Protein AF-0000000085049766 (afdb_homodimer)

Structure (mmCIF, N/CA/C/O backbone):
data_AF-0000000085049766-model_v1
#
loop_
_entity.id
_entity.type
_entity.pdbx_description
1 polymer 'ATPase BadF/BadG/BcrA/BcrD type'
#
loop_
_atom_site.group_PDB
_atom_site.id
_atom_site.type_symbol
_atom_site.label_atom_id
_atom_site.label_alt_id
_atom_site.label_comp_id
_atom_site.label_asym_id
_atom_site.label_entity_id
_atom_site.label_seq_id
_atom_site.pdbx_PDB_ins_code
_atom_site.Cartn_x
_atom_site.Cartn_y
_atom_site.Cartn_z
_atom_site.occupancy
_atom_site.B_iso_or_equiv
_atom_site.auth_seq_id
_atom_site.auth_comp_id
_atom_site.auth_asym_id
_atom_site.auth_atom_id
_atom_site.pdbx_PDB_model_num
ATOM 1 N N . MET A 1 1 ? 10.617 55.562 14.07 1 35.69 1 MET A N 1
ATOM 2 C CA . MET A 1 1 ? 9.719 54.438 14.188 1 35.69 1 MET A CA 1
ATOM 3 C C . MET A 1 1 ? 8.781 54.344 12.984 1 35.69 1 MET A C 1
ATOM 5 O O . MET A 1 1 ? 7.941 55.219 12.789 1 35.69 1 MET A O 1
ATOM 9 N N . SER A 1 2 ? 9.172 54.062 11.781 1 42.31 2 SER A N 1
ATOM 10 C CA . SER A 1 2 ? 8.414 54.156 10.539 1 42.31 2 SER A CA 1
ATOM 11 C C . SER A 1 2 ? 6.988 53.656 10.719 1 42.31 2 SER A C 1
ATOM 13 O O . SER A 1 2 ? 6.777 52.531 11.227 1 42.31 2 SER A O 1
ATOM 15 N N . ASP A 1 3 ? 6.023 54.438 10.891 1 46.94 3 ASP A N 1
ATOM 16 C CA . ASP A 1 3 ? 4.621 54.188 11.195 1 46.94 3 ASP A CA 1
ATOM 17 C C . ASP A 1 3 ? 4.035 53.156 10.266 1 46.94 3 ASP A C 1
ATOM 19 O O . ASP A 1 3 ? 3.684 53.438 9.117 1 46.94 3 ASP A O 1
ATOM 23 N N . ILE A 1 4 ? 4.516 51.969 10.188 1 55.78 4 ILE A N 1
ATOM 24 C CA . ILE A 1 4 ? 3.939 50.969 9.312 1 55.78 4 ILE A CA 1
ATOM 25 C C . ILE A 1 4 ? 2.42 50.969 9.461 1 55.78 4 ILE A C 1
ATOM 27 O O . ILE A 1 4 ? 1.898 50.75 10.562 1 55.78 4 ILE A O 1
ATOM 31 N N . ILE A 1 5 ? 1.712 51.75 8.633 1 65.88 5 ILE A N 1
ATOM 32 C CA . ILE A 1 5 ? 0.254 51.781 8.586 1 65.88 5 ILE A CA 1
ATOM 33 C C . ILE A 1 5 ? -0.293 50.375 8.5 1 65.88 5 ILE A C 1
ATOM 35 O O . ILE A 1 5 ? 0.106 49.594 7.621 1 65.88 5 ILE A O 1
ATOM 39 N N . PRO A 1 6 ? -1.02 50 9.5 1 79.19 6 PRO A N 1
ATOM 40 C CA . PRO A 1 6 ? -1.601 48.656 9.477 1 79.19 6 PRO A CA 1
ATOM 41 C C . PRO A 1 6 ? -2.443 48.406 8.234 1 79.19 6 PRO A C 1
ATOM 43 O O . PRO A 1 6 ? -3.053 49.312 7.691 1 79.19 6 PRO A O 1
ATOM 46 N N . PRO A 1 7 ? -2.338 47.156 7.723 1 84.81 7 PRO A N 1
ATOM 47 C CA . PRO A 1 7 ? -3.148 46.844 6.547 1 84.81 7 PRO A CA 1
ATOM 48 C C . PRO A 1 7 ? -4.645 47 6.797 1 84.81 7 PRO A C 1
ATOM 50 O O . PRO A 1 7 ? -5.094 46.938 7.941 1 84.81 7 PRO A O 1
ATOM 53 N N . LEU A 1 8 ? -5.305 47.25 5.746 1 91.38 8 LEU A N 1
ATO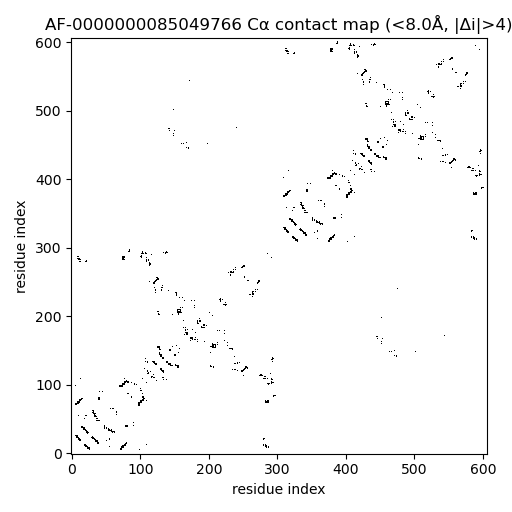M 54 C CA . LEU A 1 8 ? -6.75 47.406 5.844 1 91.38 8 LEU A CA 1
ATOM 55 C C . LEU A 1 8 ? -7.461 46.062 5.898 1 91.38 8 LEU A C 1
ATOM 57 O O . LEU A 1 8 ? -8.547 45.969 6.469 1 91.38 8 LEU A O 1
ATOM 61 N N . TYR A 1 9 ? -6.805 45.125 5.262 1 97.69 9 TYR A N 1
ATOM 62 C CA . TYR A 1 9 ? -7.48 43.844 5.113 1 97.69 9 TYR A CA 1
ATOM 63 C C . TYR A 1 9 ? -6.512 42.688 5.355 1 97.69 9 TYR A C 1
ATOM 65 O O . TYR A 1 9 ? -5.297 42.844 5.238 1 97.69 9 TYR A O 1
ATOM 73 N N . TYR A 1 10 ? -7.074 41.562 5.727 1 98.44 10 TYR A N 1
ATOM 74 C CA . TYR A 1 10 ? -6.352 40.281 5.871 1 98.44 10 TYR A CA 1
ATOM 75 C C . TYR A 1 10 ? -7.02 39.188 5.07 1 98.44 10 TYR A C 1
ATOM 77 O O . TYR A 1 10 ? -8.25 39.062 5.047 1 98.44 10 TYR A O 1
ATOM 85 N N . ILE A 1 11 ? -6.219 38.406 4.391 1 98.75 11 ILE A N 1
ATOM 86 C CA . ILE A 1 11 ? -6.727 37.188 3.73 1 98.75 11 ILE A CA 1
ATOM 87 C C . ILE A 1 11 ? -6.004 35.969 4.273 1 98.75 11 ILE A C 1
ATOM 89 O O . ILE A 1 11 ? -4.785 36 4.477 1 98.75 11 ILE A O 1
ATOM 93 N N . GLY A 1 12 ? -6.746 34.938 4.633 1 98.75 12 GLY A N 1
ATOM 94 C CA . GLY A 1 12 ? -6.211 33.594 4.895 1 98.75 12 GLY A CA 1
ATOM 95 C C . GLY A 1 12 ? -6.555 32.594 3.816 1 98.75 12 GLY A C 1
ATOM 96 O O . GLY A 1 12 ? -7.672 32.594 3.299 1 98.75 12 GLY A O 1
ATOM 97 N N . VAL A 1 13 ? -5.562 31.797 3.416 1 98.75 13 VAL A N 1
ATOM 98 C CA . VAL A 1 13 ? -5.797 30.766 2.414 1 98.75 13 VAL A CA 1
ATOM 99 C C . VAL A 1 13 ? -5.398 29.391 2.977 1 98.75 13 VAL A C 1
ATOM 101 O O . VAL A 1 13 ? -4.285 29.219 3.477 1 98.75 13 VAL A O 1
ATOM 104 N N . ASP A 1 14 ? -6.246 28.5 3.002 1 97.69 14 ASP A N 1
ATOM 105 C CA . ASP A 1 14 ? -5.996 27.078 3.238 1 97.69 14 ASP A CA 1
ATOM 106 C C . ASP A 1 14 ? -5.906 26.312 1.922 1 97.69 14 ASP A C 1
ATOM 108 O O . ASP A 1 14 ? -6.918 26.094 1.248 1 97.69 14 ASP A O 1
ATOM 112 N N . GLY A 1 15 ? -4.707 25.891 1.564 1 95.94 15 GLY A N 1
ATOM 113 C CA . GLY A 1 15 ? -4.473 25.234 0.285 1 95.94 15 GLY A CA 1
ATOM 114 C C . GLY A 1 15 ? -4.004 23.797 0.423 1 95.94 15 GLY A C 1
ATOM 115 O O . GLY A 1 15 ? -2.826 23.547 0.683 1 95.94 15 GLY A O 1
ATOM 116 N N . GLY A 1 16 ? -4.836 22.922 0.137 1 89.81 16 GLY A N 1
ATOM 117 C CA . GLY A 1 16 ? -4.527 21.5 0.181 1 89.81 16 GLY A CA 1
ATOM 118 C C . GLY A 1 16 ? -4.227 20.906 -1.185 1 89.81 16 GLY A C 1
ATOM 119 O O . GLY A 1 16 ? -3.91 21.641 -2.125 1 89.81 16 GLY A O 1
ATOM 120 N N . GLY A 1 17 ? -4.203 19.625 -1.312 1 81.88 17 GLY A N 1
ATOM 121 C CA . GLY A 1 17 ? -3.859 18.906 -2.531 1 81.88 17 GLY A CA 1
ATOM 122 C C . GLY A 1 17 ? -4.91 19.047 -3.619 1 81.88 17 GLY A C 1
ATOM 123 O O . GLY A 1 17 ? -4.594 18.953 -4.809 1 81.88 17 GLY A O 1
ATOM 124 N N . THR A 1 18 ? -6.168 19.312 -3.234 1 79.44 18 THR A N 1
ATOM 125 C CA . THR A 1 18 ? -7.242 19.25 -4.219 1 79.44 18 THR A CA 1
ATOM 126 C C . THR A 1 18 ? -7.879 20.625 -4.406 1 79.44 18 THR A C 1
ATOM 128 O O . THR A 1 18 ? -8.312 20.969 -5.508 1 79.44 18 THR A O 1
ATOM 131 N N . ARG A 1 19 ? -7.953 21.375 -3.35 1 88.19 19 ARG A N 1
ATOM 132 C CA . ARG A 1 19 ? -8.617 22.672 -3.395 1 88.19 19 ARG A CA 1
ATOM 133 C C . ARG A 1 19 ? -7.977 23.656 -2.418 1 88.19 19 ARG A C 1
ATOM 135 O O . ARG A 1 19 ? -7.176 23.266 -1.571 1 88.19 19 ARG A O 1
ATOM 142 N N . CYS A 1 20 ? -8.414 24.891 -2.572 1 95.94 20 CYS A N 1
ATOM 143 C CA . CYS A 1 20 ? -8.055 25.891 -1.567 1 95.94 20 CYS A CA 1
ATOM 144 C C . CYS A 1 20 ? -9.234 26.812 -1.285 1 95.94 20 CYS A C 1
ATOM 146 O O . CYS A 1 20 ? -10.195 26.859 -2.051 1 95.94 20 CYS A O 1
ATOM 148 N N . ARG A 1 21 ? -9.188 27.406 -0.179 1 97.75 21 ARG A N 1
ATOM 149 C CA . ARG A 1 21 ? -10.203 28.328 0.316 1 97.75 21 ARG A CA 1
ATOM 150 C C . ARG A 1 21 ? -9.578 29.609 0.844 1 97.75 21 ARG A C 1
ATOM 152 O O . ARG A 1 21 ? -8.539 29.578 1.503 1 97.75 21 ARG A O 1
ATOM 159 N N . ALA A 1 22 ? -10.242 30.719 0.527 1 98.75 22 ALA A N 1
ATOM 160 C CA . ALA A 1 22 ? -9.773 32.031 0.984 1 98.75 22 ALA A CA 1
ATOM 161 C C . ALA A 1 22 ? -10.859 32.75 1.781 1 98.75 22 ALA A C 1
ATOM 163 O O . ALA A 1 22 ? -12.047 32.625 1.471 1 98.75 22 ALA A O 1
ATOM 164 N N . ARG A 1 23 ? -10.453 33.406 2.768 1 98.81 23 ARG A N 1
ATOM 165 C CA . ARG A 1 23 ? -11.328 34.25 3.57 1 98.81 23 ARG A CA 1
ATOM 166 C C . ARG A 1 23 ? -10.734 35.656 3.744 1 98.81 23 ARG A C 1
ATOM 168 O O . ARG A 1 23 ? -9.562 35.781 4.082 1 98.81 23 ARG A O 1
ATOM 175 N N . LEU A 1 24 ? -11.539 36.688 3.449 1 98.75 24 LEU A N 1
ATOM 176 C CA . LEU A 1 24 ? -11.148 38.094 3.557 1 98.75 24 LEU A CA 1
ATOM 177 C C . LEU A 1 24 ? -11.789 38.719 4.777 1 98.75 24 LEU A C 1
ATOM 179 O O . LEU A 1 24 ? -13.008 38.625 4.977 1 98.75 24 LEU A O 1
ATOM 183 N N . ARG A 1 25 ? -10.953 39.344 5.625 1 98.25 25 ARG A N 1
ATOM 184 C CA . ARG A 1 25 ? -11.422 40.094 6.785 1 98.25 25 ARG A CA 1
ATOM 185 C C . ARG A 1 25 ? -10.914 41.531 6.754 1 98.25 25 ARG A C 1
ATOM 187 O O . ARG A 1 25 ? -9.828 41.781 6.234 1 98.25 25 ARG A O 1
ATOM 194 N N . ASN A 1 26 ? -11.633 42.406 7.355 1 97.19 26 ASN A N 1
ATOM 195 C CA . ASN A 1 26 ? -11.094 43.75 7.578 1 97.19 26 ASN A CA 1
ATOM 196 C C . ASN A 1 26 ? -10.359 43.844 8.914 1 97.19 26 ASN A C 1
ATOM 198 O O . ASN A 1 26 ? -10.227 42.844 9.625 1 97.19 26 ASN A O 1
ATOM 202 N N . ARG A 1 27 ? -9.883 44.938 9.289 1 92.69 27 ARG A N 1
ATOM 203 C CA . ARG A 1 27 ? -9.086 45.156 10.492 1 92.69 27 ARG A CA 1
ATOM 204 C C . ARG A 1 27 ? -9.891 44.875 11.742 1 92.69 27 ARG A C 1
ATOM 206 O O . ARG A 1 27 ? -9.336 44.406 12.742 1 92.69 27 ARG A O 1
ATOM 213 N N . ALA A 1 28 ? -11.18 45.031 11.703 1 93.06 28 ALA A N 1
ATOM 214 C CA . ALA A 1 28 ? -12.062 44.844 12.852 1 93.06 28 ALA A CA 1
ATOM 215 C C . ALA A 1 28 ? -12.398 43.344 13.031 1 93.06 28 ALA A C 1
ATOM 217 O O . ALA A 1 28 ? -12.992 42.969 14.039 1 93.06 28 ALA A O 1
ATOM 218 N N . GLY A 1 29 ? -12.062 42.562 12.023 1 94.69 29 GLY A N 1
ATOM 219 C CA . GLY A 1 29 ? -12.266 41.156 12.148 1 94.69 29 GLY A CA 1
ATOM 220 C C . GLY A 1 29 ? -13.508 40.656 11.43 1 94.69 29 GLY A C 1
ATOM 221 O O . GLY A 1 29 ? -13.812 39.469 11.438 1 94.69 29 GLY A O 1
ATOM 222 N N . GLN A 1 30 ? -14.211 41.562 10.734 1 97 30 GLN A N 1
ATOM 223 C CA . GLN A 1 30 ? -15.422 41.188 10.008 1 97 30 GLN A CA 1
ATOM 224 C C . GLN A 1 30 ? -15.078 40.438 8.719 1 97 30 GLN A C 1
ATOM 226 O O . GLN A 1 30 ? -14.188 40.844 7.98 1 97 30 GLN A O 1
ATOM 231 N N . VAL A 1 31 ? -15.797 39.312 8.477 1 98.19 31 VAL A N 1
ATOM 232 C CA . VAL A 1 31 ? -15.617 38.594 7.223 1 98.19 31 VAL A CA 1
ATOM 233 C C . VAL A 1 31 ? -16.297 39.344 6.086 1 98.19 31 VAL A C 1
ATOM 235 O O . VAL A 1 31 ? -17.5 39.656 6.164 1 98.19 31 VAL A O 1
ATOM 238 N N . LEU A 1 32 ? -15.602 39.594 5.047 1 98.38 32 LEU A N 1
ATOM 239 C CA . LEU A 1 32 ? -16.141 40.375 3.939 1 98.38 32 LEU A CA 1
ATOM 240 C C . LEU A 1 32 ? -16.406 39.5 2.727 1 98.38 32 LEU A C 1
ATOM 242 O O . LEU A 1 32 ? -17.172 39.875 1.836 1 98.38 32 LEU A O 1
ATOM 246 N N . GLY A 1 33 ? -15.75 38.375 2.688 1 98.31 33 GLY A N 1
ATOM 247 C CA . GLY A 1 33 ? -15.898 37.469 1.556 1 98.31 33 GLY A CA 1
ATOM 248 C C . GLY A 1 33 ? -15.117 36.156 1.712 1 98.31 33 GLY A C 1
ATOM 249 O O . GLY A 1 33 ? -14.211 36.094 2.539 1 98.31 33 GLY A O 1
ATOM 250 N N . GLU A 1 34 ? -15.547 35.188 0.96 1 98.5 34 GLU A N 1
ATOM 251 C CA . GLU A 1 34 ? -14.867 33.906 0.873 1 98.5 34 GLU A CA 1
ATOM 252 C C . GLU A 1 34 ? -14.836 33.375 -0.566 1 98.5 34 GLU A C 1
ATOM 254 O O . GLU A 1 34 ? -15.664 33.781 -1.392 1 98.5 34 GLU A O 1
ATOM 259 N N . GLY A 1 35 ? -13.859 32.625 -0.873 1 98.31 35 GLY A N 1
ATOM 260 C CA . GLY A 1 35 ? -13.734 32.062 -2.205 1 98.31 35 GLY A CA 1
ATOM 261 C C . GLY A 1 35 ? -13.07 30.703 -2.215 1 98.31 35 GLY A C 1
ATOM 262 O O . GLY A 1 35 ? -12.539 30.25 -1.192 1 98.31 35 GLY A O 1
ATOM 263 N N . PHE A 1 36 ? -13.203 30.078 -3.377 1 97.81 36 PHE A N 1
ATOM 264 C CA . PHE A 1 36 ? -12.68 28.734 -3.547 1 97.81 36 PHE A CA 1
ATOM 265 C C . PHE A 1 36 ? -11.883 28.625 -4.84 1 97.81 36 PHE A C 1
ATOM 267 O O . PHE A 1 36 ? -12.172 29.312 -5.816 1 97.81 36 PHE A O 1
ATOM 274 N N . GLY A 1 37 ? -10.852 27.828 -4.785 1 96.88 37 GLY A N 1
ATOM 275 C CA . GLY A 1 37 ? -10 27.578 -5.941 1 96.88 37 GLY A CA 1
ATOM 276 C C . GLY A 1 37 ? -9.484 26.156 -6.02 1 96.88 37 GLY A C 1
ATOM 277 O O . GLY A 1 37 ? -9.906 25.297 -5.254 1 96.88 37 GLY A O 1
ATOM 278 N N . GLY A 1 38 ? -8.602 25.938 -7.012 1 93 38 GLY A N 1
ATOM 279 C CA . GLY A 1 38 ? -8.023 24.625 -7.211 1 93 38 GLY A CA 1
ATOM 280 C C . GLY A 1 38 ? -6.992 24.25 -6.156 1 93 38 GLY A C 1
ATOM 281 O O . GLY A 1 38 ? -6.984 24.828 -5.062 1 93 38 GLY A O 1
ATOM 282 N N . ALA A 1 39 ? -6.117 23.359 -6.496 1 91.94 39 ALA A N 1
ATOM 283 C CA . ALA A 1 39 ? -5.152 22.797 -5.559 1 91.94 39 ALA A CA 1
ATOM 284 C C . ALA A 1 39 ? -4.129 23.828 -5.117 1 91.94 39 ALA A C 1
ATOM 286 O O . ALA A 1 39 ? -3.678 24.641 -5.922 1 91.94 39 ALA A O 1
ATOM 287 N N . GLY A 1 40 ? -3.799 23.812 -3.84 1 94.62 40 GLY A N 1
ATOM 288 C CA . GLY A 1 40 ? -2.807 24.703 -3.275 1 94.62 40 GLY A CA 1
ATOM 289 C C . GLY A 1 40 ? -1.515 24 -2.895 1 94.62 40 GLY A C 1
ATOM 290 O O . GLY A 1 40 ? -0.803 24.453 -1.993 1 94.62 40 GLY A O 1
ATOM 291 N N . ASN A 1 41 ? -1.184 22.844 -3.504 1 92.81 41 ASN A N 1
ATOM 292 C CA . ASN A 1 41 ? 0.06 22.125 -3.268 1 92.81 41 ASN A CA 1
ATOM 293 C C . ASN A 1 41 ? 1.189 22.641 -4.152 1 92.81 41 ASN A C 1
ATOM 295 O O . ASN A 1 41 ? 1.163 22.453 -5.371 1 92.81 41 ASN A O 1
ATOM 299 N N . ILE A 1 42 ? 2.221 23.109 -3.551 1 94.31 42 ILE A N 1
ATOM 300 C CA . ILE A 1 42 ? 3.23 23.844 -4.301 1 94.31 42 ILE A CA 1
ATOM 301 C C . ILE A 1 42 ? 4.016 22.891 -5.191 1 94.31 42 ILE A C 1
ATOM 303 O O . ILE A 1 42 ? 4.73 23.312 -6.098 1 94.31 42 ILE A O 1
ATOM 307 N N . ARG A 1 43 ? 3.98 21.609 -4.988 1 88.25 43 ARG A N 1
ATOM 308 C CA . ARG A 1 43 ? 4.676 20.625 -5.809 1 88.25 43 ARG A CA 1
ATOM 309 C C . ARG A 1 43 ? 4.098 20.578 -7.223 1 88.25 43 ARG A C 1
ATOM 311 O O . ARG A 1 43 ? 4.719 20.031 -8.133 1 88.25 43 ARG A O 1
ATOM 318 N N . LEU A 1 44 ? 2.949 21.203 -7.402 1 91.31 44 LEU A N 1
ATOM 319 C CA . LEU A 1 44 ? 2.295 21.25 -8.711 1 91.31 44 LEU A CA 1
ATOM 320 C C . LEU A 1 44 ? 2.859 22.375 -9.562 1 91.31 44 LEU A C 1
ATOM 322 O O . LEU A 1 44 ? 2.52 22.5 -10.742 1 91.31 44 LEU A O 1
ATOM 326 N N . GLY A 1 45 ? 3.686 23.156 -8.992 1 94.81 45 GLY A N 1
ATOM 327 C CA . GLY A 1 45 ? 4.223 24.344 -9.656 1 94.81 45 GLY A CA 1
ATOM 328 C C . GLY A 1 45 ? 3.623 25.641 -9.156 1 94.81 45 GLY A C 1
ATOM 329 O O . GLY A 1 45 ? 2.4 25.781 -9.102 1 94.81 45 GLY A O 1
ATOM 330 N N . LEU A 1 46 ? 4.477 26.547 -8.883 1 96.31 46 LEU A N 1
ATOM 331 C CA . LEU A 1 46 ? 4.055 27.766 -8.211 1 96.31 46 LEU A CA 1
ATOM 332 C C . LEU A 1 46 ? 3.148 28.594 -9.117 1 96.31 46 LEU A C 1
ATOM 334 O O . LEU A 1 46 ? 2.236 29.281 -8.641 1 96.31 46 LEU A O 1
ATOM 338 N N . GLY A 1 47 ? 3.412 28.484 -10.352 1 97.19 47 GLY A N 1
ATOM 339 C CA . GLY A 1 47 ? 2.531 29.203 -11.266 1 97.19 47 GLY A CA 1
ATOM 340 C C . GLY A 1 47 ? 1.084 28.75 -11.164 1 97.19 47 GLY A C 1
ATOM 341 O O . GLY A 1 47 ? 0.187 29.578 -11 1 97.19 47 GLY A O 1
ATOM 342 N N . LEU A 1 48 ? 0.924 27.516 -11.234 1 97 48 LEU A N 1
ATOM 343 C CA . LEU A 1 48 ? -0.418 26.953 -11.141 1 97 48 LEU A CA 1
ATOM 344 C C . LEU A 1 48 ? -1.024 27.219 -9.766 1 97 48 LEU A C 1
ATOM 346 O O . LEU A 1 48 ? -2.199 27.578 -9.656 1 97 48 LEU A O 1
ATOM 350 N N . VAL A 1 49 ? -0.277 27.094 -8.742 1 97.31 49 VAL A N 1
ATOM 351 C CA . VAL A 1 49 ? -0.756 27.219 -7.375 1 97.31 49 VAL A CA 1
ATOM 352 C C . VAL A 1 49 ? -1.202 28.656 -7.121 1 97.31 49 VAL A C 1
ATOM 354 O O . VAL A 1 49 ? -2.283 28.891 -6.574 1 97.31 49 VAL A O 1
ATOM 357 N N . TRP A 1 50 ? -0.452 29.609 -7.562 1 98.06 50 TRP A N 1
ATOM 358 C CA . TRP A 1 50 ? -0.846 31 -7.371 1 98.06 50 TRP A CA 1
ATOM 359 C C . TRP A 1 50 ? -2.072 31.344 -8.211 1 98.06 50 TRP A C 1
ATOM 361 O O . TRP A 1 50 ? -2.918 32.125 -7.793 1 98.06 50 TRP A O 1
ATOM 371 N N . ARG A 1 51 ? -2.152 30.75 -9.375 1 98.25 51 ARG A N 1
ATOM 372 C CA . ARG A 1 51 ? -3.365 30.969 -10.156 1 98.25 51 ARG A CA 1
ATOM 373 C C . ARG A 1 51 ? -4.594 30.469 -9.406 1 98.25 51 ARG A C 1
ATOM 375 O O . ARG A 1 51 ? -5.629 31.125 -9.383 1 98.25 51 ARG A O 1
ATOM 382 N N . ASN A 1 52 ? -4.461 29.344 -8.812 1 98.25 52 ASN A N 1
ATOM 383 C CA . ASN A 1 52 ? -5.559 28.766 -8.039 1 98.25 52 ASN A CA 1
ATOM 384 C C . ASN A 1 52 ? -5.875 29.609 -6.805 1 98.25 52 ASN A C 1
ATOM 386 O O . ASN A 1 52 ? -7.043 29.844 -6.492 1 98.25 52 ASN A O 1
ATOM 390 N N . ILE A 1 53 ? -4.852 30.016 -6.125 1 98.38 53 ILE A N 1
ATOM 391 C CA . ILE A 1 53 ? -5.012 30.859 -4.941 1 98.38 53 ILE A CA 1
ATOM 392 C C . ILE A 1 53 ? -5.707 32.156 -5.328 1 98.38 53 ILE A C 1
ATOM 394 O O . ILE A 1 53 ? -6.66 32.594 -4.672 1 98.38 53 ILE A O 1
ATOM 398 N N . MET A 1 54 ? -5.293 32.719 -6.43 1 98.5 54 MET A N 1
ATOM 399 C CA . MET A 1 54 ? -5.836 34.031 -6.836 1 98.5 54 MET A CA 1
ATOM 400 C C . MET A 1 54 ? -7.285 33.875 -7.293 1 98.5 54 MET A C 1
ATOM 402 O O . MET A 1 54 ? -8.086 34.812 -7.109 1 98.5 54 MET A O 1
ATOM 406 N N . ALA A 1 55 ? -7.59 32.719 -7.828 1 98.62 55 ALA A N 1
ATOM 407 C CA . ALA A 1 55 ? -9 32.5 -8.141 1 98.62 55 ALA A CA 1
ATOM 408 C C . ALA A 1 55 ? -9.859 32.594 -6.891 1 98.62 55 ALA A C 1
ATOM 410 O O . ALA A 1 55 ? -10.922 33.219 -6.898 1 98.62 55 ALA A O 1
ATOM 411 N N . ALA A 1 56 ? -9.43 31.969 -5.82 1 98.62 56 ALA A N 1
ATOM 412 C CA . ALA A 1 56 ? -10.133 32.031 -4.543 1 98.62 56 ALA A CA 1
ATOM 413 C C . ALA A 1 56 ? -10.141 33.438 -3.973 1 98.62 56 ALA A C 1
ATOM 415 O O . ALA A 1 56 ? -11.164 33.906 -3.48 1 98.62 56 ALA A O 1
ATOM 416 N N . VAL A 1 57 ? -9.023 34.094 -4.074 1 98.62 57 VAL A N 1
ATOM 417 C CA . VAL A 1 57 ? -8.867 35.469 -3.562 1 98.62 57 VAL A CA 1
ATOM 418 C C . VAL A 1 57 ? -9.781 36.406 -4.332 1 98.62 57 VAL A C 1
ATOM 420 O O . VAL A 1 57 ? -10.469 37.25 -3.736 1 98.62 57 VAL A O 1
ATOM 423 N N . ASP A 1 58 ? -9.812 36.219 -5.648 1 98.62 58 ASP A N 1
ATOM 424 C CA . ASP A 1 58 ? -10.625 37.094 -6.492 1 98.62 58 ASP A CA 1
ATOM 425 C C . ASP A 1 58 ? -12.102 36.969 -6.141 1 98.62 58 ASP A C 1
ATOM 427 O O . ASP A 1 58 ? -12.828 37.969 -6.137 1 98.62 58 ASP A O 1
ATOM 431 N N . GLU A 1 59 ? -12.484 35.781 -5.898 1 98.62 59 GLU A N 1
ATOM 432 C CA . GLU A 1 59 ? -13.875 35.594 -5.492 1 98.62 59 GLU A CA 1
ATOM 433 C C . GLU A 1 59 ? -14.172 36.312 -4.18 1 98.62 59 GLU A C 1
ATOM 435 O O . GLU A 1 59 ? -15.211 36.938 -4.039 1 98.62 59 GLU A O 1
ATOM 440 N N . ALA A 1 60 ? -13.344 36.25 -3.199 1 98.56 60 ALA A N 1
ATOM 441 C CA . ALA A 1 60 ? -13.508 36.906 -1.913 1 98.56 60 ALA A CA 1
ATOM 442 C C . ALA A 1 60 ? -13.492 38.438 -2.08 1 98.56 60 ALA A C 1
ATOM 444 O O . ALA A 1 60 ? -14.305 39.125 -1.471 1 98.56 60 ALA A O 1
ATOM 445 N N . LEU A 1 61 ? -12.594 38.938 -2.912 1 98.38 61 LEU A N 1
ATOM 446 C CA . LEU A 1 61 ? -12.484 40.375 -3.166 1 98.38 61 LEU A CA 1
ATOM 447 C C . LEU A 1 61 ? -13.766 40.906 -3.797 1 98.38 61 LEU A C 1
ATOM 449 O O . LEU A 1 61 ? -14.266 41.938 -3.402 1 98.38 61 LEU A O 1
ATOM 453 N N . SER A 1 62 ? -14.234 40.156 -4.73 1 98.38 62 SER A N 1
ATOM 454 C CA . SER A 1 62 ? -15.43 40.562 -5.453 1 98.38 62 SER A CA 1
ATOM 455 C C . SER A 1 62 ? -16.609 40.75 -4.508 1 98.38 62 SER A C 1
ATOM 457 O O . SER A 1 62 ? -17.375 41.719 -4.641 1 98.38 62 SER A O 1
ATOM 459 N N . GLN A 1 63 ? -16.719 39.906 -3.598 1 98.25 63 GLN A N 1
ATOM 460 C CA . GLN A 1 63 ? -17.812 39.969 -2.629 1 98.25 63 GLN A CA 1
ATOM 461 C C . GLN A 1 63 ? -17.688 41.219 -1.755 1 98.25 63 GLN A C 1
ATOM 463 O O . GLN A 1 63 ? -18.688 41.75 -1.256 1 98.25 63 GLN A O 1
ATOM 468 N N . ALA A 1 64 ? -16.547 41.688 -1.575 1 97.5 64 ALA A N 1
ATOM 469 C CA . ALA A 1 64 ? -16.266 42.875 -0.742 1 97.5 64 ALA A CA 1
ATOM 470 C C . ALA A 1 64 ? -16.172 44.125 -1.589 1 97.5 64 ALA A C 1
ATOM 472 O O . ALA A 1 64 ? -15.828 45.188 -1.081 1 97.5 64 ALA A O 1
ATOM 473 N N . GLN A 1 65 ? -16.328 43.969 -2.902 1 97.56 65 GLN A N 1
ATOM 474 C CA . GLN A 1 65 ? -16.219 45.062 -3.861 1 97.56 65 GLN A CA 1
ATOM 475 C C . GLN A 1 65 ? -14.812 45.625 -3.881 1 97.56 65 GLN A C 1
ATOM 477 O O . GLN A 1 65 ? -14.641 46.844 -3.928 1 97.56 65 GLN A O 1
ATOM 482 N N . LEU A 1 66 ? -13.852 44.781 -3.736 1 97.56 66 LEU A N 1
ATOM 483 C CA . LEU A 1 66 ? -12.445 45.125 -3.871 1 97.56 66 LEU A CA 1
ATOM 484 C C . LEU A 1 66 ? -11.867 44.562 -5.164 1 97.56 66 LEU A C 1
ATOM 486 O O . LEU A 1 66 ? -12.5 43.75 -5.824 1 97.56 66 LEU A O 1
ATOM 490 N N . THR A 1 67 ? -10.68 45.125 -5.574 1 96.44 67 THR A N 1
ATOM 491 C CA . THR A 1 67 ? -9.984 44.719 -6.781 1 96.44 67 THR A CA 1
ATOM 492 C C . THR A 1 67 ? -8.5 44.469 -6.504 1 96.44 67 THR A C 1
ATOM 494 O O . THR A 1 67 ? -8.055 44.594 -5.363 1 96.44 67 THR A O 1
ATOM 497 N N . HIS A 1 68 ? -7.801 44.125 -7.57 1 97.19 68 HIS A N 1
ATOM 498 C CA . HIS A 1 68 ? -6.367 43.906 -7.434 1 97.19 68 HIS A CA 1
ATOM 499 C C . HIS A 1 68 ? -5.645 45.188 -7.047 1 97.19 68 HIS A C 1
ATOM 501 O O . HIS A 1 68 ? -4.523 45.156 -6.531 1 97.19 68 HIS A O 1
ATOM 507 N N . ALA A 1 69 ? -6.215 46.312 -7.297 1 96.12 69 ALA A N 1
ATOM 508 C CA . ALA A 1 69 ? -5.637 47.594 -6.906 1 96.12 69 ALA A CA 1
ATOM 509 C C . ALA A 1 69 ? -5.512 47.688 -5.391 1 96.12 69 ALA A C 1
ATOM 511 O O . ALA A 1 69 ? -4.73 48.5 -4.883 1 96.12 69 ALA A O 1
ATOM 512 N N . ASP A 1 70 ? -6.262 46.875 -4.645 1 96.5 70 ASP A N 1
ATOM 513 C CA . ASP A 1 70 ? -6.289 46.938 -3.188 1 96.5 70 ASP A CA 1
ATOM 514 C C . ASP A 1 70 ? -5.273 45.969 -2.586 1 96.5 70 ASP A C 1
ATOM 516 O O . ASP A 1 70 ? -5.055 45.938 -1.373 1 96.5 70 ASP A O 1
ATOM 520 N N . LEU A 1 71 ? -4.602 45.125 -3.361 1 97.31 71 LEU A N 1
ATOM 521 C CA . LEU A 1 71 ? -3.707 44.094 -2.891 1 97.31 71 LEU A CA 1
ATOM 522 C C . LEU A 1 71 ? -2.627 44.656 -1.978 1 97.31 71 LEU A C 1
ATOM 524 O O . LEU A 1 71 ? -2.291 44.031 -0.956 1 97.31 71 LEU A O 1
ATOM 528 N N . PRO A 1 72 ? -2.072 45.844 -2.268 1 96.12 72 PRO A N 1
ATOM 529 C CA . PRO A 1 72 ? -1.03 46.406 -1.397 1 96.12 72 PRO A CA 1
ATOM 530 C C . PRO A 1 72 ? -1.53 46.688 0.018 1 96.12 72 PRO A C 1
ATOM 532 O O . PRO A 1 72 ? -0.727 46.844 0.943 1 96.12 72 PRO A O 1
ATOM 535 N N . ASP A 1 73 ? -2.812 46.75 0.234 1 96.69 73 ASP A N 1
ATOM 536 C CA . ASP A 1 73 ? -3.406 47 1.541 1 96.69 73 ASP A CA 1
ATOM 537 C C . ASP A 1 73 ? -3.844 45.719 2.217 1 96.69 73 ASP A C 1
ATOM 539 O O . ASP A 1 73 ? -4.535 45.75 3.238 1 96.69 73 ASP A O 1
ATOM 543 N N . ILE A 1 74 ? -3.492 44.625 1.596 1 97.88 74 ILE A N 1
ATOM 544 C CA . ILE A 1 74 ? -3.904 43.312 2.092 1 97.88 74 ILE A CA 1
ATOM 545 C C . ILE A 1 74 ? -2.676 42.531 2.531 1 97.88 74 ILE A C 1
ATOM 547 O O . ILE A 1 74 ? -1.715 42.375 1.771 1 97.88 74 ILE A O 1
ATOM 551 N N . HIS A 1 75 ? -2.635 42.031 3.797 1 98.25 75 HIS A N 1
ATOM 552 C CA . HIS A 1 75 ? -1.721 40.969 4.219 1 98.25 75 HIS A CA 1
ATOM 553 C C . HIS A 1 75 ? -2.348 39.594 4.035 1 98.25 75 HIS A C 1
ATOM 555 O O . HIS A 1 75 ? -3.471 39.375 4.484 1 98.25 75 HIS A O 1
ATOM 561 N N . ILE A 1 76 ? -1.642 38.719 3.32 1 98.56 76 ILE A N 1
ATOM 562 C CA . ILE A 1 76 ? -2.193 37.406 3.041 1 98.56 76 ILE A CA 1
ATOM 563 C C . ILE A 1 76 ? -1.356 36.344 3.742 1 98.56 76 ILE A C 1
ATOM 565 O O . ILE A 1 76 ? -0.127 36.438 3.773 1 98.56 76 ILE A O 1
ATOM 569 N N . GLY A 1 77 ? -1.995 35.438 4.48 1 98.56 77 GLY A N 1
ATOM 570 C CA . GLY A 1 77 ? -1.4 34.25 5.035 1 98.56 77 GLY A CA 1
ATOM 571 C C . GLY A 1 77 ? -1.795 32.969 4.289 1 98.56 77 GLY A C 1
ATOM 572 O O . GLY A 1 77 ? -2.975 32.75 4.008 1 98.56 77 GLY A O 1
ATOM 573 N N . LEU A 1 78 ? -0.781 32.156 3.977 1 98.56 78 LEU A N 1
ATOM 574 C CA . LEU A 1 78 ? -0.999 30.953 3.193 1 98.56 78 LEU A CA 1
ATOM 575 C C . LEU A 1 78 ? -0.609 29.719 3.99 1 98.56 78 LEU A C 1
ATOM 577 O O . LEU A 1 78 ? 0.543 29.578 4.406 1 98.56 78 LEU A O 1
ATOM 581 N N . GLY A 1 79 ? -1.561 28.844 4.309 1 98 79 GLY A N 1
ATOM 582 C CA . GLY A 1 79 ? -1.293 27.469 4.703 1 98 79 GLY A CA 1
ATOM 583 C C . GLY A 1 79 ? -1.392 26.5 3.553 1 98 79 GLY A C 1
ATOM 584 O O . GLY A 1 79 ? -2.492 26.094 3.16 1 98 79 GLY A O 1
ATOM 585 N N . LEU A 1 80 ? -0.234 26.047 3.051 1 96.81 80 LEU A N 1
ATOM 586 C CA . LEU A 1 80 ? -0.251 25.312 1.789 1 96.81 80 LEU A CA 1
ATOM 587 C C . LEU A 1 80 ? 0.367 23.938 1.957 1 96.81 80 LEU A C 1
ATOM 589 O O . LEU A 1 80 ? 1.366 23.781 2.662 1 96.81 80 LEU A O 1
ATOM 593 N N . ALA A 1 81 ? -0.263 22.969 1.309 1 92.75 81 ALA A N 1
ATOM 594 C CA . ALA A 1 81 ? 0.368 21.656 1.186 1 92.75 81 ALA A CA 1
ATOM 595 C C . ALA A 1 81 ? 1.686 21.766 0.422 1 92.75 81 ALA A C 1
ATOM 597 O O . ALA A 1 81 ? 1.803 22.531 -0.532 1 92.75 81 ALA A O 1
ATOM 598 N N . GLY A 1 82 ? 2.678 21 0.848 1 90.12 82 GLY A N 1
ATOM 599 C CA . GLY A 1 82 ? 3.943 20.938 0.134 1 90.12 82 GLY A CA 1
ATOM 600 C C . GLY A 1 82 ? 4.992 21.875 0.688 1 90.12 82 GLY A C 1
ATOM 601 O O . GLY A 1 82 ? 6.168 21.781 0.334 1 90.12 82 GLY A O 1
ATOM 602 N N . VAL A 1 83 ? 4.617 22.828 1.532 1 92.88 83 VAL A N 1
ATOM 603 C CA . VAL A 1 83 ? 5.586 23.703 2.201 1 92.88 83 VAL A CA 1
ATOM 604 C C . VAL A 1 83 ? 6.238 22.938 3.357 1 92.88 83 VAL A C 1
ATOM 606 O O . VAL A 1 83 ? 5.562 22.562 4.312 1 92.88 83 VAL A O 1
ATOM 609 N N . THR A 1 84 ? 7.578 22.766 3.262 1 87.12 84 THR A N 1
ATOM 610 C CA . THR A 1 84 ? 8.227 21.922 4.262 1 87.12 84 THR A CA 1
ATOM 611 C C . THR A 1 84 ? 9.438 22.625 4.867 1 87.12 84 THR A C 1
ATOM 613 O O . THR A 1 84 ? 10.031 22.125 5.824 1 87.12 84 THR A O 1
ATOM 616 N N . SER A 1 85 ? 9.828 23.781 4.25 1 89.5 85 SER A N 1
ATOM 617 C CA . SER A 1 85 ? 11.039 24.469 4.688 1 89.5 85 SER A CA 1
ATOM 618 C C . SER A 1 85 ? 10.914 25.984 4.5 1 89.5 85 SER A C 1
ATOM 620 O O . SER A 1 85 ? 10 26.453 3.826 1 89.5 85 SER A O 1
ATOM 622 N N . ALA A 1 86 ? 11.875 26.625 5.117 1 91.62 86 ALA A N 1
ATOM 623 C CA . ALA A 1 86 ? 11.93 28.078 4.945 1 91.62 86 ALA A CA 1
ATOM 624 C C . ALA A 1 86 ? 12.172 28.453 3.484 1 91.62 86 ALA A C 1
ATOM 626 O O . ALA A 1 86 ? 11.648 29.453 2.994 1 91.62 86 ALA A O 1
ATOM 627 N N . THR A 1 87 ? 12.883 27.562 2.838 1 92.31 87 THR A N 1
ATOM 628 C CA . THR A 1 87 ? 13.188 27.828 1.435 1 92.31 87 THR A CA 1
ATOM 629 C C . THR A 1 87 ? 11.938 27.688 0.574 1 92.31 87 THR A C 1
ATOM 631 O O . THR A 1 87 ? 11.648 28.562 -0.254 1 92.31 87 THR A O 1
ATOM 634 N N . SER A 1 88 ? 11.195 26.656 0.802 1 93.44 88 SER A N 1
ATOM 635 C CA . SER A 1 88 ? 9.977 26.484 0.015 1 93.44 88 SER A CA 1
ATOM 636 C C . SER A 1 88 ? 8.969 27.594 0.3 1 93.44 88 SER A C 1
ATOM 638 O O . SER A 1 88 ? 8.25 28.031 -0.6 1 93.44 88 SER A O 1
ATOM 640 N N . ALA A 1 89 ? 8.953 28.062 1.502 1 95.38 89 ALA A N 1
ATOM 641 C CA . ALA A 1 89 ? 8.086 29.188 1.851 1 95.38 89 ALA A CA 1
ATOM 642 C C . ALA A 1 89 ? 8.523 30.453 1.135 1 95.38 89 ALA A C 1
ATOM 644 O O . ALA A 1 89 ? 7.691 31.156 0.548 1 95.38 89 ALA A O 1
ATOM 645 N N . GLN A 1 90 ? 9.789 30.688 1.138 1 95.38 90 GLN A N 1
ATOM 646 C CA . GLN A 1 90 ? 10.305 31.906 0.554 1 95.38 90 GLN A CA 1
ATOM 647 C C . GLN A 1 90 ? 10.086 31.938 -0.957 1 95.38 90 GLN A C 1
ATOM 649 O O . GLN A 1 90 ? 9.734 32.969 -1.522 1 95.38 90 GLN A O 1
ATOM 654 N N . VAL A 1 91 ? 10.289 30.812 -1.576 1 96.12 91 VAL A N 1
ATOM 655 C CA . VAL A 1 91 ? 10.109 30.75 -3.023 1 96.12 91 VAL A CA 1
ATOM 656 C C . VAL A 1 91 ? 8.648 30.984 -3.373 1 96.12 91 VAL A C 1
ATOM 658 O O . VAL A 1 91 ? 8.336 31.594 -4.406 1 96.12 91 VAL A O 1
ATOM 661 N N . THR A 1 92 ? 7.801 30.562 -2.523 1 97.31 92 THR A N 1
ATOM 662 C CA . THR A 1 92 ? 6.371 30.781 -2.717 1 97.31 92 THR A CA 1
ATOM 663 C C . THR A 1 92 ? 6.027 32.25 -2.576 1 97.31 92 THR A C 1
ATOM 665 O O . THR A 1 92 ? 5.262 32.812 -3.375 1 97.31 92 THR A O 1
ATOM 668 N N . VAL A 1 93 ? 6.617 32.906 -1.593 1 96.88 93 VAL A N 1
ATOM 669 C CA . VAL A 1 93 ? 6.418 34.344 -1.375 1 96.88 93 VAL A CA 1
ATOM 670 C C . VAL A 1 93 ? 6.906 35.125 -2.592 1 96.88 93 VAL A C 1
ATOM 672 O O . VAL A 1 93 ? 6.203 36 -3.102 1 96.88 93 VAL A O 1
ATOM 675 N N . ASP A 1 94 ? 8.062 34.719 -3.08 1 97 94 ASP A N 1
ATOM 676 C CA . ASP A 1 94 ? 8.711 35.438 -4.164 1 97 94 ASP A CA 1
ATOM 677 C C . ASP A 1 94 ? 7.906 35.344 -5.457 1 97 94 ASP A C 1
ATOM 679 O O . ASP A 1 94 ? 7.953 36.25 -6.301 1 97 94 ASP A O 1
ATOM 683 N N . ALA A 1 95 ? 7.191 34.312 -5.57 1 97.31 95 ALA A N 1
ATOM 684 C CA . ALA A 1 95 ? 6.434 34.062 -6.793 1 97.31 95 ALA A CA 1
ATOM 685 C C . ALA A 1 95 ? 5.066 34.75 -6.738 1 97.31 95 ALA A C 1
ATOM 687 O O . ALA A 1 95 ? 4.332 34.75 -7.73 1 97.31 95 ALA A O 1
ATOM 688 N N . GLY A 1 96 ? 4.742 35.312 -5.613 1 96.5 96 GLY A N 1
ATOM 689 C CA . GLY A 1 96 ? 3.389 35.781 -5.406 1 96.5 96 GLY A CA 1
ATOM 690 C C . GLY A 1 96 ? 3.184 37.219 -5.926 1 96.5 96 GLY A C 1
ATOM 691 O O . GLY A 1 96 ? 4.152 37.906 -6.227 1 96.5 96 GLY A O 1
ATOM 692 N N . PRO A 1 97 ? 1.886 37.562 -6.098 1 96.25 97 PRO A N 1
ATOM 693 C CA . PRO A 1 97 ? 1.558 38.938 -6.484 1 96.25 97 PRO A CA 1
ATOM 694 C C . PRO A 1 97 ? 1.955 39.969 -5.426 1 96.25 97 PRO A C 1
ATOM 696 O O . PRO A 1 97 ? 2.422 39.594 -4.348 1 96.25 97 PRO A O 1
ATOM 699 N N . ASP A 1 98 ? 1.667 41.25 -5.711 1 94.88 98 ASP A N 1
ATOM 700 C CA . ASP A 1 98 ? 2.145 42.344 -4.875 1 94.88 98 ASP A CA 1
ATOM 701 C C . ASP A 1 98 ? 1.161 42.656 -3.744 1 94.88 98 ASP A C 1
ATOM 703 O O . ASP A 1 98 ? 0.63 43.75 -3.654 1 94.88 98 ASP A O 1
ATOM 707 N N . PHE A 1 99 ? 1.055 41.719 -2.861 1 97.75 99 PHE A N 1
ATOM 708 C CA . PHE A 1 99 ? 0.326 41.969 -1.623 1 97.75 99 PHE A CA 1
ATOM 709 C C . PHE A 1 99 ? 1.136 42.875 -0.686 1 97.75 99 PHE A C 1
ATOM 711 O O . PHE A 1 99 ? 2.352 43 -0.845 1 97.75 99 PHE A O 1
ATOM 718 N N . GLY A 1 100 ? 0.411 43.5 0.251 1 96.81 100 GLY A N 1
ATOM 719 C CA . GLY A 1 100 ? 1.149 44.219 1.269 1 96.81 100 GLY A CA 1
ATOM 720 C C . GLY A 1 100 ? 2.18 43.375 1.985 1 96.81 100 GLY A C 1
ATOM 721 O O . GLY A 1 100 ? 3.289 43.844 2.266 1 96.81 100 GLY A O 1
ATOM 722 N N . ALA A 1 101 ? 1.775 42.156 2.301 1 97.06 101 ALA A N 1
ATOM 723 C CA . ALA A 1 101 ? 2.662 41.156 2.877 1 97.06 101 ALA A CA 1
ATOM 724 C C . ALA A 1 101 ? 2.154 39.75 2.586 1 97.06 101 ALA A C 1
ATOM 726 O O . ALA A 1 101 ? 0.947 39.531 2.447 1 97.06 101 ALA A O 1
ATOM 727 N N . ILE A 1 102 ? 3.072 38.844 2.42 1 98.12 102 ILE A N 1
A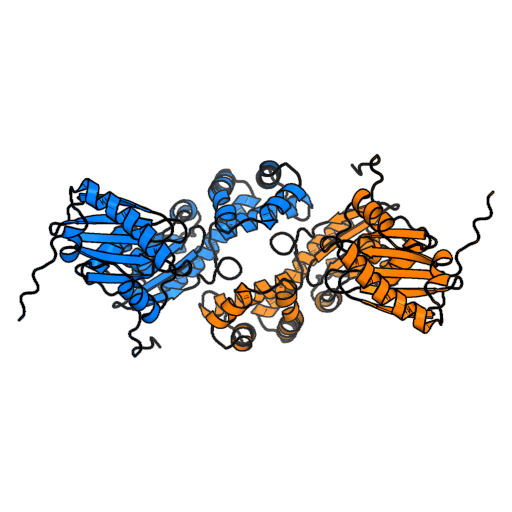TOM 728 C CA . ILE A 1 102 ? 2.74 37.438 2.223 1 98.12 102 ILE A CA 1
ATOM 729 C C . ILE A 1 102 ? 3.451 36.562 3.273 1 98.12 102 ILE A C 1
ATOM 731 O O . ILE A 1 102 ? 4.672 36.656 3.428 1 98.12 102 ILE A O 1
ATOM 735 N N . SER A 1 103 ? 2.707 35.844 4.039 1 97.62 103 SER A N 1
ATOM 736 C CA . SER A 1 103 ? 3.246 34.844 4.953 1 97.62 103 SER A CA 1
ATOM 737 C C . SER A 1 103 ? 2.852 33.438 4.527 1 97.62 103 SER A C 1
ATOM 739 O O . SER A 1 103 ? 1.703 33.188 4.152 1 97.62 103 SER A O 1
ATOM 741 N N . VAL A 1 104 ? 3.852 32.5 4.578 1 97.88 104 VAL A N 1
ATOM 742 C CA . VAL A 1 104 ? 3.607 31.172 4.062 1 97.88 104 VAL A CA 1
ATOM 743 C C . VAL A 1 104 ? 4.027 30.125 5.105 1 97.88 104 VAL A C 1
ATOM 745 O O . VAL A 1 104 ? 5.094 30.25 5.715 1 97.88 104 VAL A O 1
ATOM 748 N N . ALA A 1 105 ? 3.213 29.188 5.344 1 96.88 105 ALA A N 1
ATOM 749 C CA . ALA A 1 105 ? 3.48 28.016 6.188 1 96.88 105 ALA A CA 1
ATOM 750 C C . ALA A 1 105 ? 2.869 26.75 5.594 1 96.88 105 ALA A C 1
ATOM 752 O O . ALA A 1 105 ? 2.27 26.797 4.516 1 96.88 105 ALA A O 1
ATOM 753 N N . SER A 1 106 ? 3.1 25.672 6.258 1 95.5 106 SER A N 1
ATOM 754 C CA . SER A 1 106 ? 2.445 24.453 5.836 1 95.5 106 SER A CA 1
ATOM 755 C C . SER A 1 106 ? 0.955 24.469 6.164 1 95.5 106 SER A C 1
ATOM 757 O O . SER A 1 106 ? 0.521 25.219 7.047 1 95.5 106 SER A O 1
ATOM 759 N N . ASP A 1 107 ? 0.257 23.688 5.418 1 95.19 107 ASP A N 1
ATOM 760 C CA . ASP A 1 107 ? -1.169 23.578 5.707 1 95.19 107 ASP A CA 1
ATOM 761 C C . ASP A 1 107 ? -1.402 23.031 7.113 1 95.19 107 ASP A C 1
ATOM 763 O O . ASP A 1 107 ? -2.332 23.469 7.805 1 95.19 107 ASP A O 1
ATOM 767 N N . ALA A 1 108 ? -0.547 22.188 7.621 1 95.19 108 ALA A N 1
ATOM 768 C CA . ALA A 1 108 ? -0.658 21.656 8.977 1 95.19 108 ALA A CA 1
ATOM 769 C C . ALA A 1 108 ? -0.453 22.75 10.016 1 95.19 108 ALA A C 1
ATOM 771 O O . ALA A 1 108 ? -1.178 22.812 11.008 1 95.19 108 ALA A O 1
ATOM 772 N N . HIS A 1 109 ? 0.505 23.594 9.773 1 96.5 109 HIS A N 1
ATOM 773 C CA . HIS A 1 109 ? 0.773 24.688 10.703 1 96.5 109 HIS A CA 1
ATOM 774 C C . HIS A 1 109 ? -0.408 25.656 10.781 1 96.5 109 HIS A C 1
ATOM 776 O O . HIS A 1 109 ? -0.832 26.031 11.867 1 96.5 109 HIS A O 1
ATOM 782 N N . ALA A 1 110 ? -0.921 26 9.594 1 96.94 110 ALA A N 1
ATOM 783 C CA . ALA A 1 110 ? -2.074 26.906 9.57 1 96.94 110 ALA A CA 1
ATOM 784 C C . ALA A 1 110 ? -3.266 26.281 10.297 1 96.94 110 ALA A C 1
ATOM 786 O O . ALA A 1 110 ? -3.973 26.969 11.039 1 96.94 110 ALA A O 1
ATOM 787 N N . ALA A 1 111 ? -3.469 25.031 10.062 1 96.44 111 ALA A N 1
ATOM 788 C CA . ALA A 1 111 ? -4.555 24.328 10.734 1 96.44 111 ALA A CA 1
ATOM 789 C C . ALA A 1 111 ? -4.359 24.344 12.25 1 96.44 111 ALA A C 1
ATOM 791 O O . ALA A 1 111 ? -5.312 24.562 13 1 96.44 111 ALA A O 1
ATOM 792 N N . CYS A 1 112 ? -3.172 24.141 12.703 1 97.56 112 CYS A N 1
ATOM 793 C CA . CYS A 1 112 ? -2.869 24.141 14.125 1 97.56 112 CYS A CA 1
ATOM 794 C C . CYS A 1 112 ? -3.068 25.516 14.734 1 97.56 112 CYS A C 1
ATOM 796 O O . CYS A 1 112 ? -3.672 25.656 15.805 1 97.56 112 CYS A O 1
ATOM 798 N N . LEU A 1 113 ? -2.568 26.562 14.055 1 97.12 113 LEU A N 1
ATOM 799 C CA . LEU A 1 113 ? -2.797 27.938 14.5 1 97.12 113 LEU A CA 1
ATOM 800 C C . LEU A 1 113 ? -4.289 28.219 14.664 1 97.12 113 LEU A C 1
ATOM 802 O O . LEU A 1 113 ? -4.711 28.781 15.672 1 97.12 113 LEU A O 1
ATOM 806 N N . GLY A 1 114 ? -5.055 27.828 13.664 1 97.5 114 GLY A N 1
ATOM 807 C CA . GLY A 1 114 ? -6.492 28.031 13.727 1 97.5 114 GLY A CA 1
ATOM 808 C C . GLY A 1 114 ? -7.148 27.281 14.875 1 97.5 114 GLY A C 1
ATOM 809 O O . GLY A 1 114 ? -7.984 27.844 15.586 1 97.5 114 GLY A O 1
ATOM 810 N N . ALA A 1 115 ? -6.73 26.078 15.109 1 97.44 115 ALA A N 1
ATOM 811 C CA . ALA A 1 115 ? -7.355 25.219 16.109 1 97.44 115 ALA A CA 1
ATOM 812 C C . ALA A 1 115 ? -7.254 25.828 17.5 1 97.44 115 ALA A C 1
ATOM 814 O O . ALA A 1 115 ? -8.156 25.656 18.312 1 97.44 115 ALA A O 1
ATOM 815 N N . PHE A 1 116 ? -6.191 26.578 17.734 1 97.06 116 PHE A N 1
ATOM 816 C CA . PHE A 1 116 ? -6 27.062 19.094 1 97.06 116 PHE A CA 1
ATOM 817 C C . PHE A 1 116 ? -5.703 28.562 19.078 1 97.06 116 PHE A C 1
ATOM 819 O O . PHE A 1 116 ? -5.008 29.062 19.969 1 97.06 116 PHE A O 1
ATOM 826 N N . SER A 1 117 ? -6.137 29.25 18.078 1 96.44 117 SER A N 1
ATOM 827 C CA . SER A 1 117 ? -6.086 30.703 17.969 1 96.44 117 SER A CA 1
ATOM 828 C C . SER A 1 117 ? -4.676 31.219 18.219 1 96.44 117 SER A C 1
ATOM 830 O O . SER A 1 117 ? -4.492 32.188 18.969 1 96.44 117 SER A O 1
ATOM 832 N N . GLY A 1 118 ? -3.75 30.484 17.688 1 95.5 118 GLY A N 1
ATOM 833 C CA . GLY A 1 118 ? -2.365 30.922 17.734 1 95.5 118 GLY A CA 1
ATOM 834 C C . GLY A 1 118 ? -1.619 30.422 18.953 1 95.5 118 GLY A C 1
ATOM 835 O O . GLY A 1 118 ? -0.407 30.609 19.062 1 95.5 118 GLY A O 1
ATOM 836 N N . LYS A 1 119 ? -2.328 29.766 19.844 1 95.5 119 LYS A N 1
ATOM 837 C CA . LYS A 1 119 ? -1.701 29.25 21.047 1 95.5 119 LYS A CA 1
ATOM 838 C C . LYS A 1 119 ? -1.112 27.859 20.812 1 95.5 119 LYS A C 1
ATOM 840 O O . LYS A 1 119 ? -1.426 27.219 19.812 1 95.5 119 LYS A O 1
ATOM 845 N N . ASP A 1 120 ? -0.318 27.438 21.719 1 96.06 120 ASP A N 1
ATOM 846 C CA . ASP A 1 120 ? 0.312 26.125 21.641 1 96.06 120 ASP A CA 1
ATOM 847 C C . ASP A 1 120 ? -0.735 25.016 21.656 1 96.06 120 ASP A C 1
ATOM 849 O O . ASP A 1 120 ? -1.756 25.125 22.344 1 96.06 120 ASP A O 1
ATOM 853 N N . GLY A 1 121 ? -0.468 24.016 20.938 1 97.56 121 GLY A N 1
ATOM 854 C CA . GLY A 1 121 ? -1.322 22.844 20.828 1 97.56 121 GLY A CA 1
ATOM 855 C C . GLY A 1 121 ? -0.94 21.938 19.672 1 97.56 121 GLY A C 1
ATOM 856 O O . GLY A 1 121 ? 0.127 22.094 19.078 1 97.56 121 GLY A O 1
ATOM 857 N N . ALA A 1 122 ? -1.703 20.906 19.484 1 98.5 122 ALA A N 1
ATOM 858 C CA . ALA A 1 122 ? -1.429 19.953 18.406 1 98.5 122 ALA A CA 1
ATOM 859 C C . ALA A 1 122 ? -2.707 19.594 17.656 1 98.5 122 ALA A C 1
ATOM 861 O O . ALA A 1 122 ? -3.812 19.781 18.172 1 98.5 122 ALA A O 1
ATOM 862 N N . ILE A 1 123 ? -2.471 19.156 16.453 1 98.25 123 ILE A N 1
ATOM 863 C CA . ILE A 1 123 ? -3.584 18.625 15.68 1 98.25 123 ILE A CA 1
ATOM 864 C C . ILE A 1 123 ? -3.221 17.234 15.164 1 98.25 123 ILE A C 1
ATOM 866 O O . ILE A 1 123 ? -2.049 16.938 14.922 1 98.25 123 ILE A O 1
ATOM 870 N N . GLN A 1 124 ? -4.168 16.391 15.102 1 98.12 124 GLN A N 1
ATOM 871 C CA . GLN A 1 124 ? -4.109 15.133 14.359 1 98.12 124 GLN A CA 1
ATOM 872 C C . GLN A 1 124 ? -5.027 15.172 13.141 1 98.12 124 GLN A C 1
ATOM 874 O O . GLN A 1 124 ? -6.25 15.25 13.281 1 98.12 124 GLN A O 1
ATOM 879 N N . ILE A 1 125 ? -4.371 15.227 12.016 1 95.19 125 ILE A N 1
ATOM 880 C CA . ILE A 1 125 ? -5.105 15.266 10.758 1 95.19 125 ILE A CA 1
ATOM 881 C C . ILE A 1 125 ? -5.555 13.859 10.375 1 95.19 125 ILE A C 1
ATOM 883 O O . ILE A 1 125 ? -4.73 12.945 10.25 1 95.19 125 ILE A O 1
ATOM 887 N N . CYS A 1 126 ? -6.82 13.648 10.219 1 95.56 126 CYS A N 1
ATOM 888 C CA . CYS A 1 126 ? -7.434 12.406 9.766 1 95.56 126 CYS A CA 1
ATOM 889 C C . CYS A 1 126 ? -8.328 12.648 8.555 1 95.56 126 CYS A C 1
ATOM 891 O O . CYS A 1 126 ? -9.547 12.773 8.695 1 95.56 126 CYS A O 1
ATOM 893 N N . GLY A 1 127 ? -7.828 12.672 7.422 1 93.06 127 GLY A N 1
ATOM 894 C CA . GLY A 1 127 ? -8.516 12.82 6.148 1 93.06 127 GLY A CA 1
ATOM 895 C C . GLY A 1 127 ? -8.156 11.734 5.152 1 93.06 127 GLY A C 1
ATOM 896 O O . GLY A 1 127 ? -8.016 10.57 5.52 1 93.06 127 GLY A O 1
ATOM 897 N N . THR A 1 128 ? -8.039 12.266 3.854 1 91.69 128 THR A N 1
ATOM 898 C CA . THR A 1 128 ? -7.512 11.312 2.889 1 91.69 128 THR A CA 1
ATOM 899 C C . THR A 1 128 ? -6.188 10.727 3.369 1 91.69 128 THR A C 1
ATOM 901 O O . THR A 1 128 ? -6 9.508 3.357 1 91.69 128 THR A O 1
ATOM 904 N N . GLY A 1 129 ? -5.324 11.602 3.768 1 93.19 129 GLY A N 1
ATOM 905 C CA . GLY A 1 129 ? -4.117 11.203 4.477 1 93.19 129 GLY A CA 1
ATOM 906 C C . GLY A 1 129 ? -4.184 11.477 5.965 1 93.19 129 GLY A C 1
ATOM 907 O O . GLY A 1 129 ? -5.254 11.773 6.504 1 93.19 129 GLY A O 1
ATOM 908 N N . SER A 1 130 ? -3.039 11.273 6.645 1 95.62 130 SER A N 1
ATOM 909 C CA . SER A 1 130 ? -2.963 11.5 8.078 1 95.62 130 SER A CA 1
ATOM 910 C C . SER A 1 130 ? -1.59 12.031 8.484 1 95.62 130 SER A C 1
ATOM 912 O O . SER A 1 130 ? -0.594 11.766 7.809 1 95.62 130 SER A O 1
ATOM 914 N N . ALA A 1 131 ? -1.608 12.852 9.531 1 95.5 131 ALA A N 1
ATOM 915 C CA . ALA A 1 131 ? -0.373 13.375 10.102 1 95.5 131 ALA A CA 1
ATOM 916 C C . ALA A 1 131 ? -0.636 14.062 11.445 1 95.5 131 ALA A C 1
ATOM 918 O O . ALA A 1 131 ? -1.717 14.609 11.664 1 95.5 131 ALA A O 1
ATOM 919 N N . GLY A 1 132 ? 0.316 13.953 12.32 1 97.44 132 GLY A N 1
ATOM 920 C CA . GLY A 1 132 ? 0.312 14.766 13.523 1 97.44 132 GLY A CA 1
ATOM 921 C C . GLY A 1 132 ? 1.172 16.016 13.406 1 97.44 132 GLY A C 1
ATOM 922 O O . GLY A 1 132 ? 2.146 16.031 12.656 1 97.44 132 GLY A O 1
ATOM 923 N N . TYR A 1 133 ? 0.782 17.031 14.094 1 97.31 133 TYR A N 1
ATOM 924 C CA . TYR A 1 133 ? 1.532 18.281 14.109 1 97.31 133 TYR A CA 1
ATOM 925 C C . TYR A 1 133 ? 1.404 18.969 15.469 1 97.31 133 TYR A C 1
ATOM 927 O O . TYR A 1 133 ? 0.3 19.125 15.992 1 97.31 133 TYR A O 1
ATOM 935 N N . ILE A 1 134 ? 2.51 19.391 16.016 1 97.56 134 ILE A N 1
ATOM 936 C CA . ILE A 1 134 ? 2.488 20.062 17.312 1 97.56 134 ILE A CA 1
ATOM 937 C C . ILE A 1 134 ? 3.209 21.406 17.203 1 97.56 134 ILE A C 1
ATOM 939 O O . ILE A 1 134 ? 4.246 21.516 16.547 1 97.56 134 ILE A O 1
ATOM 943 N N . LEU A 1 135 ? 2.594 22.391 17.75 1 95.88 135 LEU A N 1
ATOM 944 C CA . LEU A 1 135 ? 3.146 23.75 17.859 1 95.88 135 LEU A CA 1
ATOM 945 C C . LEU A 1 135 ? 3.502 24.062 19.312 1 95.88 135 LEU A C 1
ATOM 947 O O . LEU A 1 135 ? 2.654 23.953 20.203 1 95.88 135 LEU A O 1
ATOM 951 N N . SER A 1 136 ? 4.719 24.344 19.562 1 92.62 136 SER A N 1
ATOM 952 C CA . SER A 1 136 ? 5.223 24.734 20.875 1 92.62 136 SER A CA 1
ATOM 953 C C . SER A 1 136 ? 6.195 25.906 20.766 1 92.62 136 SER A C 1
ATOM 955 O O . SER A 1 136 ? 7.234 25.797 20.109 1 92.62 136 SER A O 1
ATOM 957 N N . ASP A 1 137 ? 5.863 26.984 21.375 1 89 137 ASP A N 1
ATOM 958 C CA . ASP A 1 137 ? 6.703 28.172 21.406 1 89 137 ASP A CA 1
ATOM 959 C C . ASP A 1 137 ? 7.055 28.641 19.984 1 89 137 ASP A C 1
ATOM 961 O O . ASP A 1 137 ? 8.219 28.891 19.688 1 89 137 ASP A O 1
ATOM 965 N N . GLY A 1 138 ? 6.086 28.562 19.156 1 87 138 GLY A N 1
ATOM 966 C CA . GLY A 1 138 ? 6.23 29.094 17.812 1 87 138 GLY A CA 1
ATOM 967 C C . GLY A 1 138 ? 6.945 28.156 16.875 1 87 138 GLY A C 1
ATOM 968 O O . GLY A 1 138 ? 7.156 28.469 15.695 1 87 138 GLY A O 1
ATOM 969 N N . VAL A 1 139 ? 7.324 27 17.359 1 89.94 139 VAL A N 1
ATOM 970 C CA . VAL A 1 139 ? 8.016 26.016 16.531 1 89.94 139 VAL A CA 1
ATOM 971 C C . VAL A 1 139 ? 7.105 24.828 16.281 1 89.94 139 VAL A C 1
ATOM 973 O O . VAL A 1 139 ? 6.516 24.281 17.219 1 89.94 139 VAL A O 1
ATOM 976 N N . GLY A 1 140 ? 7.031 24.5 15.031 1 93.94 140 GLY A N 1
ATOM 977 C CA . GLY A 1 140 ? 6.199 23.375 14.633 1 93.94 140 GLY A CA 1
ATOM 978 C C . GLY A 1 140 ? 6.988 22.109 14.391 1 93.94 140 GLY A C 1
ATOM 979 O O . GLY A 1 140 ? 8.125 22.156 13.914 1 93.94 140 GLY A O 1
ATOM 980 N N . HIS A 1 141 ? 6.395 20.984 14.727 1 93.19 141 HIS A N 1
ATOM 981 C CA . HIS A 1 141 ? 6.984 19.672 14.484 1 93.19 141 HIS A CA 1
ATOM 982 C C . HIS A 1 141 ? 5.941 18.688 13.977 1 93.19 141 HIS A C 1
ATOM 984 O O . HIS A 1 141 ? 4.891 18.5 14.602 1 93.19 141 HIS A O 1
ATOM 990 N N . GLY A 1 142 ? 6.27 18.141 12.852 1 94.81 142 GLY A N 1
ATOM 991 C CA . GLY A 1 142 ? 5.387 17.125 12.289 1 94.81 142 GLY A CA 1
ATOM 992 C C . GLY A 1 142 ? 5.73 15.719 12.734 1 94.81 142 GLY A C 1
ATOM 993 O O . GLY A 1 142 ? 6.895 15.406 12.992 1 94.81 142 GLY A O 1
ATOM 994 N N . ILE A 1 143 ? 4.727 14.875 12.852 1 96.12 143 ILE A N 1
ATOM 995 C CA . ILE A 1 143 ? 4.879 13.453 13.109 1 96.12 143 ILE A CA 1
ATOM 996 C C . ILE A 1 143 ? 4.047 12.648 12.117 1 96.12 143 ILE A C 1
ATOM 998 O O . ILE A 1 143 ? 2.883 12.977 11.867 1 96.12 143 ILE A O 1
ATOM 1002 N N . GLY A 1 144 ? 4.691 11.609 11.609 1 96.06 144 GLY A N 1
ATOM 1003 C CA . GLY A 1 144 ? 3.988 10.828 10.602 1 96.06 144 GLY A CA 1
ATOM 1004 C C . GLY A 1 144 ? 3.795 11.578 9.297 1 96.06 144 GLY A C 1
ATOM 1005 O O . GLY A 1 144 ? 4.613 12.43 8.93 1 96.06 144 GLY A O 1
ATOM 1006 N N . GLY A 1 145 ? 2.762 11.156 8.547 1 94.19 145 GLY A N 1
ATOM 1007 C CA . GLY A 1 145 ? 2.459 11.805 7.281 1 94.19 145 GLY A CA 1
ATOM 1008 C C . GLY A 1 145 ? 3.475 11.5 6.199 1 94.19 145 GLY A C 1
ATOM 1009 O O . GLY A 1 145 ? 3.854 12.383 5.426 1 94.19 145 GLY A O 1
ATOM 1010 N N . TRP A 1 146 ? 3.959 10.352 6.238 1 95 146 TRP A N 1
ATOM 1011 C CA . TRP A 1 146 ? 5.027 10.008 5.309 1 95 146 TRP A CA 1
ATOM 1012 C C . TRP A 1 146 ? 4.453 9.562 3.965 1 95 146 TRP A C 1
ATOM 1014 O O . TRP A 1 146 ? 5.199 9.164 3.066 1 95 146 TRP A O 1
ATOM 1024 N N . GLY A 1 147 ? 3.104 9.602 3.852 1 93.62 147 GLY A N 1
ATOM 1025 C CA . GLY A 1 147 ? 2.479 9.297 2.574 1 93.62 147 GLY A CA 1
ATOM 1026 C C . GLY A 1 147 ? 1.632 8.039 2.615 1 93.62 147 GLY A C 1
ATOM 1027 O O . GLY A 1 147 ? 1.752 7.23 3.541 1 93.62 147 GLY A O 1
ATOM 1028 N N . PHE A 1 148 ? 0.931 7.844 1.596 1 95.62 148 PHE A N 1
ATOM 1029 C CA . PHE A 1 148 ? -0.1 6.816 1.499 1 95.62 148 PHE A CA 1
ATOM 1030 C C . PHE A 1 148 ? 0.514 5.422 1.58 1 95.62 148 PHE A C 1
ATOM 1032 O O . PHE A 1 148 ? -0.014 4.547 2.268 1 95.62 148 PHE A O 1
ATOM 1039 N N . GLU A 1 149 ? 1.631 5.199 0.966 1 96.38 149 GLU A N 1
ATOM 1040 C CA . GLU A 1 149 ? 2.209 3.873 0.789 1 96.38 149 GLU A CA 1
ATOM 1041 C C . GLU A 1 149 ? 2.797 3.346 2.096 1 96.38 149 GLU A C 1
ATOM 1043 O O . GLU A 1 149 ? 2.711 2.15 2.385 1 96.38 149 GLU A O 1
ATOM 1048 N N . VAL A 1 150 ? 3.342 4.355 2.973 1 96.88 150 VAL A N 1
ATOM 1049 C CA . VAL A 1 150 ? 4.117 3.783 4.066 1 96.88 150 VAL A CA 1
ATOM 1050 C C . VAL A 1 150 ? 3.836 4.551 5.355 1 96.88 150 VAL A C 1
ATOM 1052 O O . VAL A 1 150 ? 4.336 4.188 6.426 1 96.88 150 VAL A O 1
ATOM 1055 N N . GLY A 1 151 ? 2.996 5.57 5.293 1 95.19 151 GLY A N 1
ATOM 1056 C CA . GLY A 1 151 ? 3.031 6.371 6.508 1 95.19 151 GLY A CA 1
ATOM 1057 C C . GLY A 1 151 ? 1.743 7.129 6.762 1 95.19 151 GLY A C 1
ATOM 1058 O O . GLY A 1 151 ? 1.731 8.109 7.504 1 95.19 151 GLY A O 1
ATOM 1059 N N . ASP A 1 152 ? 0.605 6.836 6.207 1 93.88 152 ASP A N 1
ATOM 1060 C CA . ASP A 1 152 ? -0.683 7.461 6.488 1 93.88 152 ASP A CA 1
ATOM 1061 C C . ASP A 1 152 ? -1.525 6.594 7.418 1 93.88 152 ASP A C 1
ATOM 1063 O O . ASP A 1 152 ? -2.656 6.23 7.082 1 93.88 152 ASP A O 1
ATOM 1067 N N . ASP A 1 153 ? -1.014 6.359 8.602 1 94.5 153 ASP A N 1
ATOM 1068 C CA . ASP A 1 153 ? -1.75 5.578 9.594 1 94.5 153 ASP A CA 1
ATOM 1069 C C . ASP A 1 153 ? -3.01 6.316 10.039 1 94.5 153 ASP A C 1
ATOM 1071 O O . ASP A 1 153 ? -2.969 7.516 10.312 1 94.5 153 ASP A O 1
ATOM 1075 N N . GLY A 1 154 ? -4.098 5.609 10.094 1 96.81 154 GLY A N 1
ATOM 1076 C CA . GLY A 1 154 ? -5.328 6.223 10.562 1 96.81 154 GLY A CA 1
ATOM 1077 C C . GLY A 1 154 ? -5.98 7.117 9.523 1 96.81 154 GLY A C 1
ATOM 1078 O O . GLY A 1 154 ? -6.734 8.031 9.867 1 96.81 154 GLY A O 1
ATOM 1079 N N . SER A 1 155 ? -5.699 6.973 8.289 1 97.5 155 SER A N 1
ATOM 1080 C CA . SER A 1 155 ? -6.238 7.793 7.207 1 97.5 155 SER A CA 1
ATOM 1081 C C . SER A 1 155 ? -7.449 7.133 6.562 1 97.5 155 SER A C 1
ATOM 1083 O O . SER A 1 155 ? -7.645 5.922 6.691 1 97.5 155 SER A O 1
ATOM 1085 N N . ALA A 1 156 ? -8.203 7.941 5.902 1 97.69 156 ALA A N 1
ATOM 1086 C CA . ALA A 1 156 ? -9.336 7.422 5.148 1 97.69 156 ALA A CA 1
ATOM 1087 C C . ALA A 1 156 ? -8.875 6.578 3.963 1 97.69 156 ALA A C 1
ATOM 1089 O O . ALA A 1 156 ? -9.5 5.57 3.623 1 97.69 156 ALA A O 1
ATOM 1090 N N . ALA A 1 157 ? -7.809 7.02 3.299 1 97.19 157 ALA A N 1
ATOM 1091 C CA . ALA A 1 157 ? -7.285 6.242 2.18 1 97.19 157 ALA A CA 1
ATOM 1092 C C . ALA A 1 157 ? -6.836 4.859 2.637 1 97.19 157 ALA A C 1
ATOM 1094 O O . ALA A 1 157 ? -7.141 3.855 1.989 1 97.19 157 ALA A O 1
ATOM 1095 N N . GLY A 1 158 ? -6.121 4.844 3.756 1 98.25 158 GLY A N 1
ATOM 1096 C CA . GLY A 1 158 ? -5.711 3.564 4.312 1 98.25 158 GLY A CA 1
ATOM 1097 C C . GLY A 1 158 ? -6.883 2.664 4.656 1 98.25 158 GLY A C 1
ATOM 1098 O O . GLY A 1 158 ? -6.832 1.454 4.422 1 98.25 158 GLY A O 1
ATOM 1099 N N . LEU A 1 159 ? -7.898 3.264 5.23 1 98.62 159 LEU A N 1
ATOM 1100 C CA . LEU A 1 159 ? -9.109 2.523 5.562 1 98.62 159 LEU A CA 1
ATOM 1101 C C . LEU A 1 159 ? -9.742 1.922 4.309 1 98.62 159 LEU A C 1
ATOM 1103 O O . LEU A 1 159 ? -10.133 0.753 4.305 1 98.62 159 LEU A O 1
ATOM 1107 N N . GLY A 1 160 ? -9.828 2.723 3.279 1 98.56 160 GLY A N 1
ATOM 1108 C CA . GLY A 1 160 ? -10.375 2.234 2.021 1 98.56 160 GLY A CA 1
ATOM 1109 C C . GLY A 1 160 ? -9.586 1.073 1.443 1 98.56 160 GLY A C 1
ATOM 1110 O O . GLY A 1 160 ? -10.172 0.072 1.021 1 98.56 160 GLY A O 1
ATOM 1111 N N . ARG A 1 161 ? -8.273 1.199 1.408 1 98.44 161 ARG A N 1
ATOM 1112 C CA . ARG A 1 161 ? -7.434 0.122 0.901 1 98.44 161 ARG A CA 1
ATOM 1113 C C . ARG A 1 161 ? -7.621 -1.151 1.719 1 98.44 161 ARG A C 1
ATOM 1115 O O . ARG A 1 161 ? -7.734 -2.244 1.159 1 98.44 161 ARG A O 1
ATOM 1122 N N . ALA A 1 162 ? -7.629 -0.989 3.033 1 98.44 162 ALA A N 1
ATOM 1123 C CA . ALA A 1 162 ? -7.82 -2.131 3.924 1 98.44 162 ALA A CA 1
ATOM 1124 C C . ALA A 1 162 ? -9.172 -2.799 3.674 1 98.44 162 ALA A C 1
ATOM 1126 O O . ALA A 1 162 ? -9.289 -4.023 3.775 1 98.44 162 ALA A O 1
ATOM 1127 N N . ALA A 1 163 ? -10.125 -2.016 3.402 1 98.75 163 ALA A N 1
ATOM 1128 C CA . ALA A 1 163 ? -11.461 -2.549 3.135 1 98.75 163 ALA A CA 1
ATOM 1129 C C . ALA A 1 163 ? -11.461 -3.414 1.879 1 98.75 163 ALA A C 1
ATOM 1131 O O . ALA A 1 163 ? -12.055 -4.496 1.864 1 98.75 163 ALA A O 1
ATOM 1132 N N . LEU A 1 164 ? -10.836 -2.971 0.828 1 98.62 164 LEU A N 1
ATOM 1133 C CA . LEU A 1 164 ? -10.773 -3.752 -0.401 1 98.62 164 LEU A CA 1
ATOM 1134 C C . LEU A 1 164 ? -10 -5.051 -0.177 1 98.62 164 LEU A C 1
ATOM 1136 O O . LEU A 1 164 ? -10.391 -6.102 -0.689 1 98.62 164 LEU A O 1
ATOM 1140 N N . ARG A 1 165 ? -8.938 -4.941 0.535 1 98.44 165 ARG A N 1
ATOM 1141 C CA . ARG A 1 165 ? -8.18 -6.141 0.875 1 98.44 165 ARG A CA 1
ATOM 1142 C C . ARG A 1 165 ? -9.055 -7.148 1.615 1 98.44 165 ARG A C 1
ATOM 1144 O O . ARG A 1 165 ? -9.047 -8.336 1.288 1 98.44 165 ARG A O 1
ATOM 1151 N N . ALA A 1 166 ? -9.75 -6.629 2.607 1 98.56 166 ALA A N 1
ATOM 1152 C CA . ALA A 1 166 ? -10.633 -7.5 3.381 1 98.56 166 ALA A CA 1
ATOM 1153 C C . ALA A 1 166 ? -11.703 -8.133 2.49 1 98.56 166 ALA A C 1
ATOM 1155 O O . ALA A 1 166 ? -12.031 -9.312 2.654 1 98.56 166 ALA A O 1
ATOM 1156 N N . ALA A 1 167 ? -12.227 -7.379 1.603 1 98.62 167 ALA A N 1
ATOM 1157 C CA . ALA A 1 167 ? -13.258 -7.875 0.693 1 98.62 167 ALA A CA 1
ATOM 1158 C C . ALA A 1 167 ? -12.711 -9 -0.188 1 98.62 167 ALA A C 1
ATOM 1160 O O . ALA A 1 167 ? -13.367 -10.031 -0.359 1 98.62 167 ALA A O 1
ATOM 1161 N N . LEU A 1 168 ? -11.523 -8.82 -0.705 1 98.25 168 LEU A N 1
ATOM 1162 C CA . LEU A 1 168 ? -10.914 -9.82 -1.573 1 98.25 168 LEU A CA 1
ATOM 1163 C C . LEU A 1 168 ? -10.57 -11.078 -0.789 1 98.25 168 LEU A C 1
ATOM 1165 O O . LEU A 1 168 ? -10.742 -12.195 -1.289 1 98.25 168 LEU A O 1
ATOM 1169 N N . ARG A 1 169 ? -10.086 -10.891 0.432 1 98.19 169 ARG A N 1
ATOM 1170 C CA . ARG A 1 169 ? -9.82 -12.039 1.29 1 98.19 169 ARG A CA 1
ATOM 1171 C C . ARG A 1 169 ? -11.109 -12.82 1.575 1 98.19 169 ARG A C 1
ATOM 1173 O O . ARG A 1 169 ? -11.102 -14.047 1.61 1 98.19 169 ARG A O 1
ATOM 1180 N N . GLY A 1 170 ? -12.156 -12.055 1.825 1 97.81 170 GLY A N 1
ATOM 1181 C CA . GLY A 1 170 ? -13.453 -12.695 1.993 1 97.81 170 GLY A CA 1
ATOM 1182 C C . GLY A 1 170 ? -13.898 -13.469 0.767 1 97.81 170 GLY A C 1
ATOM 1183 O O . GLY A 1 170 ? -14.414 -14.586 0.881 1 97.81 170 GLY A O 1
ATOM 1184 N N . PHE A 1 171 ? -13.719 -12.891 -0.365 1 97.38 171 PHE A N 1
ATOM 1185 C CA . PHE A 1 171 ? -14.062 -13.547 -1.623 1 97.38 171 PHE A CA 1
ATOM 1186 C C . PHE A 1 171 ? -13.305 -14.859 -1.778 1 97.38 171 PHE A C 1
ATOM 1188 O O . PHE A 1 171 ? -13.875 -15.867 -2.191 1 97.38 171 PHE A O 1
ATOM 1195 N N . ASP A 1 172 ? -12.031 -14.844 -1.415 1 96.81 172 ASP A N 1
ATOM 1196 C CA . ASP A 1 172 ? -11.164 -16.016 -1.529 1 96.81 172 ASP A CA 1
ATOM 1197 C C . ASP A 1 172 ? -11.414 -17 -0.392 1 96.81 172 ASP A C 1
ATOM 1199 O O . ASP A 1 172 ? -10.805 -18.062 -0.344 1 96.81 172 ASP A O 1
ATOM 1203 N N . LYS A 1 173 ? -12.242 -16.578 0.598 1 96.88 173 LYS A N 1
ATOM 1204 C CA . LYS A 1 173 ? -12.625 -17.391 1.747 1 96.88 173 LYS A CA 1
ATOM 1205 C C . LYS A 1 173 ? -11.422 -17.688 2.637 1 96.88 173 LYS A C 1
ATOM 1207 O O . LYS A 1 173 ? -11.305 -18.781 3.184 1 96.88 173 LYS A O 1
ATOM 1212 N N . ILE A 1 174 ? -10.477 -16.781 2.678 1 96.25 174 ILE A N 1
ATOM 1213 C CA . ILE A 1 174 ? -9.375 -16.938 3.613 1 96.25 174 ILE A CA 1
ATOM 1214 C C . ILE A 1 174 ? -9.625 -16.078 4.852 1 96.25 174 ILE A C 1
ATOM 1216 O O . ILE A 1 174 ? -8.859 -16.125 5.816 1 96.25 174 ILE A O 1
ATOM 1220 N N . ALA A 1 175 ? -10.617 -15.219 4.809 1 97.06 175 ALA A N 1
ATOM 1221 C CA . ALA A 1 175 ? -11.133 -14.406 5.902 1 97.06 175 ALA A CA 1
ATOM 1222 C C . ALA A 1 175 ? -12.656 -14.312 5.852 1 97.06 175 ALA A C 1
ATOM 1224 O O . ALA A 1 175 ? -13.273 -14.734 4.871 1 97.06 175 ALA A O 1
ATOM 1225 N N . PRO A 1 176 ? -13.297 -13.852 6.875 1 96.81 176 PRO A N 1
ATOM 1226 C CA . PRO A 1 176 ? -14.766 -13.82 6.898 1 96.81 176 PRO A CA 1
ATOM 1227 C C . PRO A 1 176 ? -15.352 -12.984 5.762 1 96.81 176 PRO A C 1
ATOM 1229 O O . PRO A 1 176 ? -14.82 -11.922 5.43 1 96.81 176 PRO A O 1
ATOM 1232 N N . ALA A 1 177 ? -16.391 -13.547 5.125 1 97.44 177 ALA A N 1
ATOM 1233 C CA . ALA A 1 177 ? -17.234 -12.805 4.195 1 97.44 177 ALA A CA 1
ATOM 1234 C C . ALA A 1 177 ? -18.5 -12.289 4.887 1 97.44 177 ALA A C 1
ATOM 1236 O O . ALA A 1 177 ? -19.219 -13.055 5.527 1 97.44 177 ALA A O 1
ATOM 1237 N N . THR A 1 178 ? -18.734 -11.062 4.848 1 98.38 178 THR A N 1
ATOM 1238 C CA . THR A 1 178 ? -19.906 -10.43 5.441 1 98.38 178 THR A CA 1
ATOM 1239 C C . THR A 1 178 ? -20.672 -9.633 4.395 1 98.38 178 THR A C 1
ATOM 1241 O O . THR A 1 178 ? -20.281 -9.57 3.23 1 98.38 178 THR A O 1
ATOM 1244 N N . ASP A 1 179 ? -21.812 -9.07 4.809 1 98 179 ASP A N 1
ATOM 1245 C CA . ASP A 1 179 ? -22.562 -8.203 3.912 1 98 179 ASP A CA 1
ATOM 1246 C C . ASP A 1 179 ? -21.703 -7.027 3.439 1 98 179 ASP A C 1
ATOM 1248 O O . ASP A 1 179 ? -21.781 -6.621 2.279 1 98 179 ASP A O 1
ATOM 1252 N N . PHE A 1 180 ? -20.922 -6.586 4.316 1 98.56 180 PHE A N 1
ATOM 1253 C CA . PHE A 1 180 ? -20.031 -5.477 4.012 1 98.56 180 PHE A CA 1
ATOM 1254 C C . PHE A 1 180 ? -19.031 -5.867 2.932 1 98.56 180 PHE A C 1
ATOM 1256 O O . PHE A 1 180 ? -18.922 -5.188 1.907 1 98.56 180 PHE A O 1
ATOM 1263 N N . THR A 1 181 ? -18.281 -6.992 3.164 1 98.56 181 THR A N 1
ATOM 1264 C CA . THR A 1 181 ? -17.25 -7.379 2.207 1 98.56 181 THR A CA 1
ATOM 1265 C C . THR A 1 181 ? -17.859 -7.699 0.848 1 98.56 181 THR A C 1
ATOM 1267 O O . THR A 1 181 ? -17.281 -7.402 -0.192 1 98.56 181 THR A O 1
ATOM 1270 N N . ARG A 1 182 ? -19.078 -8.297 0.806 1 98.25 182 ARG A N 1
ATOM 1271 C CA . ARG A 1 182 ? -19.766 -8.586 -0.445 1 98.25 182 ARG A CA 1
ATOM 1272 C C . ARG A 1 182 ? -20.188 -7.301 -1.153 1 98.25 182 ARG A C 1
ATOM 1274 O O . ARG A 1 182 ? -20.047 -7.184 -2.373 1 98.25 182 ARG A O 1
ATOM 1281 N N . GLU A 1 183 ? -20.625 -6.32 -0.365 1 97.75 183 GLU A N 1
ATOM 1282 C CA . GLU A 1 183 ? -21.031 -5.039 -0.935 1 97.75 183 GLU A CA 1
ATOM 1283 C C . GLU A 1 183 ? -19.844 -4.297 -1.53 1 97.75 183 GLU A C 1
ATOM 1285 O O . GLU A 1 183 ? -19.969 -3.621 -2.555 1 97.75 183 GLU A O 1
ATOM 1290 N N . MET A 1 184 ? -18.703 -4.383 -0.886 1 97.94 184 MET A N 1
ATOM 1291 C CA . MET A 1 184 ? -17.5 -3.725 -1.386 1 97.94 184 MET A CA 1
ATOM 1292 C C . MET A 1 184 ? -17.156 -4.215 -2.789 1 97.94 184 MET A C 1
ATOM 1294 O O . MET A 1 184 ? -16.828 -3.414 -3.664 1 97.94 184 MET A O 1
ATOM 1298 N N . ILE A 1 185 ? -17.266 -5.52 -3.037 1 97.81 185 ILE A N 1
ATOM 1299 C CA . ILE A 1 185 ? -16.984 -6.082 -4.352 1 97.81 185 ILE A CA 1
ATOM 1300 C C . ILE A 1 185 ? -18.094 -5.711 -5.324 1 97.81 185 ILE A C 1
ATOM 1302 O O . ILE A 1 185 ? -17.828 -5.289 -6.453 1 97.81 185 ILE A O 1
ATOM 1306 N N . ALA A 1 186 ? -19.344 -5.812 -4.895 1 97.56 186 ALA A N 1
ATOM 1307 C CA . ALA A 1 186 ? -20.5 -5.547 -5.727 1 97.56 186 ALA A CA 1
ATOM 1308 C C . ALA A 1 186 ? -20.5 -4.105 -6.23 1 97.56 186 ALA A C 1
ATOM 1310 O O . ALA A 1 186 ? -20.938 -3.834 -7.352 1 97.56 186 ALA A O 1
ATOM 1311 N N . SER A 1 187 ? -20.016 -3.195 -5.41 1 96.88 187 SER A N 1
ATOM 1312 C CA . SER A 1 187 ? -20.047 -1.776 -5.75 1 96.88 187 SER A CA 1
ATOM 1313 C C . SER A 1 187 ? -19.141 -1.468 -6.934 1 96.88 187 SER A C 1
ATOM 1315 O O . SER A 1 187 ? -19.281 -0.418 -7.566 1 96.88 187 SER A O 1
ATOM 1317 N N . PHE A 1 188 ? -18.25 -2.336 -7.273 1 97 188 PHE A N 1
ATOM 1318 C CA . PHE A 1 188 ? -17.344 -2.098 -8.391 1 97 188 PHE A CA 1
ATOM 1319 C C . PHE A 1 188 ? -17.766 -2.9 -9.609 1 97 188 PHE A C 1
ATOM 1321 O O . PHE A 1 188 ? -17.188 -2.738 -10.695 1 97 188 PHE A O 1
ATOM 1328 N N . GLY A 1 189 ? -18.672 -3.824 -9.516 1 95.5 189 GLY A N 1
ATOM 1329 C CA . GLY A 1 189 ? -19.125 -4.617 -10.641 1 95.5 189 GLY A CA 1
ATOM 1330 C C . GLY A 1 189 ? -19.359 -6.074 -10.297 1 95.5 189 GLY A C 1
ATOM 1331 O O . GLY A 1 189 ? -19.844 -6.852 -11.125 1 95.5 189 GLY A O 1
ATOM 1332 N N . GLY A 1 190 ? -18.953 -6.504 -9.117 1 95.56 190 GLY A N 1
ATOM 1333 C CA . GLY A 1 190 ? -19.375 -7.793 -8.594 1 95.56 190 GLY A CA 1
ATOM 1334 C C . GLY A 1 190 ? -18.297 -8.867 -8.711 1 95.56 190 GLY A C 1
ATOM 1335 O O . GLY A 1 190 ? -18.469 -9.977 -8.203 1 95.56 190 GLY A O 1
ATOM 1336 N N . GLN A 1 191 ? -17.219 -8.523 -9.375 1 95.44 191 GLN A N 1
ATOM 1337 C CA . GLN A 1 191 ? -16.141 -9.484 -9.508 1 95.44 191 GLN A CA 1
ATOM 1338 C C . GLN A 1 191 ? -14.805 -8.875 -9.07 1 95.44 191 GLN A C 1
ATOM 1340 O O . GLN A 1 191 ? -14.617 -7.66 -9.164 1 95.44 191 GLN A O 1
ATOM 1345 N N . PRO A 1 192 ? -13.859 -9.719 -8.586 1 95.06 192 PRO A N 1
ATOM 1346 C CA . PRO A 1 192 ? -12.547 -9.211 -8.188 1 95.06 192 PRO A CA 1
ATOM 1347 C C . PRO A 1 192 ? -11.852 -8.43 -9.305 1 95.06 192 PRO A C 1
ATOM 1349 O O . PRO A 1 192 ? -11.164 -7.438 -9.039 1 95.06 192 PRO A O 1
ATOM 1352 N N . ALA A 1 193 ? -12.062 -8.891 -10.539 1 91.94 193 ALA A N 1
ATOM 1353 C CA . ALA A 1 193 ? -11.453 -8.203 -11.672 1 91.94 193 ALA A CA 1
ATOM 1354 C C . ALA A 1 193 ? -11.891 -6.742 -11.727 1 91.94 193 ALA A C 1
ATOM 1356 O O . ALA A 1 193 ? -11.117 -5.871 -12.125 1 91.94 193 ALA A O 1
ATOM 1357 N N . ASP A 1 194 ? -13.141 -6.492 -11.336 1 96.5 194 ASP A N 1
ATOM 1358 C CA . ASP A 1 194 ? -13.656 -5.125 -11.305 1 96.5 194 ASP A CA 1
ATOM 1359 C C . ASP A 1 194 ? -12.953 -4.297 -10.234 1 96.5 194 ASP A C 1
ATOM 1361 O O . ASP A 1 194 ? -12.641 -3.125 -10.453 1 96.5 194 ASP A O 1
ATOM 1365 N N . VAL A 1 195 ? -12.672 -4.887 -9.07 1 97.62 195 VAL A N 1
ATOM 1366 C CA . VAL A 1 195 ? -11.953 -4.242 -7.977 1 97.62 195 VAL A CA 1
ATOM 1367 C C . VAL A 1 195 ? -10.531 -3.904 -8.422 1 97.62 195 VAL A C 1
ATOM 1369 O O . VAL A 1 195 ? -10.047 -2.797 -8.188 1 97.62 195 VAL A O 1
ATOM 1372 N N . ILE A 1 196 ? -9.914 -4.812 -9.156 1 95.69 196 ILE A N 1
ATOM 1373 C CA . ILE A 1 196 ? -8.531 -4.629 -9.586 1 95.69 196 ILE A CA 1
ATOM 1374 C C . ILE A 1 196 ? -8.469 -3.545 -10.656 1 95.69 196 ILE A C 1
ATOM 1376 O O . ILE A 1 196 ? -7.508 -2.77 -10.703 1 95.69 196 ILE A O 1
ATOM 1380 N N . ALA A 1 197 ? -9.5 -3.506 -11.484 1 95.62 197 ALA A N 1
ATOM 1381 C CA . ALA A 1 197 ? -9.57 -2.422 -12.461 1 95.62 197 ALA A CA 1
ATOM 1382 C C . ALA A 1 197 ? -9.562 -1.061 -11.773 1 95.62 197 ALA A C 1
ATOM 1384 O O . ALA A 1 197 ? -8.852 -0.147 -12.195 1 95.62 197 ALA A O 1
ATOM 1385 N N . PHE A 1 198 ? -10.312 -0.92 -10.727 1 97.31 198 PHE A N 1
ATOM 1386 C CA . PHE A 1 198 ? -10.328 0.301 -9.93 1 97.31 198 PHE A CA 1
ATOM 1387 C C . PHE A 1 198 ? -8.961 0.564 -9.312 1 97.31 198 PHE A C 1
ATOM 1389 O O . PHE A 1 198 ? -8.422 1.666 -9.43 1 97.31 198 PHE A O 1
ATOM 1396 N N . VAL A 1 199 ? -8.328 -0.457 -8.695 1 97.62 199 VAL A N 1
ATOM 1397 C CA . VAL A 1 199 ? -7.082 -0.345 -7.945 1 97.62 199 VAL A CA 1
ATOM 1398 C C . VAL A 1 199 ? -5.961 0.108 -8.875 1 97.62 199 VAL A C 1
ATOM 1400 O O . VAL A 1 199 ? -5.086 0.879 -8.477 1 97.62 199 VAL A O 1
ATOM 1403 N N . THR A 1 200 ? -6.012 -0.3 -10.031 1 94.19 200 THR A N 1
ATOM 1404 C CA . THR A 1 200 ? -4.957 -0.06 -11.016 1 94.19 200 THR A CA 1
ATOM 1405 C C . THR A 1 200 ? -4.773 1.436 -11.258 1 94.19 200 THR A C 1
ATOM 1407 O O . THR A 1 200 ? -3.664 1.894 -11.539 1 94.19 200 THR A O 1
ATOM 1410 N N . THR A 1 201 ? -5.82 2.209 -11.062 1 95.38 201 THR A N 1
ATOM 1411 C CA . THR A 1 201 ? -5.73 3.629 -11.391 1 95.38 201 THR A CA 1
ATOM 1412 C C . THR A 1 201 ? -6.117 4.484 -10.188 1 95.38 201 THR A C 1
ATOM 1414 O O . THR A 1 201 ? -6.074 5.715 -10.25 1 95.38 201 THR A O 1
ATOM 1417 N N . ALA A 1 202 ? -6.457 3.879 -9.164 1 96.69 202 ALA A N 1
ATOM 1418 C CA . ALA A 1 202 ? -7.027 4.586 -8.016 1 96.69 202 ALA A CA 1
ATOM 1419 C C . ALA A 1 202 ? -5.988 5.488 -7.359 1 96.69 202 ALA A C 1
ATOM 1421 O O . ALA A 1 202 ? -4.82 5.117 -7.242 1 96.69 202 ALA A O 1
ATOM 1422 N N . THR A 1 203 ? -6.414 6.656 -6.93 1 93.5 203 THR A N 1
ATOM 1423 C CA . THR A 1 203 ? -5.629 7.578 -6.113 1 93.5 203 THR A CA 1
ATOM 1424 C C . THR A 1 203 ? -6 7.449 -4.641 1 93.5 203 THR A C 1
ATOM 1426 O O . THR A 1 203 ? -7.016 6.832 -4.301 1 93.5 203 THR A O 1
ATOM 1429 N N . PRO A 1 204 ? -5.168 8.055 -3.75 1 93.69 204 PRO A N 1
ATOM 1430 C CA . PRO A 1 204 ? -5.551 8.023 -2.336 1 93.69 204 PRO A CA 1
ATOM 1431 C C . PRO A 1 204 ? -6.945 8.602 -2.092 1 93.69 204 PRO A C 1
ATOM 1433 O O . PRO A 1 204 ? -7.691 8.086 -1.258 1 93.69 204 PRO A O 1
ATOM 1436 N N . SER A 1 205 ? -7.297 9.617 -2.818 1 92.5 205 SER A N 1
ATOM 1437 C CA . SER A 1 205 ? -8.617 10.219 -2.678 1 92.5 205 SER A CA 1
ATOM 1438 C C . SER A 1 205 ? -9.719 9.227 -3.051 1 92.5 205 SER A C 1
ATOM 1440 O O . SER A 1 205 ? -10.781 9.203 -2.42 1 92.5 205 SER A O 1
ATOM 1442 N N . ASP A 1 206 ? -9.453 8.406 -4.066 1 96.12 206 ASP A N 1
ATOM 1443 C CA . ASP A 1 206 ? -10.43 7.395 -4.48 1 96.12 206 ASP A CA 1
ATOM 1444 C C . ASP A 1 206 ? -10.656 6.371 -3.375 1 96.12 206 ASP A C 1
ATOM 1446 O O . ASP A 1 206 ? -11.805 6.02 -3.076 1 96.12 206 ASP A O 1
ATOM 1450 N N . TYR A 1 207 ? -9.609 5.902 -2.738 1 97.69 207 TYR A N 1
ATOM 1451 C CA . TYR A 1 207 ? -9.719 4.98 -1.612 1 97.69 207 TYR A CA 1
ATOM 1452 C C . TYR A 1 207 ? -10.469 5.629 -0.452 1 97.69 207 TYR A C 1
ATOM 1454 O O . TYR A 1 207 ? -11.359 5.012 0.143 1 97.69 207 TYR A O 1
ATOM 1462 N N . GLY A 1 208 ? -10.078 6.883 -0.172 1 97.19 208 GLY A N 1
ATOM 1463 C CA . GLY A 1 208 ? -10.656 7.594 0.957 1 97.19 208 GLY A CA 1
ATOM 1464 C C . GLY A 1 208 ? -12.148 7.809 0.82 1 97.19 208 GLY A C 1
ATOM 1465 O O . GLY A 1 208 ? -12.867 7.875 1.821 1 97.19 208 GLY A O 1
ATOM 1466 N N . ALA A 1 209 ? -12.617 7.891 -0.384 1 96.5 209 ALA A N 1
ATOM 1467 C CA . ALA A 1 209 ? -14.023 8.156 -0.667 1 96.5 209 ALA A CA 1
ATOM 1468 C C . ALA A 1 209 ? -14.906 7.008 -0.187 1 96.5 209 ALA A C 1
ATOM 1470 O O . ALA A 1 209 ? -16.125 7.16 -0.066 1 96.5 209 ALA A O 1
ATOM 1471 N N . MET A 1 210 ? -14.312 5.93 0.158 1 97.94 210 MET A N 1
ATOM 1472 C CA . MET A 1 210 ? -15.078 4.766 0.595 1 97.94 210 MET A CA 1
ATOM 1473 C C . MET A 1 210 ? -15.328 4.816 2.098 1 97.94 210 MET A C 1
ATOM 1475 O O . MET A 1 210 ? -16.141 4.043 2.621 1 97.94 210 MET A O 1
ATOM 1479 N N . ALA A 1 211 ? -14.68 5.703 2.811 1 98.19 211 ALA A N 1
ATOM 1480 C CA . ALA A 1 211 ? -14.68 5.723 4.27 1 98.19 211 ALA A CA 1
ATOM 1481 C C . ALA A 1 211 ? -16.094 5.848 4.82 1 98.19 211 ALA A C 1
ATOM 1483 O O . ALA A 1 211 ? -16.484 5.113 5.73 1 98.19 211 ALA A O 1
ATOM 1484 N N . PRO A 1 212 ? -16.984 6.715 4.246 1 97.81 212 PRO A N 1
ATOM 1485 C CA . PRO A 1 212 ? -18.328 6.828 4.801 1 97.81 212 PRO A CA 1
ATOM 1486 C C . PRO A 1 212 ? -19.094 5.512 4.746 1 97.81 212 PRO A C 1
ATOM 1488 O O . PRO A 1 212 ? -19.797 5.156 5.707 1 97.81 212 PRO A O 1
ATOM 1491 N N . THR A 1 213 ? -18.953 4.793 3.623 1 98.19 213 THR A N 1
ATOM 1492 C CA . THR A 1 213 ? -19.609 3.504 3.486 1 98.19 213 THR A CA 1
ATOM 1493 C C . THR A 1 213 ? -19.094 2.512 4.52 1 98.19 213 THR A C 1
ATOM 1495 O O . THR A 1 213 ? -19.875 1.802 5.156 1 98.19 213 THR A O 1
ATOM 1498 N N . ILE A 1 214 ? -17.812 2.482 4.711 1 98.75 214 ILE A N 1
ATOM 1499 C CA . ILE A 1 214 ? -17.188 1.572 5.668 1 98.75 214 ILE A CA 1
ATOM 1500 C C . ILE A 1 214 ? -17.672 1.9 7.082 1 98.75 214 ILE A C 1
ATOM 1502 O O . ILE A 1 214 ? -18.078 1.006 7.832 1 98.75 214 ILE A O 1
ATOM 1506 N N . MET A 1 215 ? -17.688 3.197 7.422 1 98.5 215 MET A N 1
ATOM 1507 C CA . MET A 1 215 ? -18.141 3.65 8.734 1 98.5 215 MET A CA 1
ATOM 1508 C C . MET A 1 215 ? -19.594 3.256 8.984 1 98.5 215 MET A C 1
ATOM 1510 O O . MET A 1 215 ? -19.938 2.836 10.086 1 98.5 215 MET A O 1
ATOM 1514 N N . ALA A 1 216 ? -20.391 3.389 7.969 1 98.44 216 ALA A N 1
ATOM 1515 C CA . ALA A 1 216 ? -21.812 3.057 8.102 1 98.44 216 ALA A CA 1
ATOM 1516 C C . ALA A 1 216 ? -22 1.582 8.445 1 98.44 216 ALA A C 1
ATOM 1518 O O . ALA A 1 216 ? -22.797 1.239 9.312 1 98.44 216 ALA A O 1
ATOM 1519 N N . TYR A 1 217 ? -21.25 0.682 7.82 1 98.69 217 TYR A N 1
ATOM 1520 C CA . TYR A 1 217 ? -21.359 -0.744 8.109 1 98.69 217 TYR A CA 1
ATOM 1521 C C . TYR A 1 217 ? -20.828 -1.055 9.508 1 98.69 217 TYR A C 1
ATOM 1523 O O . TYR A 1 217 ? -21.359 -1.924 10.203 1 98.69 217 TYR A O 1
ATOM 1531 N N . ALA A 1 218 ? -19.75 -0.372 9.891 1 98.69 218 ALA A N 1
ATOM 1532 C CA . ALA A 1 218 ? -19.219 -0.555 11.25 1 98.69 218 ALA A CA 1
ATOM 1533 C C . ALA A 1 218 ? -20.25 -0.152 12.297 1 98.69 218 ALA A C 1
ATOM 1535 O O . ALA A 1 218 ? -20.453 -0.859 13.281 1 98.69 218 ALA A O 1
ATOM 1536 N N . GLU A 1 219 ? -20.938 0.96 12.055 1 98.19 219 GLU A N 1
ATOM 1537 C CA . GLU A 1 219 ? -21.969 1.454 12.977 1 98.19 219 GLU A CA 1
ATOM 1538 C C . GLU A 1 219 ? -23.125 0.479 13.078 1 98.19 219 GLU A C 1
ATOM 1540 O O . GLU A 1 219 ? -23.766 0.375 14.125 1 98.19 219 GLU A O 1
ATOM 1545 N N . LYS A 1 220 ? -23.344 -0.268 12.008 1 98.25 220 LYS A N 1
ATOM 1546 C CA . LYS A 1 220 ? -24.422 -1.251 11.984 1 98.25 220 LYS A CA 1
ATOM 1547 C C . LYS A 1 220 ? -23.969 -2.584 12.57 1 98.25 220 LYS A C 1
ATOM 1549 O O . LYS A 1 220 ? -24.719 -3.553 12.594 1 98.25 220 LYS A O 1
ATOM 1554 N N . GLY A 1 221 ? -22.688 -2.689 12.922 1 98.19 221 GLY A N 1
ATOM 1555 C CA . GLY A 1 221 ? -22.203 -3.846 13.664 1 98.19 221 GLY A CA 1
ATOM 1556 C C . GLY A 1 221 ? -21.594 -4.91 12.781 1 98.19 221 GLY A C 1
ATOM 1557 O O . GLY A 1 221 ? -21.375 -6.047 13.219 1 98.19 221 GLY A O 1
ATOM 1558 N N . ASP A 1 222 ? -21.328 -4.609 11.523 1 98.69 222 ASP A N 1
ATOM 1559 C CA . ASP A 1 222 ? -20.625 -5.578 10.68 1 98.69 222 ASP A CA 1
ATOM 1560 C C . ASP A 1 222 ? -19.266 -5.93 11.258 1 98.69 222 ASP A C 1
ATOM 1562 O O . ASP A 1 222 ? -18.453 -5.043 11.523 1 98.69 222 ASP A O 1
ATOM 1566 N N . LEU A 1 223 ? -19.016 -7.156 11.359 1 98.5 223 LEU A N 1
ATOM 1567 C CA . LEU A 1 223 ? -17.828 -7.645 12.062 1 98.5 223 LEU A CA 1
ATOM 1568 C C . LEU A 1 223 ? -16.547 -7.164 11.391 1 98.5 223 LEU A C 1
ATOM 1570 O O . LEU A 1 223 ? -15.625 -6.703 12.055 1 98.5 223 LEU A O 1
ATOM 1574 N N . VAL A 1 224 ? -16.453 -7.281 10.086 1 98.75 224 VAL A N 1
ATOM 1575 C CA . VAL A 1 224 ? -15.234 -6.934 9.352 1 98.75 224 VAL A CA 1
ATOM 1576 C C . VAL A 1 224 ? -15.047 -5.418 9.352 1 98.75 224 VAL A C 1
ATOM 1578 O O . VAL A 1 224 ? -13.961 -4.922 9.656 1 98.75 224 VAL A O 1
ATOM 1581 N N . ALA A 1 225 ? -16.078 -4.652 9.047 1 98.88 225 ALA A N 1
ATOM 1582 C CA . ALA A 1 225 ? -16 -3.195 9.039 1 98.88 225 ALA A CA 1
ATOM 1583 C C . ALA A 1 225 ? -15.625 -2.662 10.422 1 98.88 225 ALA A C 1
ATOM 1585 O O . ALA A 1 225 ? -14.805 -1.746 10.539 1 98.88 225 ALA A O 1
ATOM 1586 N N . THR A 1 226 ? -16.203 -3.27 11.453 1 98.81 226 THR A N 1
ATOM 1587 C CA . THR A 1 226 ? -15.914 -2.861 12.82 1 98.81 226 THR A CA 1
ATOM 1588 C C . THR A 1 226 ? -14.43 -3.039 13.133 1 98.81 226 THR A C 1
ATOM 1590 O O . THR A 1 226 ? -13.805 -2.145 13.703 1 98.81 226 THR A O 1
ATOM 1593 N N . ALA A 1 227 ? -13.922 -4.16 12.75 1 98.75 227 ALA A N 1
ATOM 1594 C CA . ALA A 1 227 ? -12.508 -4.422 12.992 1 98.75 227 ALA A CA 1
ATOM 1595 C C . ALA A 1 227 ? -11.625 -3.41 12.266 1 98.75 227 ALA A C 1
ATOM 1597 O O . ALA A 1 227 ? -10.617 -2.951 12.812 1 98.75 227 ALA A O 1
ATOM 1598 N N . LEU A 1 228 ? -11.969 -3.068 11.047 1 98.75 228 LEU A N 1
ATOM 1599 C CA . LEU A 1 228 ? -11.203 -2.104 10.266 1 98.75 228 LEU A CA 1
ATOM 1600 C C . LEU A 1 228 ? -11.227 -0.728 10.93 1 98.75 228 LEU A C 1
ATOM 1602 O O . LEU A 1 228 ? -10.188 -0.084 11.07 1 98.75 228 LEU A O 1
ATOM 1606 N N . VAL A 1 229 ? -12.406 -0.298 11.336 1 98.81 229 VAL A N 1
ATOM 1607 C CA . VAL A 1 229 ? -12.57 1.023 11.938 1 98.81 229 VAL A CA 1
ATOM 1608 C C . VAL A 1 229 ? -11.852 1.075 13.281 1 98.81 229 VAL A C 1
ATOM 1610 O O . VAL A 1 229 ? -11.203 2.072 13.609 1 98.81 229 VAL A O 1
ATOM 1613 N N . ARG A 1 230 ? -11.898 0.018 14.047 1 98.69 230 ARG A N 1
ATOM 1614 C CA . ARG A 1 230 ? -11.172 -0.05 15.312 1 98.69 230 ARG A CA 1
ATOM 1615 C C . ARG A 1 230 ? -9.672 0.048 15.086 1 98.69 230 ARG A C 1
ATOM 1617 O O . ARG A 1 230 ? -8.961 0.668 15.883 1 98.69 230 ARG A O 1
ATOM 1624 N N . GLY A 1 231 ? -9.234 -0.591 14.039 1 98.31 231 GLY A N 1
ATOM 1625 C CA . GLY A 1 231 ? -7.828 -0.48 13.695 1 98.31 231 GLY A CA 1
ATOM 1626 C C . GLY A 1 231 ? -7.395 0.944 13.406 1 98.31 231 GLY A C 1
ATOM 1627 O O . GLY A 1 231 ? -6.34 1.386 13.867 1 98.31 231 GLY A O 1
ATOM 1628 N N . VAL A 1 232 ? -8.156 1.638 12.68 1 98.5 232 VAL A N 1
ATOM 1629 C CA . VAL A 1 232 ? -7.883 3.037 12.367 1 98.5 232 VAL A CA 1
ATOM 1630 C C . VAL A 1 232 ? -7.879 3.865 13.648 1 98.5 232 VAL A C 1
ATOM 1632 O O . VAL A 1 232 ? -6.992 4.699 13.852 1 98.5 232 VAL A O 1
ATOM 1635 N N . ALA A 1 233 ? -8.867 3.617 14.484 1 98.62 233 ALA A N 1
ATOM 1636 C CA . ALA A 1 233 ? -8.961 4.328 15.758 1 98.62 233 ALA A CA 1
ATOM 1637 C C . ALA A 1 233 ? -7.727 4.07 16.625 1 98.62 233 ALA A C 1
ATOM 1639 O O . ALA A 1 233 ? -7.219 4.984 17.281 1 98.62 233 ALA A O 1
ATOM 1640 N N . GLU A 1 234 ? -7.297 2.881 16.609 1 98.25 234 GLU A N 1
ATOM 1641 C CA . GLU A 1 234 ? -6.098 2.531 17.375 1 98.25 234 GLU A CA 1
ATOM 1642 C C . GLU A 1 234 ? -4.875 3.27 16.844 1 98.25 234 GLU A C 1
ATOM 1644 O O . GLU A 1 234 ? -4.055 3.766 17.609 1 98.25 234 GLU A O 1
ATOM 1649 N N . ASP A 1 235 ? -4.727 3.287 15.539 1 98.12 235 ASP A N 1
ATOM 1650 C CA . ASP A 1 235 ? -3.619 4.02 14.93 1 98.12 235 ASP A CA 1
ATOM 1651 C C . ASP A 1 235 ? -3.658 5.496 15.312 1 98.12 235 ASP A C 1
ATOM 1653 O O . ASP A 1 235 ? -2.637 6.066 15.695 1 98.12 235 ASP A O 1
ATOM 1657 N N . ILE A 1 236 ? -4.824 6.078 15.227 1 98.38 236 ILE A N 1
ATOM 1658 C CA . ILE A 1 236 ? -4.98 7.48 15.594 1 98.38 236 ILE A CA 1
ATOM 1659 C C . ILE A 1 236 ? -4.609 7.672 17.062 1 98.38 236 ILE A C 1
ATOM 1661 O O . ILE A 1 236 ? -3.936 8.641 17.422 1 98.38 236 ILE A O 1
ATOM 1665 N N . GLY A 1 237 ? -5.043 6.711 17.906 1 98.44 237 GLY A N 1
ATOM 1666 C CA . GLY A 1 237 ? -4.695 6.766 19.312 1 98.44 237 GLY A CA 1
ATOM 1667 C C . GLY A 1 237 ? -3.201 6.805 19.562 1 98.44 237 GLY A C 1
ATOM 1668 O O . GLY A 1 237 ? -2.73 7.527 20.438 1 98.44 237 GLY A O 1
ATOM 1669 N N . LEU A 1 238 ? -2.445 6.066 18.812 1 98.06 238 LEU A N 1
ATOM 1670 C CA . LEU A 1 238 ? -0.992 6.062 18.938 1 98.06 238 LEU A CA 1
ATOM 1671 C C . LEU A 1 238 ? -0.419 7.453 18.688 1 98.06 238 LEU A C 1
ATOM 1673 O O . LEU A 1 238 ? 0.461 7.906 19.438 1 98.06 238 LEU A O 1
ATOM 1677 N N . TYR A 1 239 ? -0.891 8.148 17.734 1 98.31 239 TYR A N 1
ATOM 1678 C CA . TYR A 1 239 ? -0.388 9.477 17.391 1 98.31 239 TYR A CA 1
ATOM 1679 C C . TYR A 1 239 ? -0.83 10.5 18.422 1 98.31 239 TYR A C 1
ATOM 1681 O O . TYR A 1 239 ? -0.064 11.398 18.781 1 98.31 239 TYR A O 1
ATOM 1689 N N . LEU A 1 240 ? -2.092 10.359 18.922 1 98.38 240 LEU A N 1
ATOM 1690 C CA . LEU A 1 240 ? -2.555 11.258 19.969 1 98.38 240 LEU A CA 1
ATOM 1691 C C . LEU A 1 240 ? -1.67 11.141 21.203 1 98.38 240 LEU A C 1
ATOM 1693 O O . LEU A 1 240 ? -1.261 12.156 21.781 1 98.38 240 LEU A O 1
ATOM 1697 N N . ARG A 1 241 ? -1.353 9.961 21.578 1 98.31 241 ARG A N 1
ATOM 1698 C CA . ARG A 1 241 ? -0.506 9.727 22.734 1 98.31 241 ARG A CA 1
ATOM 1699 C C . ARG A 1 241 ? 0.899 10.273 22.516 1 98.31 241 ARG A C 1
ATOM 1701 O O . ARG A 1 241 ? 1.506 10.836 23.422 1 98.31 241 ARG A O 1
ATOM 1708 N N . ARG A 1 242 ? 1.408 10.109 21.328 1 98.19 242 ARG A N 1
ATOM 1709 C CA . ARG A 1 242 ? 2.723 10.648 21 1 98.19 242 ARG A CA 1
ATOM 1710 C C . ARG A 1 242 ? 2.73 12.172 21.094 1 98.19 242 ARG A C 1
ATOM 1712 O O . ARG A 1 242 ? 3.652 12.758 21.672 1 98.19 242 ARG A O 1
ATOM 1719 N N . LEU A 1 243 ? 1.713 12.82 20.516 1 98.31 243 LEU A N 1
ATOM 1720 C CA . LEU A 1 243 ? 1.592 14.273 20.594 1 98.31 243 LEU A CA 1
ATOM 1721 C C . LEU A 1 243 ? 1.511 14.734 22.047 1 98.31 243 LEU A C 1
ATOM 1723 O O . LEU A 1 243 ? 2.143 15.727 22.422 1 98.31 243 LEU A O 1
ATOM 1727 N N . HIS A 1 244 ? 0.769 13.984 22.812 1 97.94 244 HIS A N 1
ATOM 1728 C CA . HIS A 1 244 ? 0.673 14.289 24.234 1 97.94 244 HIS A CA 1
ATOM 1729 C C . HIS A 1 244 ? 2.029 14.164 24.922 1 97.94 244 HIS A C 1
ATOM 1731 O O . HIS A 1 244 ? 2.398 15 25.734 1 97.94 244 HIS A O 1
ATOM 1737 N N . HIS A 1 245 ? 2.727 13.141 24.594 1 97.19 245 HIS A N 1
ATOM 1738 C CA . HIS A 1 245 ? 4.047 12.898 25.156 1 97.19 245 HIS A CA 1
ATOM 1739 C C . HIS A 1 245 ? 5.016 14.023 24.797 1 97.19 245 HIS A C 1
ATOM 1741 O O . HIS A 1 245 ? 5.91 14.359 25.578 1 97.19 245 HIS A O 1
ATOM 1747 N N . LEU A 1 246 ? 4.789 14.625 23.672 1 96.69 246 LEU A N 1
ATOM 1748 C CA . LEU A 1 246 ? 5.648 15.711 23.219 1 96.69 246 LEU A CA 1
ATOM 1749 C C . LEU A 1 246 ? 5.297 17.016 23.906 1 96.69 246 LEU A C 1
ATOM 1751 O O . LEU A 1 246 ? 5.973 18.031 23.719 1 96.69 246 LEU A O 1
ATOM 1755 N N . GLY A 1 247 ? 4.141 17.016 24.641 1 96.38 247 GLY A N 1
ATOM 1756 C CA . GLY A 1 247 ? 3.855 18.172 25.484 1 96.38 247 GLY A CA 1
ATOM 1757 C C . GLY A 1 247 ? 2.559 18.859 25.109 1 96.38 247 GLY A C 1
ATOM 1758 O O . GLY A 1 247 ? 2.211 19.891 25.703 1 96.38 247 GLY A O 1
ATOM 1759 N N . ALA A 1 248 ? 1.826 18.312 24.172 1 97.19 248 ALA A N 1
ATOM 1760 C CA . ALA A 1 248 ? 0.576 18.953 23.781 1 97.19 248 ALA A CA 1
ATOM 1761 C C . ALA A 1 248 ? -0.473 18.828 24.875 1 97.19 248 ALA A C 1
ATOM 1763 O O . ALA A 1 248 ? -0.837 17.719 25.266 1 97.19 248 ALA A O 1
ATOM 1764 N N . LYS A 1 249 ? -0.952 19.922 25.312 1 94.88 249 LYS A N 1
ATOM 1765 C CA . LYS A 1 249 ? -2.002 19.938 26.328 1 94.88 249 LYS A CA 1
ATOM 1766 C C . LYS A 1 249 ? -3.387 19.953 25.688 1 94.88 249 LYS A C 1
ATOM 1768 O O . LYS A 1 249 ? -4.371 19.578 26.312 1 94.88 249 LYS A O 1
ATOM 1773 N N . ARG A 1 250 ? -3.406 20.422 24.5 1 96.75 250 ARG A N 1
ATOM 1774 C CA . ARG A 1 250 ? -4.617 20.422 23.688 1 96.75 250 ARG A CA 1
ATOM 1775 C C . ARG A 1 250 ? -4.363 19.797 22.312 1 96.75 250 ARG A C 1
ATOM 1777 O O . ARG A 1 250 ? -3.402 20.156 21.625 1 96.75 250 ARG A O 1
ATOM 1784 N N . ILE A 1 251 ? -5.188 18.828 21.953 1 98.5 251 ILE A N 1
ATOM 1785 C CA . ILE A 1 251 ? -5.066 18.172 20.672 1 98.5 251 ILE A CA 1
ATOM 1786 C C . ILE A 1 251 ? -6.414 18.188 19.953 1 98.5 251 ILE A C 1
ATOM 1788 O O . ILE A 1 251 ? -7.426 17.75 20.5 1 98.5 251 ILE A O 1
ATOM 1792 N N . ALA A 1 252 ? -6.441 18.719 18.781 1 98.19 252 ALA A N 1
ATOM 1793 C CA . ALA A 1 252 ? -7.668 18.719 17.984 1 98.19 252 ALA A CA 1
ATOM 1794 C C . ALA A 1 252 ? -7.602 17.688 16.859 1 98.19 252 ALA A C 1
ATOM 1796 O O . ALA A 1 252 ? -6.559 17.516 16.234 1 98.19 252 ALA A O 1
ATOM 1797 N N . LEU A 1 253 ? -8.672 16.984 16.672 1 96.75 253 LEU A N 1
ATOM 1798 C CA . LEU A 1 253 ? -8.828 16.141 15.492 1 96.75 253 LEU A CA 1
ATOM 1799 C C . LEU A 1 253 ? -9.359 16.938 14.312 1 96.75 253 LEU A C 1
ATOM 1801 O O . LEU A 1 253 ? -10.383 17.625 14.438 1 96.75 253 LEU A O 1
ATOM 1805 N N . VAL A 1 254 ? -8.617 16.844 13.227 1 93.44 254 VAL A N 1
ATOM 1806 C CA . VAL A 1 254 ? -9.086 17.578 12.047 1 93.44 254 VAL A CA 1
ATOM 1807 C C . VAL A 1 254 ? -9.102 16.656 10.836 1 93.44 254 VAL A C 1
ATOM 1809 O O . VAL A 1 254 ? -8.5 15.57 10.867 1 93.44 254 VAL A O 1
ATOM 1812 N N . GLY A 1 255 ? -9.914 17.062 9.797 1 91.56 255 GLY A N 1
ATOM 1813 C CA . GLY A 1 255 ? -10.055 16.25 8.602 1 91.56 255 GLY A CA 1
ATOM 1814 C C . GLY A 1 255 ? -11.391 15.539 8.523 1 91.56 255 GLY A C 1
ATOM 1815 O O . GLY A 1 255 ? -12.078 15.375 9.539 1 91.56 255 GLY A O 1
ATOM 1816 N N . GLY A 1 256 ? -11.672 15.023 7.402 1 91.62 256 GLY A N 1
ATOM 1817 C CA . GLY A 1 256 ? -12.984 14.469 7.109 1 91.62 256 GLY A CA 1
ATOM 1818 C C . GLY A 1 256 ? -13.305 13.227 7.918 1 91.62 256 GLY A C 1
ATOM 1819 O O . GLY A 1 256 ? -14.469 12.93 8.172 1 91.62 256 GLY A O 1
ATOM 1820 N N . LEU A 1 257 ? -12.297 12.531 8.352 1 95.88 257 LEU A N 1
ATOM 1821 C CA . LEU A 1 257 ? -12.508 11.312 9.125 1 95.88 257 LEU A CA 1
ATOM 1822 C C . LEU A 1 257 ? -12.469 11.609 10.617 1 95.88 257 LEU A C 1
ATOM 1824 O O . LEU A 1 257 ? -12.797 10.742 11.438 1 95.88 257 LEU A O 1
ATOM 1828 N N . GLY A 1 258 ? -12.086 12.797 11.031 1 95.06 258 GLY A N 1
ATOM 1829 C CA . GLY A 1 258 ? -11.891 13.164 12.43 1 95.06 258 GLY A CA 1
ATOM 1830 C C . GLY A 1 258 ? -13.125 12.953 13.281 1 95.06 258 GLY A C 1
ATOM 1831 O O . GLY A 1 258 ? -13.102 12.188 14.242 1 95.06 258 GLY A O 1
ATOM 1832 N N . GLU A 1 259 ? -14.203 13.531 12.898 1 94.12 259 GLU A N 1
ATOM 1833 C CA . GLU A 1 259 ? -15.43 13.453 13.68 1 94.12 259 GLU A CA 1
ATOM 1834 C C . GLU A 1 259 ? -16.016 12.047 13.648 1 94.12 259 GLU A C 1
ATOM 1836 O O . GLU A 1 259 ? -16.375 11.492 14.688 1 94.12 259 GLU A O 1
ATOM 1841 N N . PRO A 1 260 ? -16.078 11.414 12.484 1 96.75 260 PRO A N 1
ATOM 1842 C CA . PRO A 1 260 ? -16.656 10.07 12.43 1 96.75 260 PRO A CA 1
ATOM 1843 C C . PRO A 1 260 ? -15.898 9.055 13.273 1 96.75 260 PRO A C 1
ATOM 1845 O O . PRO A 1 260 ? -16.484 8.094 13.781 1 96.75 260 PRO A O 1
ATOM 1848 N N . ILE A 1 261 ? -14.625 9.273 13.477 1 97.94 261 ILE A N 1
ATOM 1849 C CA . ILE A 1 261 ? -13.812 8.25 14.133 1 97.94 261 ILE A CA 1
ATOM 1850 C C . ILE A 1 261 ? -13.812 8.477 15.641 1 97.94 261 ILE A C 1
ATOM 1852 O O . ILE A 1 261 ? -13.422 7.594 16.406 1 97.94 261 ILE A O 1
ATOM 1856 N N . ARG A 1 262 ? -14.195 9.68 16.109 1 97.12 262 ARG A N 1
ATOM 1857 C CA . ARG A 1 262 ? -14.086 10.102 17.5 1 97.12 262 ARG A CA 1
ATOM 1858 C C . ARG A 1 262 ? -14.758 9.102 18.422 1 97.12 262 ARG A C 1
ATOM 1860 O O . ARG A 1 262 ? -14.18 8.688 19.438 1 97.12 262 ARG A O 1
ATOM 1867 N N . PRO A 1 263 ? -15.969 8.586 18.062 1 97.38 263 PRO A N 1
ATOM 1868 C CA . PRO A 1 263 ? -16.641 7.648 18.969 1 97.38 263 PRO A CA 1
ATOM 1869 C C . PRO A 1 263 ? -15.922 6.309 19.062 1 97.38 263 PRO A C 1
ATOM 1871 O O . PRO A 1 263 ? -16.219 5.508 19.953 1 97.38 263 PRO A O 1
ATOM 1874 N N . TRP A 1 264 ? -15.062 6.031 18.203 1 98.5 264 TRP A N 1
ATOM 1875 C CA . TRP A 1 264 ? -14.391 4.734 18.156 1 98.5 264 TRP A CA 1
ATOM 1876 C C . TRP A 1 264 ? -13.07 4.773 18.906 1 98.5 264 TRP A C 1
ATOM 1878 O O . TRP A 1 264 ? -12.43 3.738 19.109 1 98.5 264 TRP A O 1
ATOM 1888 N N . LEU A 1 265 ? -12.656 5.965 19.312 1 98.56 265 LEU A N 1
ATOM 1889 C CA . LEU A 1 265 ? -11.438 6.09 20.094 1 98.56 265 LEU A CA 1
ATOM 1890 C C . LEU A 1 265 ? -11.625 5.496 21.5 1 98.56 265 LEU A C 1
ATOM 1892 O O . LEU A 1 265 ? -12.734 5.52 22.031 1 98.56 265 LEU A O 1
ATOM 1896 N N . SER A 1 266 ? -10.539 4.902 22.047 1 98.12 266 SER A N 1
ATOM 1897 C CA . SER A 1 266 ? -10.602 4.504 23.453 1 98.12 266 SER A CA 1
ATOM 1898 C C . SER A 1 266 ? -10.898 5.695 24.344 1 98.12 266 SER A C 1
ATOM 1900 O O . SER A 1 266 ? -10.625 6.84 23.984 1 98.12 266 SER A O 1
ATOM 1902 N N . THR A 1 267 ? -11.406 5.434 25.484 1 97.69 267 THR A N 1
ATOM 1903 C CA . THR A 1 267 ? -11.719 6.492 26.438 1 97.69 267 THR A CA 1
ATOM 1904 C C . THR A 1 267 ? -10.477 7.312 26.766 1 97.69 267 THR A C 1
ATOM 1906 O O . THR A 1 267 ? -10.539 8.539 26.844 1 97.69 267 THR A O 1
ATOM 1909 N N . ARG A 1 268 ? -9.414 6.613 26.906 1 97.19 268 ARG A N 1
ATOM 1910 C CA . ARG A 1 268 ? -8.148 7.27 27.234 1 97.19 268 ARG A CA 1
ATOM 1911 C C . ARG A 1 268 ? -7.711 8.203 26.109 1 97.19 268 ARG A C 1
ATOM 1913 O O . ARG A 1 268 ? -7.277 9.328 26.375 1 97.19 268 ARG A O 1
ATOM 1920 N N . ASP A 1 269 ? -7.859 7.777 24.891 1 97.94 269 ASP A N 1
ATOM 1921 C CA . ASP A 1 269 ? -7.43 8.578 23.75 1 97.94 269 ASP A CA 1
ATOM 1922 C C . ASP A 1 269 ? -8.383 9.758 23.516 1 97.94 269 ASP A C 1
ATOM 1924 O O . ASP A 1 269 ? -7.941 10.867 23.219 1 97.94 269 ASP A O 1
ATOM 1928 N N . ALA A 1 270 ? -9.664 9.555 23.688 1 97.62 270 ALA A N 1
ATOM 1929 C CA . ALA A 1 270 ? -10.664 10.602 23.516 1 97.62 270 ALA A CA 1
ATOM 1930 C C . ALA A 1 270 ? -10.484 11.719 24.531 1 97.62 270 ALA A C 1
ATOM 1932 O O . ALA A 1 270 ? -10.758 12.883 24.25 1 97.62 270 ALA A O 1
ATOM 1933 N N . ALA A 1 271 ? -9.984 11.383 25.688 1 97.44 271 ALA A N 1
ATOM 1934 C CA . ALA A 1 271 ? -9.805 12.352 26.766 1 97.44 271 ALA A CA 1
ATOM 1935 C C . ALA A 1 271 ? -8.703 13.352 26.438 1 97.44 271 ALA A C 1
ATOM 1937 O O . ALA A 1 271 ? -8.625 14.422 27.031 1 97.44 271 ALA A O 1
ATOM 1938 N N . LEU A 1 272 ? -7.859 13.008 25.438 1 97.75 272 LEU A N 1
ATOM 1939 C CA . LEU A 1 272 ? -6.758 13.883 25.047 1 97.75 272 LEU A CA 1
ATOM 1940 C C . LEU A 1 272 ? -7.246 14.984 24.109 1 97.75 272 LEU A C 1
ATOM 1942 O O . LEU A 1 272 ? -6.527 15.953 23.859 1 97.75 272 LEU A O 1
ATOM 1946 N N . LEU A 1 273 ? -8.461 14.883 23.656 1 98.06 273 LEU A N 1
ATOM 1947 C CA . LEU A 1 273 ? -8.93 15.734 22.562 1 98.06 273 LEU A CA 1
ATOM 1948 C C . LEU A 1 273 ? -9.539 17.016 23.109 1 98.06 273 LEU A C 1
ATOM 1950 O O . LEU A 1 273 ? -10.148 17.031 24.188 1 98.06 273 LEU A O 1
ATOM 1954 N N . SER A 1 274 ? -9.312 18.062 22.391 1 97.25 274 SER A N 1
ATOM 1955 C CA . SER A 1 274 ? -9.984 19.344 22.562 1 97.25 274 SER A CA 1
ATOM 1956 C C . SER A 1 274 ? -10.664 19.797 21.281 1 97.25 274 SER A C 1
ATOM 1958 O O . SER A 1 274 ? -10.242 19.422 20.172 1 97.25 274 SER A O 1
ATOM 1960 N N . GLU A 1 275 ? -11.695 20.562 21.438 1 96.25 275 GLU A N 1
ATOM 1961 C CA . GLU A 1 275 ? -12.383 21.094 20.266 1 96.25 275 GLU A CA 1
ATOM 1962 C C . GLU A 1 275 ? -11.578 22.219 19.625 1 96.25 275 GLU A C 1
ATOM 1964 O O . GLU A 1 275 ? -11.07 23.094 20.344 1 96.25 275 GLU A O 1
ATOM 1969 N N . PRO A 1 276 ? -11.43 22.156 18.359 1 96.56 276 PRO A N 1
ATOM 1970 C CA . PRO A 1 276 ? -10.781 23.297 17.703 1 96.56 276 PRO A CA 1
ATOM 1971 C C . PRO A 1 276 ? -11.602 24.594 17.828 1 96.56 276 PRO A C 1
ATOM 1973 O O . PRO A 1 276 ? -12.828 24.547 17.781 1 96.56 276 PRO A O 1
ATOM 1976 N N . GLU A 1 277 ? -10.906 25.656 17.969 1 96.94 277 GLU A N 1
ATOM 1977 C CA . GLU A 1 277 ? -11.562 26.953 18.141 1 96.94 277 GLU A CA 1
ATOM 1978 C C . GLU A 1 277 ? -11.938 27.547 16.781 1 96.94 277 GLU A C 1
ATOM 1980 O O . GLU A 1 277 ? -13.008 28.156 16.656 1 96.94 277 GLU A O 1
ATOM 1985 N N . GLN A 1 278 ? -11.086 27.422 15.828 1 96.19 278 GLN A N 1
ATOM 1986 C CA . GLN A 1 278 ? -11.289 27.953 14.484 1 96.19 278 GLN A CA 1
ATOM 1987 C C . GLN A 1 278 ? -10.742 27 13.422 1 96.19 278 GLN A C 1
ATOM 1989 O O . GLN A 1 278 ? -10.18 25.953 13.75 1 96.19 278 GLN A O 1
ATOM 1994 N N . ASP A 1 279 ? -10.969 27.375 12.094 1 95.56 279 ASP A N 1
ATOM 1995 C CA . ASP A 1 279 ? -10.539 26.5 11.008 1 95.56 279 ASP A CA 1
ATOM 1996 C C . ASP A 1 279 ? -9.188 26.938 10.453 1 95.56 279 ASP A C 1
ATOM 1998 O O . ASP A 1 279 ? -8.57 27.875 10.969 1 95.56 279 ASP A O 1
ATOM 2002 N N . ALA A 1 280 ? -8.719 26.188 9.531 1 96.44 280 ALA A N 1
ATOM 2003 C CA . ALA A 1 280 ? -7.387 26.391 8.984 1 96.44 280 ALA A CA 1
ATOM 2004 C C . ALA A 1 280 ? -7.273 27.75 8.297 1 96.44 280 ALA A C 1
ATOM 2006 O O . ALA A 1 280 ? -6.207 28.375 8.305 1 96.44 280 ALA A O 1
ATOM 2007 N N . VAL A 1 281 ? -8.367 28.266 7.695 1 98.06 281 VAL A N 1
ATOM 2008 C CA . VAL A 1 281 ? -8.344 29.562 7.035 1 98.06 281 VAL A CA 1
ATOM 2009 C C . VAL A 1 281 ? -8.102 30.656 8.07 1 98.06 281 VAL A C 1
ATOM 2011 O O . VAL A 1 281 ? -7.352 31.609 7.82 1 98.06 281 VAL A O 1
ATOM 2014 N N . GLU A 1 282 ? -8.711 30.484 9.203 1 98 282 GLU A N 1
ATOM 2015 C CA . GLU A 1 282 ? -8.461 31.438 10.289 1 98 282 GLU A CA 1
ATOM 2016 C C . GLU A 1 282 ? -7.016 31.359 10.766 1 98 282 GLU A C 1
ATOM 2018 O O . GLU A 1 282 ? -6.434 32.375 11.156 1 98 282 GLU A O 1
ATOM 2023 N N . GLY A 1 283 ? -6.492 30.141 10.82 1 98 283 GLY A N 1
ATOM 2024 C CA . GLY A 1 283 ? -5.07 30 11.109 1 98 283 GLY A CA 1
ATOM 2025 C C . GLY A 1 283 ? -4.195 30.766 10.133 1 98 283 GLY A C 1
ATOM 2026 O O . GLY A 1 283 ? -3.223 31.406 10.539 1 98 283 GLY A O 1
ATOM 2027 N N . ALA A 1 284 ? -4.562 30.688 8.906 1 98.25 284 ALA A N 1
ATOM 2028 C CA . ALA A 1 284 ? -3.826 31.422 7.879 1 98.25 284 ALA A CA 1
ATOM 2029 C C . ALA A 1 284 ? -3.967 32.938 8.07 1 98.25 284 ALA A C 1
ATOM 2031 O O . ALA A 1 284 ? -3.037 33.688 7.781 1 98.25 284 ALA A O 1
ATOM 2032 N N . ILE A 1 285 ? -5.105 33.406 8.523 1 98.31 285 ILE A N 1
ATOM 2033 C CA . ILE A 1 285 ? -5.285 34.812 8.828 1 98.31 285 ILE A CA 1
ATOM 2034 C C . ILE A 1 285 ? -4.359 35.219 9.977 1 98.31 285 ILE A C 1
ATOM 2036 O O . ILE A 1 285 ? -3.793 36.312 9.969 1 98.31 285 ILE A O 1
ATOM 2040 N N . LEU A 1 286 ? -4.188 34.344 10.922 1 97.31 286 LEU A N 1
ATOM 2041 C CA . LEU A 1 286 ? -3.25 34.625 12.008 1 97.31 286 LEU A CA 1
ATOM 2042 C C . LEU A 1 286 ? -1.831 34.781 11.469 1 97.31 286 LEU A C 1
ATOM 2044 O O . LEU A 1 286 ? -1.069 35.625 11.945 1 97.31 286 LEU A O 1
ATOM 2048 N N . LEU A 1 287 ? -1.492 33.969 10.523 1 96.5 287 LEU A N 1
ATOM 2049 C CA . LEU A 1 287 ? -0.208 34.125 9.844 1 96.5 287 LEU A CA 1
ATOM 2050 C C . LEU A 1 287 ? -0.087 35.5 9.227 1 96.5 287 LEU A C 1
ATOM 2052 O O . LEU A 1 287 ? 0.938 36.188 9.383 1 96.5 287 LEU A O 1
ATOM 2056 N N . ALA A 1 288 ? -1.134 35.938 8.547 1 97 288 ALA A N 1
ATOM 2057 C CA . ALA A 1 288 ? -1.163 37.25 7.902 1 97 288 ALA A CA 1
ATOM 2058 C C . ALA A 1 288 ? -1.013 38.344 8.93 1 97 288 ALA A C 1
ATOM 2060 O O . ALA A 1 288 ? -0.502 39.438 8.617 1 97 288 ALA A O 1
ATOM 2061 N N . ARG A 1 289 ? -1.385 38.031 10.125 1 95.94 289 ARG A N 1
ATOM 2062 C CA . ARG A 1 289 ? -1.33 39.031 11.203 1 95.94 289 ARG A CA 1
ATOM 2063 C C . ARG A 1 289 ? -0.001 38.969 11.945 1 95.94 289 ARG A C 1
ATOM 2065 O O . ARG A 1 289 ? 0.212 39.688 12.922 1 95.94 289 ARG A O 1
ATOM 2072 N N . GLY A 1 290 ? 0.837 38 11.578 1 93.62 290 GLY A N 1
ATOM 2073 C CA . GLY A 1 290 ? 2.193 38.031 12.102 1 93.62 290 GLY A CA 1
ATOM 2074 C C . GLY A 1 290 ? 2.533 36.844 12.961 1 93.62 290 GLY A C 1
ATOM 2075 O O . GLY A 1 290 ? 3.609 36.781 13.555 1 93.62 290 GLY A O 1
ATOM 2076 N N . ALA A 1 291 ? 1.602 35.906 13.062 1 93.75 291 ALA A N 1
ATOM 2077 C CA . ALA A 1 291 ? 1.942 34.688 13.789 1 93.75 291 ALA A CA 1
ATOM 2078 C C . ALA A 1 291 ? 3.123 33.969 13.133 1 93.75 291 ALA A C 1
ATOM 2080 O O . ALA A 1 291 ? 3.355 34.125 11.93 1 93.75 291 ALA A O 1
ATOM 2081 N N . SER A 1 292 ? 3.855 33.188 13.953 1 91.94 292 SER A N 1
ATOM 2082 C CA . SER A 1 292 ? 4.984 32.438 13.438 1 91.94 292 SER A CA 1
ATOM 2083 C C . SER A 1 292 ? 4.531 31.438 12.383 1 91.94 292 SER A C 1
ATOM 2085 O O . SER A 1 292 ? 3.424 30.891 12.461 1 91.94 292 SER A O 1
ATOM 2087 N N . ASN A 1 293 ? 5.457 31.172 11.445 1 93.38 293 ASN A N 1
ATOM 2088 C CA . ASN A 1 293 ? 5.098 30.203 10.414 1 93.38 293 ASN A CA 1
ATOM 2089 C C . ASN A 1 293 ? 5.605 28.812 10.758 1 93.38 293 ASN A C 1
ATOM 2091 O O . ASN A 1 293 ? 5.461 27.875 9.969 1 93.38 293 ASN A O 1
ATOM 2095 N N . GLY A 1 294 ? 6.211 28.719 11.938 1 91.69 294 GLY A N 1
ATOM 2096 C CA . GLY A 1 294 ? 6.559 27.406 12.484 1 91.69 294 GLY A CA 1
ATOM 2097 C C . GLY A 1 294 ? 7.809 26.812 11.867 1 91.69 294 GLY A C 1
ATOM 2098 O O . GLY A 1 294 ? 8.242 25.719 12.25 1 91.69 294 GLY A O 1
ATOM 2099 N N . LEU A 1 295 ? 8.359 27.422 10.797 1 88.19 295 LEU A N 1
ATOM 2100 C CA . LEU A 1 295 ? 9.523 26.906 10.086 1 88.19 295 LEU A CA 1
ATOM 2101 C C . LEU A 1 295 ? 10.812 27.375 10.734 1 88.19 295 LEU A C 1
ATOM 2103 O O . LEU A 1 295 ? 10.898 28.516 11.203 1 88.19 295 LEU A O 1
ATOM 2107 N N . ALA A 1 296 ? 11.641 26.312 11.211 1 69.19 296 ALA A N 1
ATOM 2108 C CA . ALA A 1 296 ? 12.906 26.656 11.867 1 69.19 296 ALA A CA 1
ATOM 2109 C C . ALA A 1 296 ? 13.75 27.562 10.984 1 69.19 296 ALA A C 1
ATOM 2111 O O . ALA A 1 296 ? 13.719 27.453 9.758 1 69.19 296 ALA A O 1
ATOM 2112 N N . SER A 1 297 ? 14.055 28.688 11.516 1 55.44 297 SER A N 1
ATOM 2113 C CA . SER A 1 297 ? 15.039 29.516 10.828 1 55.44 297 SER A CA 1
ATOM 2114 C C . SER A 1 297 ? 16.312 28.734 10.523 1 55.44 297 SER A C 1
ATOM 2116 O O . SER A 1 297 ? 16.656 27.781 11.242 1 55.44 297 SER A O 1
ATOM 2118 N N . PRO A 1 298 ? 16.875 28.656 9.266 1 47.38 298 PRO A N 1
ATOM 2119 C CA . PRO A 1 298 ? 18.062 27.875 8.898 1 47.38 298 PRO A CA 1
ATOM 2120 C C . PRO A 1 298 ? 18.969 27.578 10.094 1 47.38 298 PRO A C 1
ATOM 2122 O O . PRO A 1 298 ? 19.578 26.5 10.148 1 47.38 298 PRO A O 1
ATOM 2125 N N . GLY A 1 299 ? 19.203 28.406 11.086 1 37.47 299 GLY A N 1
ATOM 2126 C CA . GLY A 1 299 ? 20.125 28.297 12.195 1 37.47 299 GLY A CA 1
ATOM 2127 C C . GLY A 1 299 ? 19.594 27.469 13.344 1 37.47 299 GLY A C 1
ATOM 2128 O O . GLY A 1 299 ? 20.312 27.172 14.297 1 37.47 299 GLY A O 1
ATOM 2129 N N . LYS A 1 300 ? 18.359 27.453 13.758 1 37.59 300 LYS A N 1
ATOM 2130 C CA . LYS A 1 300 ? 17.859 26.859 14.984 1 37.59 300 LYS A CA 1
ATOM 2131 C C . LYS A 1 300 ? 17.391 25.422 14.75 1 37.59 300 LYS A C 1
ATOM 2133 O O . LYS A 1 300 ? 16.359 25.203 14.109 1 37.59 300 LYS A O 1
ATOM 2138 N N . ILE A 1 301 ? 18.156 24.453 14.523 1 33.5 301 ILE A N 1
ATOM 2139 C CA . ILE A 1 301 ? 17.953 23.016 14.438 1 33.5 301 ILE A CA 1
ATOM 2140 C C . ILE A 1 301 ? 17.203 22.531 15.688 1 33.5 301 ILE A C 1
ATOM 2142 O O . ILE A 1 301 ? 17.688 22.703 16.812 1 33.5 301 ILE A O 1
ATOM 2146 N N . LEU A 1 302 ? 15.961 22.438 15.734 1 32.81 302 LEU A N 1
ATOM 2147 C CA . LEU A 1 302 ? 15.336 21.797 16.891 1 32.81 302 LEU A CA 1
ATOM 2148 C C . LEU A 1 302 ? 15.953 20.438 17.172 1 32.81 302 LEU A C 1
ATOM 2150 O O . LEU A 1 302 ? 15.914 19.547 16.312 1 32.81 302 LEU A O 1
ATOM 2154 N N . VAL A 1 303 ? 16.984 20.406 17.938 1 28.39 303 VAL A N 1
ATOM 2155 C CA . VAL A 1 303 ? 17.594 19.172 18.406 1 28.39 303 VAL A CA 1
ATOM 2156 C C . VAL A 1 303 ? 16.578 18.406 19.266 1 28.39 303 VAL A C 1
ATOM 2158 O O . VAL A 1 303 ? 15.875 18.984 20.094 1 28.39 303 VAL A O 1
ATOM 2161 N N . MET B 1 1 ? -5.508 -43.844 -38.75 1 35.34 1 MET B N 1
ATOM 2162 C CA . MET B 1 1 ? -4.91 -43.312 -37.531 1 35.34 1 MET B CA 1
ATOM 2163 C C . MET B 1 1 ? -3.691 -42.469 -37.812 1 35.34 1 MET B C 1
ATOM 2165 O O . MET B 1 1 ? -2.699 -42.938 -38.375 1 35.34 1 MET B O 1
ATOM 2169 N N . SER B 1 2 ? -3.75 -41.281 -38.375 1 42.25 2 SER B N 1
ATOM 2170 C CA . SER B 1 2 ? -2.646 -40.5 -38.875 1 42.25 2 SER B CA 1
ATOM 2171 C C . SER B 1 2 ? -1.443 -40.531 -37.938 1 42.25 2 SER B C 1
ATOM 2173 O O . SER B 1 2 ? -1.572 -40.312 -36.75 1 42.25 2 SER B O 1
ATOM 2175 N N . ASP B 1 3 ? -0.461 -41.312 -38.188 1 46.97 3 ASP B N 1
ATOM 2176 C CA . ASP B 1 3 ? 0.724 -41.594 -37.375 1 46.97 3 ASP B CA 1
ATOM 2177 C C . ASP B 1 3 ? 1.391 -40.312 -36.875 1 46.97 3 ASP B C 1
ATOM 2179 O O . ASP B 1 3 ? 2.1 -39.656 -37.625 1 46.97 3 ASP B O 1
ATOM 2183 N N . ILE B 1 4 ? 0.757 -39.469 -36.156 1 55.69 4 ILE B N 1
ATOM 2184 C CA . ILE B 1 4 ? 1.404 -38.281 -35.656 1 55.69 4 ILE B CA 1
ATOM 2185 C C . ILE B 1 4 ? 2.787 -38.625 -35.094 1 55.69 4 ILE B C 1
ATOM 2187 O O . ILE B 1 4 ? 2.916 -39.438 -34.188 1 55.69 4 ILE B O 1
ATOM 2191 N N . ILE B 1 5 ? 3.828 -38.531 -35.969 1 65.69 5 ILE B N 1
ATOM 2192 C CA . ILE B 1 5 ? 5.219 -38.75 -35.562 1 65.69 5 ILE B CA 1
ATOM 2193 C C . ILE B 1 5 ? 5.539 -37.906 -34.344 1 65.69 5 ILE B C 1
ATOM 2195 O O . ILE B 1 5 ? 5.312 -36.719 -34.312 1 65.69 5 ILE B O 1
ATOM 2199 N N . PRO B 1 6 ? 5.848 -38.594 -33.281 1 79.56 6 PRO B N 1
ATOM 2200 C CA . PRO B 1 6 ? 6.188 -37.875 -32.062 1 79.56 6 PRO B CA 1
ATOM 2201 C C . PRO B 1 6 ? 7.328 -36.875 -32.25 1 79.56 6 PRO B C 1
ATOM 2203 O O . PRO B 1 6 ? 8.219 -37.125 -33.062 1 79.56 6 PRO B O 1
ATOM 2206 N N . PRO B 1 7 ? 7.195 -35.719 -31.609 1 85.38 7 PRO B N 1
ATOM 2207 C CA . PRO B 1 7 ? 8.273 -34.719 -31.734 1 85.38 7 PRO B CA 1
ATOM 2208 C C . PRO B 1 7 ? 9.625 -35.281 -31.25 1 85.38 7 PRO B C 1
ATOM 2210 O O . PRO B 1 7 ? 9.672 -36.219 -30.453 1 85.38 7 PRO B O 1
ATOM 2213 N N . LEU B 1 8 ? 10.625 -34.719 -31.797 1 92 8 LEU B N 1
ATOM 2214 C CA . LEU B 1 8 ? 11.977 -35.125 -31.422 1 92 8 LEU B CA 1
ATOM 2215 C C . LEU B 1 8 ? 12.414 -34.469 -30.125 1 92 8 LEU B C 1
ATOM 2217 O O . LEU B 1 8 ? 13.227 -35 -29.375 1 92 8 LEU B O 1
ATOM 2221 N N . TYR B 1 9 ? 11.859 -33.281 -29.969 1 97.69 9 TYR B N 1
ATOM 2222 C CA . TYR B 1 9 ? 12.336 -32.469 -28.844 1 97.69 9 TYR B CA 1
ATOM 2223 C C . TYR B 1 9 ? 11.172 -31.797 -28.125 1 97.69 9 TYR B C 1
ATOM 2225 O O . TYR B 1 9 ? 10.102 -31.609 -28.703 1 97.69 9 TYR B O 1
ATOM 2233 N N . TYR B 1 10 ? 11.398 -31.469 -26.859 1 98.44 10 TYR B N 1
ATOM 2234 C CA . TYR B 1 10 ? 10.484 -30.703 -26.047 1 98.44 10 TYR B CA 1
ATOM 2235 C C . TYR B 1 10 ? 11.188 -29.5 -25.422 1 98.44 10 TYR B C 1
ATOM 2237 O O . TYR B 1 10 ? 12.328 -29.625 -24.953 1 98.44 10 TYR B O 1
ATOM 2245 N N . ILE B 1 11 ? 10.539 -28.359 -25.438 1 98.75 11 ILE B N 1
ATOM 2246 C CA . ILE B 1 11 ? 11.031 -27.188 -24.719 1 98.75 11 ILE B CA 1
ATOM 2247 C C . ILE B 1 11 ? 9.992 -26.734 -23.703 1 98.75 11 ILE B C 1
ATOM 2249 O O . ILE B 1 11 ? 8.797 -26.719 -24 1 98.75 11 ILE B O 1
ATOM 2253 N N . GLY B 1 12 ? 10.406 -26.5 -22.453 1 98.75 12 GLY B N 1
ATOM 2254 C CA . GLY B 1 12 ? 9.617 -25.797 -21.469 1 98.75 12 GLY B CA 1
ATOM 2255 C C . GLY B 1 12 ? 10.125 -24.391 -21.172 1 98.75 12 GLY B C 1
ATOM 2256 O O . GLY B 1 12 ? 11.336 -24.172 -21.094 1 98.75 12 GLY B O 1
ATOM 2257 N N . VAL B 1 13 ? 9.203 -23.422 -21.078 1 98.75 13 VAL B N 1
ATOM 2258 C CA . VAL B 1 13 ? 9.586 -22.047 -20.75 1 98.75 13 VAL B CA 1
ATOM 2259 C C . VAL B 1 13 ? 8.812 -21.578 -19.516 1 98.75 13 VAL B C 1
ATOM 2261 O O . VAL B 1 13 ? 7.59 -21.688 -19.469 1 98.75 13 VAL B O 1
ATOM 2264 N N . ASP B 1 14 ? 9.461 -21.188 -18.531 1 97.69 14 ASP B N 1
ATOM 2265 C CA . ASP B 1 14 ? 8.93 -20.469 -17.391 1 97.69 14 ASP B CA 1
ATOM 2266 C C . ASP B 1 14 ? 9.148 -18.953 -17.547 1 97.69 14 ASP B C 1
ATOM 2268 O O . ASP B 1 14 ? 10.273 -18.469 -17.438 1 97.69 14 ASP B O 1
ATOM 2272 N N . GLY B 1 15 ? 8.062 -18.234 -17.797 1 96 15 GLY B N 1
ATOM 2273 C CA . GLY B 1 15 ? 8.148 -16.812 -18.078 1 96 15 GLY B CA 1
ATOM 2274 C C . GLY B 1 15 ? 7.449 -15.953 -17.047 1 96 15 GLY B C 1
ATOM 2275 O O . GLY B 1 15 ? 6.227 -15.812 -17.078 1 96 15 GLY B O 1
ATOM 2276 N N . GLY B 1 16 ? 8.188 -15.328 -16.25 1 89.88 16 GLY B N 1
ATOM 2277 C CA . GLY B 1 16 ? 7.664 -14.438 -15.234 1 89.88 16 GLY B CA 1
ATOM 2278 C C . GLY B 1 16 ? 7.727 -12.969 -15.633 1 89.88 16 GLY B C 1
ATOM 2279 O O . GLY B 1 16 ? 7.852 -12.648 -16.812 1 89.88 16 GLY B O 1
ATOM 2280 N N . GLY B 1 17 ? 7.547 -12.062 -14.703 1 82.06 17 GLY B N 1
ATOM 2281 C CA . GLY B 1 17 ? 7.5 -10.633 -14.938 1 82.06 17 GLY B CA 1
ATOM 2282 C C . GLY B 1 17 ? 8.852 -10.047 -15.312 1 82.06 17 GLY B C 1
ATOM 2283 O O . GLY B 1 17 ? 8.922 -9.023 -16 1 82.06 17 GLY B O 1
ATOM 2284 N N . THR B 1 18 ? 9.938 -10.703 -14.906 1 79.5 18 THR B N 1
ATOM 2285 C CA . THR B 1 18 ? 11.242 -10.078 -15.062 1 79.5 18 THR B CA 1
ATOM 2286 C C . THR B 1 18 ? 12.117 -10.883 -16.031 1 79.5 18 THR B C 1
ATOM 2288 O O . THR B 1 18 ? 12.93 -10.32 -16.75 1 79.5 18 THR B O 1
ATOM 2291 N N . ARG B 1 19 ? 11.969 -12.18 -15.992 1 88.12 19 ARG B N 1
ATOM 2292 C CA . ARG B 1 19 ? 12.805 -13.047 -16.812 1 88.12 19 ARG B CA 1
ATOM 2293 C C . ARG B 1 19 ? 12.039 -14.305 -17.234 1 88.12 19 ARG B C 1
ATOM 2295 O O . ARG B 1 19 ? 10.961 -14.578 -16.719 1 88.12 19 ARG B O 1
ATOM 2302 N N . CYS B 1 20 ? 12.695 -15.016 -18.156 1 96 20 CYS B N 1
ATOM 2303 C CA . CYS B 1 20 ? 12.203 -16.344 -18.484 1 96 20 CYS B CA 1
ATOM 2304 C C . CYS B 1 20 ? 13.352 -17.328 -18.672 1 96 20 CYS B C 1
ATOM 2306 O O . CYS B 1 20 ? 14.508 -16.922 -18.812 1 96 20 CYS B O 1
ATOM 2308 N N . ARG B 1 21 ? 13.039 -18.531 -18.516 1 97.75 21 ARG B N 1
ATOM 2309 C CA . ARG B 1 21 ? 13.984 -19.641 -18.625 1 97.75 21 ARG B CA 1
ATOM 2310 C C . ARG B 1 21 ? 13.43 -20.75 -19.531 1 97.75 21 ARG B C 1
ATOM 2312 O O . ARG B 1 21 ? 12.242 -21.062 -19.469 1 97.75 21 ARG B O 1
ATOM 2319 N N . ALA B 1 22 ? 14.336 -21.297 -20.344 1 98.75 22 ALA B N 1
ATOM 2320 C CA . ALA B 1 22 ? 13.961 -22.375 -21.25 1 98.75 22 ALA B CA 1
ATOM 2321 C C . ALA B 1 22 ? 14.828 -23.609 -21.016 1 98.75 22 ALA B C 1
ATOM 2323 O O . ALA B 1 22 ? 16.016 -23.484 -20.719 1 98.75 22 ALA B O 1
ATOM 2324 N N . ARG B 1 23 ? 14.227 -24.719 -21.125 1 98.81 23 ARG B N 1
ATOM 2325 C CA . ARG B 1 23 ? 14.93 -26 -21.062 1 98.81 23 ARG B CA 1
ATOM 2326 C C . ARG B 1 23 ? 14.539 -26.891 -22.234 1 98.81 23 ARG B C 1
ATOM 2328 O O . ARG B 1 23 ? 13.352 -27.047 -22.531 1 98.81 23 ARG B O 1
ATOM 2335 N N . LEU B 1 24 ? 15.539 -27.422 -22.938 1 98.75 24 LEU B N 1
ATOM 2336 C CA . LEU B 1 24 ? 15.367 -28.312 -24.078 1 98.75 24 LEU B CA 1
ATOM 2337 C C . LEU B 1 24 ? 15.68 -29.75 -23.703 1 98.75 24 LEU B C 1
ATOM 2339 O O . LEU B 1 24 ? 16.734 -30.031 -23.125 1 98.75 24 LEU B O 1
ATOM 2343 N N . ARG B 1 25 ? 14.711 -30.641 -23.984 1 98.25 25 ARG B N 1
ATOM 2344 C CA . ARG B 1 25 ? 14.898 -32.094 -23.766 1 98.25 25 ARG B CA 1
ATOM 2345 C C . ARG B 1 25 ? 14.656 -32.844 -25.062 1 98.25 25 ARG B C 1
ATOM 2347 O O . ARG B 1 25 ? 13.852 -32.438 -25.891 1 98.25 25 ARG B O 1
ATOM 2354 N N . ASN B 1 26 ? 15.273 -33.969 -25.188 1 97.25 26 ASN B N 1
ATOM 2355 C CA . ASN B 1 26 ? 14.906 -34.906 -26.266 1 97.25 26 ASN B CA 1
ATOM 2356 C C . ASN B 1 26 ? 13.812 -35.875 -25.828 1 97.25 26 ASN B C 1
ATOM 2358 O O . ASN B 1 26 ? 13.312 -35.781 -24.703 1 97.25 26 ASN B O 1
ATOM 2362 N N . ARG B 1 27 ? 13.422 -36.75 -26.625 1 92.69 27 ARG B N 1
ATOM 2363 C CA . ARG B 1 27 ? 12.328 -37.688 -26.391 1 92.69 27 ARG B CA 1
ATOM 2364 C C . ARG B 1 27 ? 12.633 -38.594 -25.203 1 92.69 27 ARG B C 1
ATOM 2366 O O . ARG B 1 27 ? 11.734 -39 -24.469 1 92.69 27 ARG B O 1
ATOM 2373 N N . ALA B 1 28 ? 13.883 -38.875 -24.953 1 93.12 28 ALA B N 1
ATOM 2374 C CA . ALA B 1 28 ? 14.305 -39.781 -23.891 1 93.12 28 ALA B CA 1
ATOM 2375 C C . ALA B 1 28 ? 14.344 -39.062 -22.547 1 93.12 28 ALA B C 1
ATOM 2377 O O . ALA B 1 28 ? 14.516 -39.688 -21.5 1 93.12 28 ALA B O 1
ATOM 2378 N N . GLY B 1 29 ? 14.219 -37.75 -22.594 1 94.69 29 GLY B N 1
ATOM 2379 C CA . GLY B 1 29 ? 14.148 -37 -21.359 1 94.69 29 GLY B CA 1
ATOM 2380 C C . GLY B 1 29 ? 15.461 -36.344 -20.984 1 94.69 29 GLY B C 1
ATOM 2381 O O . GLY B 1 29 ? 15.555 -35.656 -19.953 1 94.69 29 GLY B O 1
ATOM 2382 N N . GLN B 1 30 ? 16.469 -36.469 -21.844 1 97 30 GLN B N 1
ATOM 2383 C CA . GLN B 1 30 ? 17.781 -35.875 -21.578 1 97 30 GLN B CA 1
ATOM 2384 C C . GLN B 1 30 ? 17.75 -34.375 -21.812 1 97 30 GLN B C 1
ATOM 2386 O O . GLN B 1 30 ? 17.203 -33.906 -22.812 1 97 30 GLN B O 1
ATOM 2391 N N . VAL B 1 31 ? 18.328 -33.594 -20.844 1 98.19 31 VAL B N 1
ATOM 2392 C CA . VAL B 1 31 ? 18.453 -32.156 -21.031 1 98.19 31 VAL B CA 1
ATOM 2393 C C . VAL B 1 31 ? 19.562 -31.859 -22.031 1 98.19 31 VAL B C 1
ATOM 2395 O O . VAL B 1 31 ? 20.703 -32.281 -21.828 1 98.19 31 VAL B O 1
ATOM 2398 N N . LEU B 1 32 ? 19.281 -31.125 -23.016 1 98.38 32 LEU B N 1
ATOM 2399 C CA . LEU B 1 32 ? 20.25 -30.828 -24.062 1 98.38 32 LEU B CA 1
ATOM 2400 C C . LEU B 1 32 ? 20.75 -29.391 -23.969 1 98.38 32 LEU B C 1
ATOM 2402 O O . LEU B 1 32 ? 21.812 -29.062 -24.5 1 98.38 32 LEU B O 1
ATOM 2406 N N . GLY B 1 33 ? 19.969 -28.547 -23.312 1 98.38 33 GLY B N 1
ATOM 2407 C CA . GLY B 1 33 ? 20.328 -27.141 -23.188 1 98.38 33 GLY B CA 1
ATOM 2408 C C . GLY B 1 33 ? 19.344 -26.344 -22.359 1 98.38 33 GLY B C 1
ATOM 2409 O O . GLY B 1 33 ? 18.219 -26.781 -22.125 1 98.38 33 GLY B O 1
ATOM 2410 N N . GLU B 1 34 ? 19.844 -25.219 -21.875 1 98.5 34 GLU B N 1
ATOM 2411 C CA . GLU B 1 34 ? 19.031 -24.25 -21.141 1 98.5 34 GLU B CA 1
ATOM 2412 C C . GLU B 1 34 ? 19.375 -22.828 -21.547 1 98.5 34 GLU B C 1
ATOM 2414 O O . GLU B 1 34 ? 20.484 -22.562 -22.047 1 98.5 34 GLU B O 1
ATOM 2419 N N . GLY B 1 35 ? 18.438 -21.969 -21.438 1 98.31 35 GLY B N 1
ATOM 2420 C CA . GLY B 1 35 ? 18.672 -20.562 -21.781 1 98.31 35 GLY B CA 1
ATOM 2421 C C . GLY B 1 35 ? 17.828 -19.609 -20.938 1 98.31 35 GLY B C 1
ATOM 2422 O O . GLY B 1 35 ? 16.938 -20.047 -20.203 1 98.31 35 GLY B O 1
ATOM 2423 N N . PHE B 1 36 ? 18.234 -18.359 -21.062 1 97.88 36 PHE B N 1
ATOM 2424 C CA . PHE B 1 36 ? 17.578 -17.312 -20.281 1 97.88 36 PHE B CA 1
ATOM 2425 C C . PHE B 1 36 ? 17.234 -16.125 -21.172 1 97.88 36 PHE B C 1
ATOM 2427 O O . PHE B 1 36 ? 17.922 -15.844 -22.141 1 97.88 36 PHE B O 1
ATOM 2434 N N . GLY B 1 37 ? 16.125 -15.508 -20.844 1 96.94 37 GLY B N 1
ATOM 2435 C CA . GLY B 1 37 ? 15.68 -14.328 -21.578 1 96.94 37 GLY B CA 1
ATOM 2436 C C . GLY B 1 37 ? 14.992 -13.305 -20.688 1 96.94 37 GLY B C 1
ATOM 2437 O O . GLY B 1 37 ? 15.016 -13.43 -19.453 1 96.94 37 GLY B O 1
ATOM 2438 N N . GLY B 1 38 ? 14.453 -12.266 -21.328 1 93.12 38 GLY B N 1
ATOM 2439 C CA . GLY B 1 38 ? 13.766 -11.211 -20.609 1 93.12 38 GLY B CA 1
ATOM 2440 C C . GLY B 1 38 ? 12.414 -11.633 -20.078 1 93.12 38 GLY B C 1
ATOM 2441 O O . GLY B 1 38 ? 12.148 -12.828 -19.922 1 93.12 38 GLY B O 1
ATOM 2442 N N . ALA B 1 39 ? 11.562 -10.68 -19.859 1 92.06 39 ALA B N 1
ATOM 2443 C CA . ALA B 1 39 ? 10.273 -10.891 -19.203 1 92.06 39 ALA B CA 1
ATOM 2444 C C . ALA B 1 39 ? 9.344 -11.711 -20.094 1 92.06 39 ALA B C 1
ATOM 2446 O O . ALA B 1 39 ? 9.305 -11.523 -21.312 1 92.06 39 ALA B O 1
ATOM 2447 N N . GLY B 1 40 ? 8.625 -12.625 -19.469 1 94.62 40 GLY B N 1
ATOM 2448 C CA . GLY B 1 40 ? 7.66 -13.461 -20.156 1 94.62 40 GLY B CA 1
ATOM 2449 C C . GLY B 1 40 ? 6.223 -13.109 -19.828 1 94.62 40 GLY B C 1
ATOM 2450 O O . GLY B 1 40 ? 5.336 -13.969 -19.906 1 94.62 40 GLY B O 1
ATOM 2451 N N . ASN B 1 41 ? 5.918 -11.883 -19.375 1 92.88 41 ASN B N 1
ATOM 2452 C CA . ASN B 1 41 ? 4.566 -11.414 -19.078 1 92.88 41 ASN B CA 1
ATOM 2453 C C . ASN B 1 41 ? 3.879 -10.875 -20.328 1 92.88 41 ASN B C 1
ATOM 2455 O O . ASN B 1 41 ? 4.27 -9.828 -20.859 1 92.88 41 ASN B O 1
ATOM 2459 N N . ILE B 1 42 ? 2.801 -11.445 -20.688 1 94.31 42 ILE B N 1
ATOM 2460 C CA . ILE B 1 42 ? 2.213 -11.156 -21.984 1 94.31 42 ILE B CA 1
ATOM 2461 C C . ILE B 1 42 ? 1.61 -9.75 -21.984 1 94.31 42 ILE B C 1
ATOM 2463 O O . ILE B 1 42 ? 1.3 -9.203 -23.047 1 94.31 42 ILE B O 1
ATOM 2467 N N . ARG B 1 43 ? 1.379 -9.133 -20.891 1 88.25 43 ARG B N 1
ATOM 2468 C CA . ARG B 1 43 ? 0.836 -7.781 -20.797 1 88.25 43 ARG B CA 1
ATOM 2469 C C . ARG B 1 43 ? 1.82 -6.762 -21.359 1 88.25 43 ARG B C 1
ATOM 2471 O O . ARG B 1 43 ? 1.449 -5.617 -21.625 1 88.25 43 ARG B O 1
ATOM 2478 N N . LEU B 1 44 ? 3.049 -7.195 -21.562 1 91.38 44 LEU B N 1
ATOM 2479 C CA . LEU B 1 44 ? 4.082 -6.324 -22.109 1 91.38 44 LEU B CA 1
ATOM 2480 C C . LEU B 1 44 ? 4.012 -6.277 -23.641 1 91.38 44 LEU B C 1
ATOM 2482 O O . LEU B 1 44 ? 4.723 -5.496 -24.266 1 91.38 44 LEU B O 1
ATOM 2486 N N . GLY B 1 45 ? 3.18 -7.055 -24.188 1 94.88 45 GLY B N 1
ATOM 2487 C CA . GLY B 1 45 ? 3.074 -7.18 -25.641 1 94.88 45 GLY B CA 1
ATOM 2488 C C . GLY B 1 45 ? 3.674 -8.469 -26.172 1 94.88 45 GLY B C 1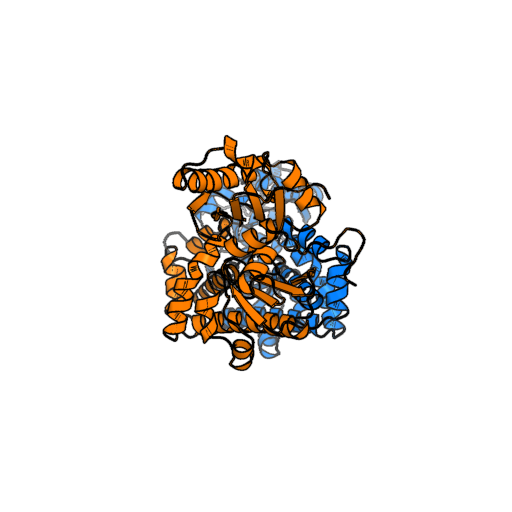
ATOM 2489 O O . GLY B 1 45 ? 4.82 -8.797 -25.859 1 94.88 45 GLY B O 1
ATOM 2490 N N . LEU B 1 46 ? 2.936 -9.102 -27 1 96.31 46 LEU B N 1
ATOM 2491 C CA . LEU B 1 46 ? 3.307 -10.445 -27.453 1 96.31 46 LEU B CA 1
ATOM 2492 C C . LEU B 1 46 ? 4.574 -10.406 -28.297 1 96.31 46 LEU B C 1
ATOM 2494 O O . LEU B 1 46 ? 5.375 -11.344 -28.266 1 96.31 46 LEU B O 1
ATOM 2498 N N . GLY B 1 47 ? 4.707 -9.336 -28.969 1 97.19 47 GLY B N 1
ATOM 2499 C CA . GLY B 1 47 ? 5.934 -9.219 -29.75 1 97.19 47 GLY B CA 1
ATOM 2500 C C . GLY B 1 47 ? 7.188 -9.258 -28.891 1 97.19 47 GLY B C 1
ATOM 2501 O O . GLY B 1 47 ? 8.102 -10.039 -29.156 1 97.19 47 GLY B O 1
ATOM 2502 N N . LEU B 1 48 ? 7.156 -8.461 -27.906 1 97 48 LEU B N 1
ATOM 2503 C CA . LEU B 1 48 ? 8.289 -8.398 -27 1 97 48 LEU B CA 1
ATOM 2504 C C . LEU B 1 48 ? 8.453 -9.719 -26.25 1 97 48 LEU B C 1
ATOM 2506 O O . LEU B 1 48 ? 9.578 -10.211 -26.094 1 97 48 LEU B O 1
ATOM 2510 N N . VAL B 1 49 ? 7.414 -10.305 -25.828 1 97.31 49 VAL B N 1
ATOM 2511 C CA . VAL B 1 49 ? 7.445 -11.516 -25.016 1 97.31 49 VAL B CA 1
ATOM 2512 C C . VAL B 1 49 ? 8.008 -12.672 -25.844 1 97.31 49 VAL B C 1
ATOM 2514 O O . VAL B 1 49 ? 8.875 -13.406 -25.375 1 97.31 49 VAL B O 1
ATOM 2517 N N . TRP B 1 50 ? 7.594 -12.805 -27.062 1 98.06 50 TRP B N 1
ATOM 2518 C CA . TRP B 1 50 ? 8.117 -13.875 -27.906 1 98.06 50 TRP B CA 1
ATOM 2519 C C . TRP B 1 50 ? 9.586 -13.633 -28.234 1 98.06 50 TRP B C 1
ATOM 2521 O O . TRP B 1 50 ? 10.367 -14.586 -28.344 1 98.06 50 TRP B O 1
ATOM 2531 N N . ARG B 1 51 ? 9.945 -12.391 -28.406 1 98.25 51 ARG B N 1
ATOM 2532 C CA . ARG B 1 51 ? 11.359 -12.109 -28.609 1 98.25 51 ARG B CA 1
ATOM 2533 C C . ARG B 1 51 ? 12.188 -12.57 -27.422 1 98.25 51 ARG B C 1
ATOM 2535 O O . ARG B 1 51 ? 13.25 -13.172 -27.594 1 98.25 51 ARG B O 1
ATOM 2542 N N . ASN B 1 52 ? 11.695 -12.305 -26.266 1 98.25 52 ASN B N 1
ATOM 2543 C CA . ASN B 1 52 ? 12.383 -12.727 -25.047 1 98.25 52 ASN B CA 1
ATOM 2544 C C . ASN B 1 52 ? 12.414 -14.242 -24.922 1 98.25 52 ASN B C 1
ATOM 2546 O O . ASN B 1 52 ? 13.445 -14.812 -24.547 1 98.25 52 ASN B O 1
ATOM 2550 N N . ILE B 1 53 ? 11.312 -14.867 -25.188 1 98.38 53 ILE B N 1
ATOM 2551 C CA . ILE B 1 53 ? 11.219 -16.328 -25.125 1 98.38 53 ILE B CA 1
ATOM 2552 C C . ILE B 1 53 ? 12.188 -16.938 -26.125 1 98.38 53 ILE B C 1
ATOM 2554 O O . ILE B 1 53 ? 12.938 -17.859 -25.781 1 98.38 53 ILE B O 1
ATOM 2558 N N . MET B 1 54 ? 12.242 -16.375 -27.297 1 98.5 54 MET B N 1
ATOM 2559 C CA . MET B 1 54 ? 13.086 -16.953 -28.344 1 98.5 54 MET B CA 1
ATOM 2560 C C . MET B 1 54 ? 14.562 -16.75 -28.031 1 98.5 54 MET B C 1
ATOM 2562 O O . MET B 1 54 ? 15.398 -17.578 -28.375 1 98.5 54 MET B O 1
ATOM 2566 N N . ALA B 1 55 ? 14.836 -15.664 -27.344 1 98.62 55 ALA B N 1
ATOM 2567 C CA . ALA B 1 55 ? 16.203 -15.5 -26.891 1 98.62 55 ALA B CA 1
ATOM 2568 C C . ALA B 1 55 ? 16.625 -16.656 -25.984 1 98.62 55 ALA B C 1
ATOM 2570 O O . ALA B 1 55 ? 17.719 -17.203 -26.141 1 98.62 55 ALA B O 1
ATOM 2571 N N . ALA B 1 56 ? 15.789 -17.031 -25.062 1 98.62 56 ALA B N 1
ATOM 2572 C CA . ALA B 1 56 ? 16.047 -18.172 -24.172 1 98.62 56 ALA B CA 1
ATOM 2573 C C . ALA B 1 56 ? 16.094 -19.484 -24.953 1 98.62 56 ALA B C 1
ATOM 2575 O O . ALA B 1 56 ? 16.969 -20.312 -24.719 1 98.62 56 ALA B O 1
ATOM 2576 N N . VAL B 1 57 ? 15.188 -19.641 -25.875 1 98.62 57 VAL B N 1
ATOM 2577 C CA . VAL B 1 57 ? 15.094 -20.844 -26.688 1 98.62 57 VAL B CA 1
ATOM 2578 C C . VAL B 1 57 ? 16.344 -20.984 -27.547 1 98.62 57 VAL B C 1
ATOM 2580 O O . VAL B 1 57 ? 16.922 -22.078 -27.656 1 98.62 57 VAL B O 1
ATOM 2583 N N . ASP B 1 58 ? 16.766 -19.859 -28.141 1 98.62 58 ASP B N 1
ATOM 2584 C CA . ASP B 1 58 ? 17.922 -19.875 -29.016 1 98.62 58 ASP B CA 1
ATOM 2585 C C . ASP B 1 58 ? 19.188 -20.312 -28.266 1 98.62 58 ASP B C 1
ATOM 2587 O O . ASP B 1 58 ? 20.016 -21.047 -28.797 1 98.62 58 ASP B O 1
ATOM 2591 N N . GLU B 1 59 ? 19.266 -19.812 -27.078 1 98.69 59 GLU B N 1
ATOM 2592 C CA . GLU B 1 59 ? 20.406 -20.219 -26.266 1 98.69 59 GLU B CA 1
ATOM 2593 C C . GLU B 1 59 ? 20.375 -21.734 -26 1 98.69 59 GLU B C 1
ATOM 2595 O O . GLU B 1 59 ? 21.406 -22.406 -26.094 1 98.69 59 GLU B O 1
ATOM 2600 N N . ALA B 1 60 ? 19.281 -22.312 -25.672 1 98.56 60 ALA B N 1
ATOM 2601 C CA . ALA B 1 60 ? 19.125 -23.75 -25.438 1 98.56 60 ALA B CA 1
ATOM 2602 C C . ALA B 1 60 ? 19.406 -24.547 -26.703 1 98.56 60 ALA B C 1
ATOM 2604 O O . ALA B 1 60 ? 20.078 -25.578 -26.656 1 98.56 60 ALA B O 1
ATOM 2605 N N . LEU B 1 61 ? 18.906 -24.078 -27.828 1 98.38 61 LEU B N 1
ATOM 2606 C CA . LEU B 1 61 ? 19.109 -24.75 -29.109 1 98.38 61 LEU B CA 1
ATOM 2607 C C . LEU B 1 61 ? 20.594 -24.797 -29.469 1 98.38 61 LEU B C 1
ATOM 2609 O O . LEU B 1 61 ? 21.109 -25.828 -29.906 1 98.38 61 LEU B O 1
ATOM 2613 N N . SER B 1 62 ? 21.203 -23.688 -29.25 1 98.38 62 SER B N 1
ATOM 2614 C CA . SER B 1 62 ? 22.625 -23.578 -29.594 1 98.38 62 SER B CA 1
ATOM 2615 C C . SER B 1 62 ? 23.453 -24.625 -28.844 1 98.38 62 SER B C 1
ATOM 2617 O O . SER B 1 62 ? 24.359 -25.234 -29.422 1 98.38 62 SER B O 1
ATOM 2619 N N . GLN B 1 63 ? 23.125 -24.812 -27.656 1 98.31 63 GLN B N 1
ATOM 2620 C CA . GLN B 1 63 ? 23.844 -25.781 -26.828 1 98.31 63 GLN B CA 1
ATOM 2621 C C . GLN B 1 63 ? 23.641 -27.203 -27.344 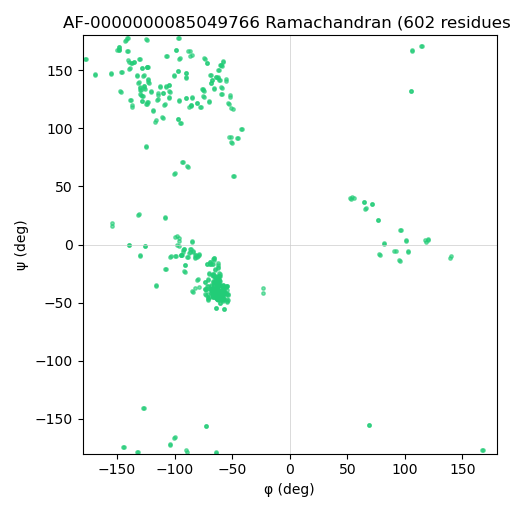1 98.31 63 GLN B C 1
ATOM 2623 O O . GLN B 1 63 ? 24.5 -28.062 -27.156 1 98.31 63 GLN B O 1
ATOM 2628 N N . ALA B 1 64 ? 22.594 -27.453 -27.984 1 97.62 64 ALA B N 1
ATOM 2629 C CA . ALA B 1 64 ? 22.25 -28.766 -28.5 1 97.62 64 ALA B CA 1
ATOM 2630 C C . ALA B 1 64 ? 22.625 -28.891 -29.984 1 97.62 64 ALA B C 1
ATOM 2632 O O . ALA B 1 64 ? 22.312 -29.875 -30.625 1 97.62 64 ALA B O 1
ATOM 2633 N N . GLN B 1 65 ? 23.172 -27.781 -30.516 1 97.62 65 GLN B N 1
ATOM 2634 C CA . GLN B 1 65 ? 23.562 -27.703 -31.922 1 97.62 65 GLN B CA 1
ATOM 2635 C C . GLN B 1 65 ? 22.344 -27.828 -32.844 1 97.62 65 GLN B C 1
ATOM 2637 O O . GLN B 1 65 ? 22.391 -28.516 -33.875 1 97.62 65 GLN B O 1
ATOM 2642 N N . LEU B 1 66 ? 21.266 -27.266 -32.406 1 97.62 66 LEU B N 1
ATOM 2643 C CA . LEU B 1 66 ? 20.031 -27.141 -33.188 1 97.62 66 LEU B CA 1
ATOM 2644 C C . LEU B 1 66 ? 19.828 -25.703 -33.656 1 97.62 66 LEU B C 1
ATOM 2646 O O . LEU B 1 66 ? 20.5 -24.781 -33.188 1 97.62 66 LEU B O 1
ATOM 2650 N N . THR B 1 67 ? 18.938 -25.531 -34.688 1 96.56 67 THR B N 1
ATOM 2651 C CA . THR B 1 67 ? 18.609 -24.234 -35.25 1 96.56 67 THR B CA 1
ATOM 2652 C C . THR B 1 67 ? 17.094 -24.062 -35.406 1 96.56 67 THR B C 1
ATOM 2654 O O . THR B 1 67 ? 16.328 -24.953 -35 1 96.56 67 THR B O 1
ATOM 2657 N N . HIS B 1 68 ? 16.734 -22.906 -35.938 1 97.25 68 HIS B N 1
ATOM 2658 C CA . HIS B 1 68 ? 15.32 -22.641 -36.125 1 97.25 68 HIS B CA 1
ATOM 2659 C C . HIS B 1 68 ? 14.719 -23.625 -37.156 1 97.25 68 HIS B C 1
ATOM 2661 O O . HIS B 1 68 ? 13.5 -23.797 -37.188 1 97.25 68 HIS B O 1
ATOM 2667 N N . ALA B 1 69 ? 15.516 -24.203 -37.969 1 96.31 69 ALA B N 1
ATOM 2668 C CA . ALA B 1 69 ? 15.055 -25.203 -38.938 1 96.31 69 ALA B CA 1
ATOM 2669 C C . ALA B 1 69 ? 14.469 -26.422 -38.219 1 96.31 69 ALA B C 1
ATOM 2671 O O . ALA B 1 69 ? 13.695 -27.172 -38.812 1 96.31 69 ALA B O 1
ATOM 2672 N N . ASP B 1 70 ? 14.797 -26.609 -36.938 1 96.56 70 ASP B N 1
ATOM 2673 C CA . ASP B 1 70 ? 14.359 -27.766 -36.156 1 96.56 70 ASP B CA 1
ATOM 2674 C C . ASP B 1 70 ? 13.07 -27.469 -35.406 1 96.56 70 ASP B C 1
ATOM 2676 O O . ASP B 1 70 ? 12.477 -28.375 -34.812 1 96.56 70 ASP B O 1
ATOM 2680 N N . LEU B 1 71 ? 12.562 -26.266 -35.438 1 97.38 71 LEU B N 1
ATOM 2681 C CA . LEU B 1 71 ? 11.414 -25.844 -34.625 1 97.38 71 LEU B CA 1
ATOM 2682 C C . LEU B 1 71 ? 10.203 -26.719 -34.906 1 97.38 71 LEU B C 1
ATOM 2684 O O . LEU B 1 71 ? 9.469 -27.094 -34 1 97.38 71 LEU B O 1
ATOM 2688 N N . PRO B 1 72 ? 9.961 -27.141 -36.188 1 96.12 72 PRO B N 1
ATOM 2689 C CA . PRO B 1 72 ? 8.797 -27.984 -36.469 1 96.12 72 PRO B CA 1
ATOM 2690 C C . PRO B 1 72 ? 8.859 -29.328 -35.75 1 96.12 72 PRO B C 1
ATOM 2692 O O . PRO B 1 72 ? 7.836 -30.016 -35.594 1 96.12 72 PRO B O 1
ATOM 2695 N N . ASP B 1 73 ? 10 -29.734 -35.25 1 96.75 73 ASP B N 1
ATOM 2696 C CA . ASP B 1 73 ? 10.18 -31 -34.562 1 96.75 73 ASP B CA 1
ATOM 2697 C C . ASP B 1 73 ? 10.164 -30.797 -33.031 1 96.75 73 ASP B C 1
ATOM 2699 O O . ASP B 1 73 ? 10.492 -31.719 -32.281 1 96.75 73 ASP B O 1
ATOM 2703 N N . ILE B 1 74 ? 9.867 -29.609 -32.656 1 97.94 74 ILE B N 1
ATOM 2704 C CA . ILE B 1 74 ? 9.891 -29.25 -31.25 1 97.94 74 ILE B CA 1
ATOM 2705 C C . ILE B 1 74 ? 8.477 -28.906 -30.781 1 97.94 74 ILE B C 1
ATOM 2707 O O . ILE B 1 74 ? 7.801 -28.078 -31.391 1 97.94 74 ILE B O 1
ATOM 2711 N N . HIS B 1 75 ? 7.949 -29.578 -29.719 1 98.25 75 HIS B N 1
ATOM 2712 C CA . HIS B 1 75 ? 6.793 -29.094 -28.953 1 98.25 75 HIS B CA 1
ATOM 2713 C C . HIS B 1 75 ? 7.223 -28.219 -27.797 1 98.25 75 HIS B C 1
ATOM 2715 O O . HIS B 1 75 ? 8.086 -28.594 -27 1 98.25 75 HIS B O 1
ATOM 2721 N N . ILE B 1 76 ? 6.656 -27.016 -27.734 1 98.56 76 ILE B N 1
ATOM 2722 C CA . ILE B 1 76 ? 7.055 -26.062 -26.703 1 98.56 76 ILE B CA 1
ATOM 2723 C C . ILE B 1 76 ? 5.883 -25.812 -25.75 1 98.56 76 ILE B C 1
ATOM 2725 O O . ILE B 1 76 ? 4.734 -25.703 -26.188 1 98.56 76 ILE B O 1
ATOM 2729 N N . GLY B 1 77 ? 6.102 -25.938 -24.453 1 98.5 77 GLY B N 1
ATOM 2730 C CA . GLY B 1 77 ? 5.18 -25.531 -23.406 1 98.5 77 GLY B CA 1
ATOM 2731 C C . GLY B 1 77 ? 5.59 -24.234 -22.719 1 98.5 77 GLY B C 1
ATOM 2732 O O . GLY B 1 77 ? 6.75 -24.078 -22.344 1 98.5 77 GLY B O 1
ATOM 2733 N N . LEU B 1 78 ? 4.621 -23.328 -22.594 1 98.56 78 LEU B N 1
ATOM 2734 C CA . LEU B 1 78 ? 4.887 -22.016 -22.016 1 98.56 78 LEU B CA 1
ATOM 2735 C C . LEU B 1 78 ? 4.07 -21.797 -20.75 1 98.56 78 LEU B C 1
ATOM 2737 O O . LEU B 1 78 ? 2.838 -21.844 -20.781 1 98.56 78 LEU B O 1
ATOM 2741 N N . GLY B 1 79 ? 4.719 -21.672 -19.594 1 97.94 79 GLY B N 1
ATOM 2742 C CA . GLY B 1 79 ? 4.125 -21.078 -18.406 1 97.94 79 GLY B CA 1
ATOM 2743 C C . GLY B 1 79 ? 4.43 -19.609 -18.25 1 97.94 79 GLY B C 1
ATOM 2744 O O . GLY B 1 79 ? 5.523 -19.234 -17.797 1 97.94 79 GLY B O 1
ATOM 2745 N N . LEU B 1 80 ? 3.436 -18.75 -18.547 1 96.81 80 LEU B N 1
ATOM 2746 C CA . LEU B 1 80 ? 3.74 -17.328 -18.672 1 96.81 80 LEU B CA 1
ATOM 2747 C C . LEU B 1 80 ? 2.893 -16.5 -17.703 1 96.81 80 LEU B C 1
ATOM 2749 O O . LEU B 1 80 ? 1.707 -16.781 -17.516 1 96.81 80 LEU B O 1
ATOM 2753 N N . ALA B 1 81 ? 3.537 -15.523 -17.109 1 92.69 81 ALA B N 1
ATOM 2754 C CA . ALA B 1 81 ? 2.779 -14.516 -16.375 1 92.69 81 ALA B CA 1
ATOM 2755 C C . ALA B 1 81 ? 1.81 -13.773 -17.297 1 92.69 81 ALA B C 1
ATOM 2757 O O . ALA B 1 81 ? 2.131 -13.5 -18.453 1 92.69 81 ALA B O 1
ATOM 2758 N N . GLY B 1 82 ? 0.628 -13.469 -16.781 1 90.06 82 GLY B N 1
ATOM 2759 C CA . GLY B 1 82 ? -0.334 -12.672 -17.531 1 90.06 82 GLY B CA 1
ATOM 2760 C C . GLY B 1 82 ? -1.343 -13.516 -18.297 1 90.06 82 GLY B C 1
ATOM 2761 O O . GLY B 1 82 ? -2.342 -12.992 -18.797 1 90.06 82 GLY B O 1
ATOM 2762 N N . VAL B 1 83 ? -1.11 -14.82 -18.438 1 92.88 83 VAL B N 1
ATOM 2763 C CA . VAL B 1 83 ? -2.094 -15.711 -19.047 1 92.88 83 VAL B CA 1
ATOM 2764 C C . VAL B 1 83 ? -3.191 -16.031 -18.031 1 92.88 83 VAL B C 1
ATOM 2766 O O . VAL B 1 83 ? -2.928 -16.641 -17 1 92.88 83 VAL B O 1
ATOM 2769 N N . THR B 1 84 ? -4.445 -15.633 -18.375 1 86.94 84 THR B N 1
ATOM 2770 C CA . THR B 1 84 ? -5.5 -15.781 -17.375 1 86.94 84 THR B CA 1
ATOM 2771 C C . THR B 1 84 ? -6.719 -16.484 -17.984 1 86.94 84 THR B C 1
ATOM 2773 O O . THR B 1 84 ? -7.66 -16.812 -17.266 1 86.94 84 THR B O 1
ATOM 2776 N N . SER B 1 85 ? -6.699 -16.672 -19.328 1 89.44 85 SER B N 1
ATOM 2777 C CA . SER B 1 85 ? -7.859 -17.234 -20 1 89.44 85 SER B CA 1
ATOM 2778 C C . SER B 1 85 ? -7.449 -18.031 -21.234 1 89.44 85 SER B C 1
ATOM 2780 O O . SER B 1 85 ? -6.301 -17.953 -21.688 1 89.44 85 SER B O 1
ATOM 2782 N N . ALA B 1 86 ? -8.445 -18.766 -21.703 1 91.56 86 ALA B N 1
ATOM 2783 C CA . ALA B 1 86 ? -8.219 -19.516 -22.938 1 91.56 86 ALA B CA 1
ATOM 2784 C C . ALA B 1 86 ? -7.918 -18.578 -24.109 1 91.56 86 ALA B C 1
ATOM 2786 O O . ALA B 1 86 ? -7.105 -18.906 -24.969 1 91.56 86 ALA B O 1
ATOM 2787 N N . THR B 1 87 ? -8.508 -17.422 -24 1 92.19 87 THR B N 1
ATOM 2788 C CA . THR B 1 87 ? -8.312 -16.453 -25.062 1 92.19 87 THR B CA 1
ATOM 2789 C C . THR B 1 87 ? -6.883 -15.906 -25.047 1 92.19 87 THR B C 1
ATOM 2791 O O . THR B 1 87 ? -6.219 -15.852 -26.078 1 92.19 87 THR B O 1
ATOM 2794 N N . SER B 1 88 ? -6.426 -15.562 -23.891 1 93.31 88 SER B N 1
ATOM 2795 C CA . SER B 1 88 ? -5.066 -15.039 -23.812 1 93.31 88 SER B CA 1
ATOM 2796 C C . SER B 1 88 ? -4.043 -16.109 -24.188 1 93.31 88 SER B C 1
ATOM 2798 O O . SER B 1 88 ? -3.012 -15.797 -24.781 1 93.31 88 SER B O 1
ATOM 2800 N N . ALA B 1 89 ? -4.34 -17.328 -23.875 1 95.38 89 ALA B N 1
ATOM 2801 C CA . ALA B 1 89 ? -3.463 -18.422 -24.281 1 95.38 89 ALA B CA 1
ATOM 2802 C C . ALA B 1 89 ? -3.438 -18.594 -25.797 1 95.38 89 ALA B C 1
ATOM 2804 O O . ALA B 1 89 ? -2.367 -18.703 -26.391 1 95.38 89 ALA B O 1
ATOM 2805 N N . GLN B 1 90 ? -4.59 -18.531 -26.359 1 95.38 90 GLN B N 1
ATOM 2806 C CA . GLN B 1 90 ? -4.688 -18.766 -27.797 1 95.38 90 GLN B CA 1
ATOM 2807 C C . GLN B 1 90 ? -4 -17.641 -28.578 1 95.38 90 GLN B C 1
ATOM 2809 O O . GLN B 1 90 ? -3.322 -17.906 -29.578 1 95.38 90 GLN B O 1
ATOM 2814 N N . VAL B 1 91 ? -4.176 -16.438 -28.125 1 96.06 91 VAL B N 1
ATOM 2815 C CA . VAL B 1 91 ? -3.555 -15.32 -28.812 1 96.06 91 VAL B CA 1
ATOM 2816 C C . VAL B 1 91 ? -2.035 -15.43 -28.719 1 96.06 91 VAL B C 1
ATOM 2818 O O . VAL B 1 91 ? -1.32 -15.055 -29.656 1 96.06 91 VAL B O 1
ATOM 2821 N N . THR B 1 92 ? -1.581 -15.945 -27.656 1 97.25 92 THR B N 1
ATOM 2822 C CA . THR B 1 92 ? -0.149 -16.156 -27.484 1 97.25 92 THR B CA 1
ATOM 2823 C C . THR B 1 92 ? 0.362 -17.234 -28.438 1 97.25 92 THR B C 1
ATOM 2825 O O . THR B 1 92 ? 1.415 -17.078 -29.047 1 97.25 92 THR B O 1
ATOM 2828 N N . VAL B 1 93 ? -0.399 -18.297 -28.578 1 96.88 93 VAL B N 1
ATOM 2829 C CA . VAL B 1 93 ? -0.06 -19.375 -29.5 1 96.88 93 VAL B CA 1
ATOM 2830 C C . VAL B 1 93 ? -0.005 -18.844 -30.922 1 96.88 93 VAL B C 1
ATOM 2832 O O . VAL B 1 93 ? 0.955 -19.109 -31.656 1 96.88 93 VAL B O 1
ATOM 2835 N N . ASP B 1 94 ? -0.993 -18.031 -31.25 1 97 94 ASP B N 1
ATOM 2836 C CA . ASP B 1 94 ? -1.139 -17.547 -32.625 1 97 94 ASP B CA 1
ATOM 2837 C C . ASP B 1 94 ? 0.01 -16.609 -33 1 97 94 ASP B C 1
ATOM 2839 O O . ASP B 1 94 ? 0.376 -16.516 -34.156 1 97 94 ASP B O 1
ATOM 2843 N N . ALA B 1 95 ? 0.545 -16.016 -32.031 1 97.31 95 ALA B N 1
ATOM 2844 C CA . ALA B 1 95 ? 1.604 -15.039 -32.281 1 97.31 95 ALA B CA 1
ATOM 2845 C C . ALA B 1 95 ? 2.971 -15.711 -32.344 1 97.31 95 ALA B C 1
ATOM 2847 O O . ALA B 1 95 ? 3.975 -15.07 -32.656 1 97.31 95 ALA B O 1
ATOM 2848 N N . GLY B 1 96 ? 3.006 -16.984 -32.031 1 96.5 96 GLY B N 1
ATOM 2849 C CA . GLY B 1 96 ? 4.277 -17.656 -31.859 1 96.5 96 GLY B CA 1
ATOM 2850 C C . GLY B 1 96 ? 4.859 -18.156 -33.188 1 96.5 96 GLY B C 1
ATOM 2851 O O . GLY B 1 96 ? 4.164 -18.203 -34.188 1 96.5 96 GLY B O 1
ATOM 2852 N N . PRO B 1 97 ? 6.18 -18.469 -33.156 1 96.25 97 PRO B N 1
ATOM 2853 C CA . PRO B 1 97 ? 6.828 -19.062 -34.312 1 96.25 97 PRO B CA 1
ATOM 2854 C C . PRO B 1 97 ? 6.281 -20.438 -34.656 1 96.25 97 PRO B C 1
ATOM 2856 O O . PRO B 1 97 ? 5.441 -20.969 -33.906 1 96.25 97 PRO B O 1
ATOM 2859 N N . ASP B 1 98 ? 6.844 -21.047 -35.688 1 94.81 98 ASP B N 1
ATOM 2860 C CA . ASP B 1 98 ? 6.305 -22.297 -36.25 1 94.81 98 ASP B CA 1
ATOM 2861 C C . ASP B 1 98 ? 6.91 -23.516 -35.531 1 94.81 98 ASP B C 1
ATOM 2863 O O . ASP B 1 98 ? 7.562 -24.344 -36.156 1 94.81 98 ASP B O 1
ATOM 2867 N N . PHE B 1 99 ? 6.578 -23.656 -34.312 1 97.75 99 PHE B N 1
ATOM 2868 C CA . PHE B 1 99 ? 6.902 -24.875 -33.594 1 97.75 99 PHE B CA 1
ATOM 2869 C C . PHE B 1 99 ? 5.988 -26.016 -34.031 1 97.75 99 PHE B C 1
ATOM 2871 O O . PHE B 1 99 ? 4.922 -25.781 -34.594 1 97.75 99 PHE B O 1
ATOM 2878 N N . GLY B 1 100 ? 6.465 -27.25 -33.75 1 96.81 100 GLY B N 1
ATOM 2879 C CA . GLY B 1 100 ? 5.566 -28.375 -34 1 96.81 100 GLY B CA 1
ATOM 2880 C C . GLY B 1 100 ? 4.242 -28.234 -33.281 1 96.81 100 GLY B C 1
ATOM 2881 O O . GLY B 1 100 ? 3.189 -28.562 -33.812 1 96.81 100 GLY B O 1
ATOM 2882 N N . ALA B 1 101 ? 4.332 -27.797 -32.031 1 97.06 101 ALA B N 1
ATOM 2883 C CA . ALA B 1 101 ? 3.16 -27.469 -31.234 1 97.06 101 ALA B CA 1
ATOM 2884 C C . ALA B 1 101 ? 3.506 -26.453 -30.141 1 97.06 101 ALA B C 1
ATOM 2886 O O . ALA B 1 101 ? 4.645 -26.406 -29.672 1 97.06 101 ALA B O 1
ATOM 2887 N N . ILE B 1 102 ? 2.553 -25.609 -29.812 1 98.12 102 ILE B N 1
ATOM 2888 C CA . ILE B 1 102 ? 2.707 -24.641 -28.734 1 98.12 102 ILE B CA 1
ATOM 2889 C C . ILE B 1 102 ? 1.572 -24.812 -27.719 1 98.12 102 ILE B C 1
ATOM 2891 O O . ILE B 1 102 ? 0.396 -24.797 -28.094 1 98.12 102 ILE B O 1
ATOM 2895 N N . SER B 1 103 ? 1.916 -25.078 -26.5 1 97.62 103 SER B N 1
ATOM 2896 C CA . SER B 1 103 ? 0.962 -25.078 -25.391 1 97.62 103 SER B CA 1
ATOM 2897 C C . SER B 1 103 ? 1.243 -23.953 -24.406 1 97.62 103 SER B C 1
ATOM 2899 O O . SER B 1 103 ? 2.398 -23.688 -24.062 1 97.62 103 SER B O 1
ATOM 2901 N N . VAL B 1 104 ? 0.148 -23.266 -24 1 97.88 104 VAL B N 1
ATOM 2902 C CA . VAL B 1 104 ? 0.329 -22.078 -23.172 1 97.88 104 VAL B CA 1
ATOM 2903 C C . VAL B 1 104 ? -0.56 -22.172 -21.922 1 97.88 104 VAL B C 1
ATOM 2905 O O . VAL B 1 104 ? -1.731 -22.547 -22.031 1 97.88 104 VAL B O 1
ATOM 2908 N N . ALA B 1 105 ? -0.017 -21.891 -20.797 1 96.88 105 ALA B N 1
ATOM 2909 C CA . ALA B 1 105 ? -0.722 -21.781 -19.516 1 96.88 105 ALA B CA 1
ATOM 2910 C C . ALA B 1 105 ? -0.161 -20.641 -18.672 1 96.88 105 ALA B C 1
ATOM 2912 O O . ALA B 1 105 ? 0.75 -19.938 -19.109 1 96.88 105 ALA B O 1
ATOM 2913 N N . SER B 1 106 ? -0.763 -20.453 -17.562 1 95.5 106 SER B N 1
ATOM 2914 C CA . SER B 1 106 ? -0.211 -19.469 -16.625 1 95.5 106 SER B CA 1
ATOM 2915 C C . SER B 1 106 ? 1.081 -19.984 -15.992 1 95.5 106 SER B C 1
ATOM 2917 O O . SER B 1 106 ? 1.323 -21.188 -15.945 1 95.5 106 SER B O 1
ATOM 2919 N N . ASP B 1 107 ? 1.846 -19.031 -15.578 1 95.19 107 ASP B N 1
ATOM 2920 C CA . ASP B 1 107 ? 3.066 -19.422 -14.875 1 95.19 107 ASP B CA 1
ATOM 2921 C C . ASP B 1 107 ? 2.748 -20.203 -13.609 1 95.19 107 ASP B C 1
ATOM 2923 O O . ASP B 1 107 ? 3.461 -21.156 -13.266 1 95.19 107 ASP B O 1
ATOM 2927 N N . ALA B 1 108 ? 1.655 -19.953 -12.945 1 95.12 108 ALA B N 1
ATOM 2928 C CA . ALA B 1 108 ? 1.24 -20.688 -11.75 1 95.12 108 ALA B CA 1
ATOM 2929 C C . ALA B 1 108 ? 0.89 -22.125 -12.094 1 95.12 108 ALA B C 1
ATOM 2931 O O . ALA B 1 108 ? 1.259 -23.047 -11.367 1 95.12 108 ALA B O 1
ATOM 2932 N N . HIS B 1 109 ? 0.207 -22.312 -13.18 1 96.5 109 HIS B N 1
ATOM 2933 C CA . HIS B 1 109 ? -0.168 -23.656 -13.602 1 96.5 109 HIS B CA 1
ATOM 2934 C C . HIS B 1 109 ? 1.063 -24.5 -13.922 1 96.5 109 HIS B C 1
ATOM 2936 O O . HIS B 1 109 ? 1.171 -25.641 -13.484 1 96.5 109 HIS B O 1
ATOM 2942 N N . ALA B 1 110 ? 1.971 -23.875 -14.68 1 96.94 110 ALA B N 1
ATOM 2943 C CA . ALA B 1 110 ? 3.195 -24.594 -15.016 1 96.94 110 ALA B CA 1
ATOM 2944 C C . ALA B 1 110 ? 3.98 -24.969 -13.766 1 96.94 110 ALA B C 1
ATOM 2946 O O . ALA B 1 110 ? 4.512 -26.078 -13.656 1 96.94 110 ALA B O 1
ATOM 2947 N N . ALA B 1 111 ? 4.055 -24.047 -12.859 1 96.44 111 ALA B N 1
ATOM 2948 C CA . ALA B 1 111 ? 4.746 -24.312 -11.602 1 96.44 111 ALA B CA 1
ATOM 2949 C C . ALA B 1 111 ? 4.082 -25.453 -10.844 1 96.44 111 ALA B C 1
ATOM 2951 O O . ALA B 1 111 ? 4.766 -26.328 -10.289 1 96.44 111 ALA B O 1
ATOM 2952 N N . CYS B 1 112 ? 2.791 -25.484 -10.82 1 97.5 112 CYS B N 1
ATOM 2953 C CA . CYS B 1 112 ? 2.051 -26.531 -10.125 1 97.5 112 CYS B CA 1
ATOM 2954 C C . CYS B 1 112 ? 2.258 -27.891 -10.797 1 97.5 112 CYS B C 1
ATOM 2956 O O . CYS B 1 112 ? 2.504 -28.891 -10.125 1 97.5 112 CYS B O 1
ATOM 2958 N N . LEU B 1 113 ? 2.168 -27.938 -12.141 1 97.06 113 LEU B N 1
ATOM 2959 C CA . LEU B 1 113 ? 2.453 -29.156 -12.883 1 97.06 113 LEU B CA 1
ATOM 2960 C C . LEU B 1 113 ? 3.834 -29.703 -12.531 1 97.06 113 LEU B C 1
ATOM 2962 O O . LEU B 1 113 ? 3.992 -30.891 -12.281 1 97.06 113 LEU B O 1
ATOM 2966 N N . GLY B 1 114 ? 4.812 -28.812 -12.539 1 97.5 114 GLY B N 1
ATOM 2967 C CA . GLY B 1 114 ? 6.168 -29.219 -12.203 1 97.5 114 GLY B CA 1
ATOM 2968 C C . GLY B 1 114 ? 6.297 -29.75 -10.789 1 97.5 114 GLY B C 1
ATOM 2969 O O . GLY B 1 114 ? 6.934 -30.781 -10.57 1 97.5 114 GLY B O 1
ATOM 2970 N N . ALA B 1 115 ? 5.645 -29.109 -9.867 1 97.44 115 ALA B N 1
ATOM 2971 C CA . ALA B 1 115 ? 5.773 -29.453 -8.453 1 97.44 115 ALA B CA 1
ATOM 2972 C C . ALA B 1 115 ? 5.324 -30.891 -8.188 1 97.44 115 ALA B C 1
ATOM 2974 O O . ALA B 1 115 ? 5.891 -31.562 -7.328 1 97.44 115 ALA B O 1
ATOM 2975 N N . PHE B 1 116 ? 4.375 -31.344 -8.961 1 97.06 116 PHE B N 1
ATOM 2976 C CA . PHE B 1 116 ? 3.842 -32.688 -8.656 1 97.06 116 PHE B CA 1
ATOM 2977 C C . PHE B 1 116 ? 3.797 -33.531 -9.906 1 97.06 116 PHE B C 1
ATOM 2979 O O . PHE B 1 116 ? 2.943 -34.406 -10.031 1 97.06 116 PHE B O 1
ATOM 2986 N N . SER B 1 117 ? 4.633 -33.25 -10.859 1 96.44 117 SER B N 1
ATOM 2987 C CA . SER B 1 117 ? 4.852 -34.062 -12.055 1 96.44 117 SER B CA 1
ATOM 2988 C C . SER B 1 117 ? 3.537 -34.344 -12.773 1 96.44 117 SER B C 1
ATOM 2990 O O . SER B 1 117 ? 3.271 -35.5 -13.156 1 96.44 117 SER B O 1
ATOM 2992 N N . GLY B 1 118 ? 2.725 -33.344 -12.789 1 95.5 118 GLY B N 1
ATOM 2993 C CA . GLY B 1 118 ? 1.489 -33.438 -13.555 1 95.5 118 GLY B CA 1
ATOM 2994 C C . GLY B 1 118 ? 0.319 -33.938 -12.734 1 95.5 118 GLY B C 1
ATOM 2995 O O . GLY B 1 118 ? -0.818 -33.938 -13.203 1 95.5 118 GLY B O 1
ATOM 2996 N N . LYS B 1 119 ? 0.593 -34.312 -11.516 1 95.5 119 LYS B N 1
ATOM 2997 C CA . LYS B 1 119 ? -0.464 -34.844 -10.656 1 95.5 119 LYS B CA 1
ATOM 2998 C C . LYS B 1 119 ? -1.158 -33.719 -9.898 1 95.5 119 LYS B C 1
ATOM 3000 O O . LYS B 1 119 ? -0.648 -32.594 -9.844 1 95.5 119 LYS B O 1
ATOM 3005 N N . ASP B 1 120 ? -2.262 -34.031 -9.328 1 96.12 120 ASP B N 1
ATOM 3006 C CA . ASP B 1 120 ? -3.033 -33.062 -8.555 1 96.12 120 ASP B CA 1
ATOM 3007 C C . ASP B 1 120 ? -2.236 -32.562 -7.352 1 96.12 120 ASP B C 1
ATOM 3009 O O . ASP B 1 120 ? -1.487 -33.312 -6.734 1 96.12 120 ASP B O 1
ATOM 3013 N N . GLY B 1 121 ? -2.404 -31.344 -7.062 1 97.56 121 GLY B N 1
ATOM 3014 C CA . GLY B 1 121 ? -1.753 -30.688 -5.945 1 97.56 121 GLY B CA 1
ATOM 3015 C C . GLY B 1 121 ? -1.884 -29.172 -6 1 97.56 121 GLY B C 1
ATOM 3016 O O . GLY B 1 121 ? -2.668 -28.641 -6.785 1 97.56 121 GLY B O 1
ATOM 3017 N N . ALA B 1 122 ? -1.272 -28.5 -5.066 1 98.5 122 ALA B N 1
ATOM 3018 C CA . ALA B 1 122 ? -1.337 -27.047 -5.008 1 98.5 122 ALA B CA 1
ATOM 3019 C C . ALA B 1 122 ? 0.04 -26.453 -4.73 1 98.5 122 ALA B C 1
ATOM 3021 O O . ALA B 1 122 ? 0.94 -27.141 -4.25 1 98.5 122 ALA B O 1
ATOM 3022 N N . ILE B 1 123 ? 0.141 -25.203 -5.141 1 98.25 123 ILE B N 1
ATOM 3023 C CA . ILE B 1 123 ? 1.34 -24.453 -4.781 1 98.25 123 ILE B CA 1
ATOM 3024 C C . ILE B 1 123 ? 0.946 -23.141 -4.109 1 98.25 123 ILE B C 1
ATOM 3026 O O . ILE B 1 123 ? -0.118 -22.594 -4.395 1 98.25 123 ILE B O 1
ATOM 3030 N N . GLN B 1 124 ? 1.719 -22.734 -3.195 1 98.12 124 GLN B N 1
ATOM 3031 C CA . GLN B 1 124 ? 1.699 -21.375 -2.65 1 98.12 124 GLN B CA 1
ATOM 3032 C C . GLN B 1 124 ? 2.951 -20.609 -3.051 1 98.12 124 GLN B C 1
ATOM 3034 O O . GLN B 1 124 ? 4.062 -20.953 -2.639 1 98.12 124 GLN B O 1
ATOM 3039 N N . ILE B 1 125 ? 2.705 -19.656 -3.916 1 95.12 125 ILE B N 1
ATOM 3040 C CA . ILE B 1 125 ? 3.801 -18.828 -4.406 1 95.12 125 ILE B CA 1
ATOM 3041 C C . ILE B 1 125 ? 4.117 -17.75 -3.385 1 95.12 125 ILE B C 1
ATOM 3043 O O . ILE B 1 125 ? 3.24 -16.953 -3.01 1 95.12 125 ILE B O 1
ATOM 3047 N N . CYS B 1 126 ? 5.32 -17.703 -2.902 1 95.62 126 CYS B N 1
ATOM 3048 C CA . CYS B 1 126 ? 5.84 -16.688 -1.994 1 95.62 126 CYS B CA 1
ATOM 3049 C C . CYS B 1 126 ? 7.102 -16.031 -2.561 1 95.62 126 CYS B C 1
ATOM 3051 O O . CYS B 1 126 ? 8.219 -16.422 -2.197 1 95.62 126 CYS B O 1
ATOM 3053 N N . GLY B 1 127 ? 6.992 -15.102 -3.361 1 93.25 127 GLY B N 1
ATOM 3054 C CA . GLY B 1 127 ? 8.062 -14.312 -3.953 1 93.25 127 GLY B CA 1
ATOM 3055 C C . GLY B 1 127 ? 7.875 -12.82 -3.775 1 93.25 127 GLY B C 1
ATOM 3056 O O . GLY B 1 127 ? 7.438 -12.367 -2.717 1 93.25 127 GLY B O 1
ATOM 3057 N N . THR B 1 128 ? 8.266 -12.125 -4.938 1 91.88 128 THR B N 1
ATOM 3058 C CA . THR B 1 128 ? 7.938 -10.703 -4.895 1 91.88 128 THR B CA 1
ATOM 3059 C C . THR B 1 128 ? 6.449 -10.508 -4.605 1 91.88 128 THR B C 1
ATOM 3061 O O . THR B 1 128 ? 6.082 -9.719 -3.732 1 91.88 128 THR B O 1
ATOM 3064 N N . GLY B 1 129 ? 5.656 -11.219 -5.344 1 93.25 129 GLY B N 1
ATOM 3065 C CA . GLY B 1 129 ? 4.238 -11.328 -5.035 1 93.25 129 GLY B CA 1
ATOM 3066 C C . GLY B 1 129 ? 3.865 -12.656 -4.402 1 93.25 129 GLY B C 1
ATOM 3067 O O . GLY B 1 129 ? 4.742 -13.422 -3.99 1 93.25 129 GLY B O 1
ATOM 3068 N N . SER B 1 130 ? 2.555 -12.875 -4.25 1 95.62 130 SER B N 1
ATOM 3069 C CA . SER B 1 130 ? 2.061 -14.117 -3.662 1 95.62 130 SER B CA 1
ATOM 3070 C C . SER B 1 130 ? 0.731 -14.531 -4.285 1 95.62 130 SER B C 1
ATOM 3072 O O . SER B 1 130 ? -0.028 -13.688 -4.762 1 95.62 130 SER B O 1
ATOM 3074 N N . ALA B 1 131 ? 0.553 -15.836 -4.336 1 95.5 131 ALA B N 1
ATOM 3075 C CA . ALA B 1 131 ? -0.702 -16.406 -4.824 1 95.5 131 ALA B CA 1
ATOM 3076 C C . ALA B 1 131 ? -0.774 -17.906 -4.531 1 95.5 131 ALA B C 1
ATOM 3078 O O . ALA B 1 131 ? 0.253 -18.594 -4.496 1 95.5 131 ALA B O 1
ATOM 3079 N N . GLY B 1 132 ? -1.972 -18.359 -4.266 1 97.5 132 GLY B N 1
ATOM 3080 C CA . GLY B 1 132 ? -2.223 -19.797 -4.234 1 97.5 132 GLY B CA 1
ATOM 3081 C C . GLY B 1 132 ? -2.789 -20.328 -5.535 1 97.5 132 GLY B C 1
ATOM 3082 O O . GLY B 1 132 ? -3.461 -19.609 -6.27 1 97.5 132 GLY B O 1
ATOM 3083 N N . TYR B 1 133 ? -2.469 -21.547 -5.832 1 97.25 133 TYR B N 1
ATOM 3084 C CA . TYR B 1 133 ? -2.979 -22.219 -7.023 1 97.25 133 TYR B CA 1
ATOM 3085 C C . TYR B 1 133 ? -3.186 -23.703 -6.773 1 97.25 133 TYR B C 1
ATOM 3087 O O . TYR B 1 133 ? -2.297 -24.391 -6.246 1 97.25 133 TYR B O 1
ATOM 3095 N N . ILE B 1 134 ? -4.336 -24.219 -7.137 1 97.56 134 ILE B N 1
ATOM 3096 C CA . ILE B 1 134 ? -4.625 -25.625 -6.941 1 97.56 134 ILE B CA 1
ATOM 3097 C C . ILE B 1 134 ? -5.051 -26.266 -8.266 1 97.56 134 ILE B C 1
ATOM 3099 O O . ILE B 1 134 ? -5.793 -25.641 -9.039 1 97.56 134 ILE B O 1
ATOM 3103 N N . LEU B 1 135 ? -4.492 -27.391 -8.539 1 95.88 135 LEU B N 1
ATOM 3104 C CA . LEU B 1 135 ? -4.84 -28.219 -9.688 1 95.88 135 LEU B CA 1
ATOM 3105 C C . LEU B 1 135 ? -5.586 -29.469 -9.25 1 95.88 135 LEU B C 1
ATOM 3107 O O . LEU B 1 135 ? -5.098 -30.219 -8.406 1 95.88 135 LEU B O 1
ATOM 3111 N N . SER B 1 136 ? -6.758 -29.641 -9.727 1 92.5 136 SER B N 1
ATOM 3112 C CA . SER B 1 136 ? -7.586 -30.812 -9.469 1 92.5 136 SER B CA 1
ATOM 3113 C C . SER B 1 136 ? -8.273 -31.281 -10.742 1 92.5 136 SER B C 1
ATOM 3115 O O . SER B 1 136 ? -9.055 -30.547 -11.352 1 92.5 136 SER B O 1
ATOM 3117 N N . ASP B 1 137 ? -8 -32.5 -11.133 1 89 137 ASP B N 1
ATOM 3118 C CA . ASP B 1 137 ? -8.609 -33.125 -12.305 1 89 137 ASP B CA 1
ATOM 3119 C C . ASP B 1 137 ? -8.414 -32.25 -13.547 1 89 137 ASP B C 1
ATOM 3121 O O . ASP B 1 137 ? -9.367 -31.984 -14.281 1 89 137 ASP B O 1
ATOM 3125 N N . GLY B 1 138 ? -7.246 -31.719 -13.641 1 87.06 138 GLY B N 1
ATOM 3126 C CA . GLY B 1 138 ? -6.867 -30.984 -14.836 1 87.06 138 GLY B CA 1
ATOM 3127 C C . GLY B 1 138 ? -7.383 -29.547 -14.852 1 87.06 138 GLY B C 1
ATOM 3128 O O . GLY B 1 138 ? -7.156 -28.812 -15.805 1 87.06 138 GLY B O 1
ATOM 3129 N N . VAL B 1 139 ? -8.078 -29.172 -13.812 1 89.81 139 VAL B N 1
ATOM 3130 C CA . VAL B 1 139 ? -8.609 -27.812 -13.734 1 89.81 139 VAL B CA 1
ATOM 3131 C C . VAL B 1 139 ? -7.867 -27.031 -12.656 1 89.81 139 VAL B C 1
ATOM 3133 O O . VAL B 1 139 ? -7.699 -27.5 -11.531 1 89.81 139 VAL B O 1
ATOM 3136 N N . GLY B 1 140 ? -7.441 -25.875 -13.07 1 93.88 140 GLY B N 1
ATOM 3137 C CA . GLY B 1 140 ? -6.715 -25.016 -12.148 1 93.88 140 GLY B CA 1
ATOM 3138 C C . GLY B 1 140 ? -7.574 -23.922 -11.562 1 93.88 140 GLY B C 1
ATOM 3139 O O . GLY B 1 140 ? -8.469 -23.391 -12.227 1 93.88 140 GLY B O 1
ATOM 3140 N N . HIS B 1 141 ? -7.305 -23.578 -10.328 1 93.19 141 HIS B N 1
ATOM 3141 C CA . HIS B 1 141 ? -7.988 -22.5 -9.633 1 93.19 141 HIS B CA 1
ATOM 3142 C C . HIS B 1 141 ? -7.012 -21.656 -8.812 1 93.19 141 HIS B C 1
ATOM 3144 O O . HIS B 1 141 ? -6.258 -22.188 -7.996 1 93.19 141 HIS B O 1
ATOM 3150 N N . GLY B 1 142 ? -7.043 -20.406 -9.109 1 94.75 142 GLY B N 1
ATOM 3151 C CA . GLY B 1 142 ? -6.199 -19.484 -8.359 1 94.75 142 GLY B CA 1
ATOM 3152 C C . GLY B 1 142 ? -6.887 -18.906 -7.133 1 94.75 142 GLY B C 1
ATOM 3153 O O . GLY B 1 142 ? -8.109 -18.734 -7.125 1 94.75 142 GLY B O 1
ATOM 3154 N N . ILE B 1 143 ? -6.117 -18.641 -6.102 1 96.12 143 ILE B N 1
ATOM 3155 C CA . ILE B 1 143 ? -6.57 -17.953 -4.906 1 96.12 143 ILE B CA 1
ATOM 3156 C C . ILE B 1 143 ? -5.602 -16.812 -4.566 1 96.12 143 ILE B C 1
ATOM 3158 O O . ILE B 1 143 ? -4.383 -17.016 -4.586 1 96.12 143 ILE B O 1
ATOM 3162 N N . GLY B 1 144 ? -6.207 -15.688 -4.258 1 96.06 144 GLY B N 1
ATOM 3163 C CA . GLY B 1 144 ? -5.352 -14.539 -3.984 1 96.06 144 GLY B CA 1
ATOM 3164 C C . GLY B 1 144 ? -4.629 -14.023 -5.219 1 96.06 144 GLY B C 1
ATOM 3165 O O . GLY B 1 144 ? -5.141 -14.148 -6.336 1 96.06 144 GLY B O 1
ATOM 3166 N N . GLY B 1 145 ? -3.494 -13.352 -4.969 1 94.25 145 GLY B N 1
ATOM 3167 C CA . GLY B 1 145 ? -2.703 -12.82 -6.07 1 94.25 145 GLY B CA 1
ATOM 3168 C C . GLY B 1 145 ? -3.355 -11.633 -6.754 1 94.25 145 GLY B C 1
ATOM 3169 O O . GLY B 1 145 ? -3.324 -11.531 -7.984 1 94.25 145 GLY B O 1
ATOM 3170 N N . TRP B 1 146 ? -4 -10.883 -6 1 95 146 TRP B N 1
ATOM 3171 C CA . TRP B 1 146 ? -4.754 -9.781 -6.582 1 95 146 TRP B CA 1
ATOM 3172 C C . TRP B 1 146 ? -3.863 -8.562 -6.785 1 95 146 TRP B C 1
ATOM 3174 O O . TRP B 1 146 ? -4.34 -7.496 -7.188 1 95 146 TRP B O 1
ATOM 3184 N N . GLY B 1 147 ? -2.551 -8.719 -6.461 1 93.62 147 GLY B N 1
ATOM 3185 C CA . GLY B 1 147 ? -1.61 -7.637 -6.719 1 93.62 147 GLY B CA 1
ATOM 3186 C C . GLY B 1 147 ? -1.033 -7.035 -5.449 1 93.62 147 GLY B C 1
ATOM 3187 O O . GLY B 1 147 ? -1.572 -7.234 -4.359 1 93.62 147 GLY B O 1
ATOM 3188 N N . PHE B 1 148 ? -0.082 -6.23 -5.629 1 95.69 148 PHE B N 1
ATOM 3189 C CA . PHE B 1 148 ? 0.747 -5.688 -4.559 1 95.69 148 PHE B CA 1
ATOM 3190 C C . PHE B 1 148 ? -0.076 -4.797 -3.635 1 95.69 148 PHE B C 1
ATOM 3192 O O . PHE B 1 148 ? 0.055 -4.875 -2.41 1 95.69 148 PHE B O 1
ATOM 3199 N N . GLU B 1 149 ? -0.958 -4.008 -4.16 1 96.38 149 GLU B N 1
ATOM 3200 C CA . GLU B 1 149 ? -1.655 -2.963 -3.42 1 96.38 149 GLU B CA 1
ATOM 3201 C C . GLU B 1 149 ? -2.707 -3.557 -2.486 1 96.38 149 GLU B C 1
ATOM 3203 O O . GLU B 1 149 ? -2.91 -3.059 -1.376 1 96.38 149 GLU B O 1
ATOM 3208 N N . VAL B 1 150 ? -3.33 -4.77 -2.963 1 96.94 150 VAL B N 1
ATOM 3209 C CA . VAL B 1 150 ? -4.496 -5.141 -2.168 1 96.94 150 VAL B CA 1
ATOM 3210 C C . VAL B 1 150 ? -4.523 -6.652 -1.964 1 96.94 150 VAL B C 1
ATOM 3212 O O . VAL B 1 150 ? -5.387 -7.176 -1.254 1 96.94 150 VAL B O 1
ATOM 3215 N N . GLY B 1 151 ? -3.555 -7.367 -2.512 1 95.19 151 GLY B N 1
ATOM 3216 C CA . GLY B 1 151 ? -3.857 -8.789 -2.484 1 95.19 151 GLY B CA 1
ATOM 3217 C C . GLY B 1 151 ? -2.617 -9.664 -2.496 1 95.19 151 GLY B C 1
ATOM 3218 O O . GLY B 1 151 ? -2.697 -10.859 -2.795 1 95.19 151 GLY B O 1
ATOM 3219 N N . ASP B 1 152 ? -1.426 -9.227 -2.229 1 93.94 152 ASP B N 1
ATOM 3220 C CA . ASP B 1 152 ? -0.213 -10.039 -2.143 1 93.94 152 ASP B CA 1
ATOM 3221 C C . ASP B 1 152 ? 0.14 -10.344 -0.69 1 93.94 152 ASP B C 1
ATOM 3223 O O . ASP B 1 152 ? 1.247 -10.047 -0.237 1 93.94 152 ASP B O 1
ATOM 3227 N N . ASP B 1 153 ? -0.749 -11.031 -0.022 1 94.62 153 ASP B N 1
ATOM 3228 C CA . ASP B 1 153 ? -0.5 -11.438 1.358 1 94.62 153 ASP B CA 1
ATOM 3229 C C . ASP B 1 153 ? 0.649 -12.438 1.438 1 94.62 153 ASP B C 1
ATOM 3231 O O . ASP B 1 153 ? 0.721 -13.375 0.635 1 94.62 153 ASP B O 1
ATOM 3235 N N . GLY B 1 154 ? 1.527 -12.234 2.357 1 96.88 154 GLY B N 1
ATOM 3236 C CA . GLY B 1 154 ? 2.625 -13.172 2.529 1 96.88 154 GLY B CA 1
ATOM 3237 C C . GLY B 1 154 ? 3.709 -13.023 1.479 1 96.88 154 GLY B C 1
ATOM 3238 O O . GLY B 1 154 ? 4.438 -13.969 1.192 1 96.88 154 GLY B O 1
ATOM 3239 N N . SER B 1 155 ? 3.828 -11.93 0.831 1 97.56 155 SER B N 1
ATOM 3240 C CA . SER B 1 155 ? 4.809 -11.68 -0.224 1 97.56 155 SER B CA 1
ATOM 3241 C C . SER B 1 155 ? 6.039 -10.969 0.32 1 97.56 155 SER B C 1
ATOM 3243 O O . SER B 1 155 ? 5.984 -10.352 1.387 1 97.56 155 SER B O 1
ATOM 3245 N N . ALA B 1 156 ? 7.078 -11.078 -0.424 1 97.69 156 ALA B N 1
ATOM 3246 C CA . ALA B 1 156 ? 8.297 -10.359 -0.072 1 97.69 156 ALA B CA 1
ATOM 3247 C C . ALA B 1 156 ? 8.109 -8.852 -0.223 1 97.69 156 ALA B C 1
ATOM 3249 O O . ALA B 1 156 ? 8.648 -8.07 0.567 1 97.69 156 ALA B O 1
ATOM 3250 N N . ALA B 1 157 ? 7.395 -8.445 -1.27 1 97.19 157 ALA B N 1
ATOM 3251 C CA . ALA B 1 157 ? 7.137 -7.016 -1.453 1 97.19 157 ALA B CA 1
ATOM 3252 C C . ALA B 1 157 ? 6.352 -6.445 -0.276 1 97.19 157 ALA B C 1
ATOM 3254 O O . ALA B 1 157 ? 6.684 -5.375 0.24 1 97.19 157 ALA B O 1
ATOM 3255 N N . GLY B 1 158 ? 5.328 -7.184 0.12 1 98.25 158 GLY B N 1
ATOM 3256 C CA . GLY B 1 158 ? 4.562 -6.762 1.283 1 98.25 158 GLY B CA 1
ATOM 3257 C C . GLY B 1 158 ? 5.402 -6.66 2.543 1 98.25 158 GLY B C 1
ATOM 3258 O O . GLY B 1 158 ? 5.238 -5.727 3.33 1 98.25 158 GLY B O 1
ATOM 3259 N N . LEU B 1 159 ? 6.27 -7.633 2.723 1 98.62 159 LEU B N 1
ATOM 3260 C CA . LEU B 1 159 ? 7.18 -7.625 3.863 1 98.62 159 LEU B CA 1
ATOM 3261 C C . LEU B 1 159 ? 8.07 -6.391 3.842 1 98.62 159 LEU B C 1
ATOM 3263 O O . LEU B 1 159 ? 8.258 -5.73 4.867 1 98.62 159 LEU B O 1
ATOM 3267 N N . GLY B 1 160 ? 8.609 -6.094 2.686 1 98.62 160 GLY B N 1
ATOM 3268 C CA . GLY B 1 160 ? 9.445 -4.91 2.545 1 98.62 160 GLY B CA 1
ATOM 3269 C C . GLY B 1 160 ? 8.711 -3.623 2.873 1 98.62 160 GLY B C 1
ATOM 3270 O O . GLY B 1 160 ? 9.227 -2.773 3.602 1 98.62 160 GLY B O 1
ATOM 3271 N N . ARG B 1 161 ? 7.512 -3.471 2.338 1 98.44 161 ARG B N 1
ATOM 3272 C CA . ARG B 1 161 ? 6.711 -2.283 2.619 1 98.44 161 ARG B CA 1
ATOM 3273 C C . ARG B 1 161 ? 6.422 -2.16 4.113 1 98.44 161 ARG B C 1
ATOM 3275 O O . ARG B 1 161 ? 6.535 -1.074 4.684 1 98.44 161 ARG B O 1
ATOM 3282 N N . ALA B 1 162 ? 6.039 -3.271 4.719 1 98.5 162 ALA B N 1
ATOM 3283 C CA . ALA B 1 162 ? 5.754 -3.289 6.148 1 98.5 162 ALA B CA 1
ATOM 3284 C C . ALA B 1 162 ? 6.988 -2.9 6.961 1 98.5 162 ALA B C 1
ATOM 3286 O O . ALA B 1 162 ? 6.875 -2.246 8 1 98.5 162 ALA B O 1
ATOM 3287 N N . ALA B 1 163 ? 8.086 -3.326 6.512 1 98.75 163 ALA B N 1
ATOM 3288 C CA . ALA B 1 163 ? 9.336 -3.008 7.207 1 98.75 163 ALA B CA 1
ATOM 3289 C C . ALA B 1 163 ? 9.602 -1.507 7.188 1 98.75 163 ALA B C 1
ATOM 3291 O O . ALA B 1 163 ? 9.984 -0.926 8.203 1 98.75 163 ALA B O 1
ATOM 3292 N N . LEU B 1 164 ? 9.422 -0.865 6.07 1 98.62 164 LEU B N 1
ATOM 3293 C CA . LEU B 1 164 ? 9.633 0.576 5.977 1 98.62 164 LEU B CA 1
ATOM 3294 C C . LEU B 1 164 ? 8.633 1.324 6.855 1 98.62 164 LEU B C 1
ATOM 3296 O O . LEU B 1 164 ? 8.984 2.305 7.512 1 98.62 164 LEU B O 1
ATOM 3300 N N . ARG B 1 165 ? 7.43 0.87 6.816 1 98.44 165 ARG B N 1
ATOM 3301 C CA . ARG B 1 165 ? 6.422 1.463 7.688 1 98.44 165 ARG B CA 1
ATOM 3302 C C . ARG B 1 165 ? 6.836 1.371 9.148 1 98.44 165 ARG B C 1
ATOM 3304 O O . ARG B 1 165 ? 6.75 2.355 9.891 1 98.44 165 ARG B O 1
ATOM 3311 N N . ALA B 1 166 ? 7.258 0.184 9.531 1 98.56 166 ALA B N 1
ATOM 3312 C CA . ALA B 1 166 ? 7.691 -0.022 10.906 1 98.56 166 ALA B CA 1
ATOM 3313 C C . ALA B 1 166 ? 8.867 0.885 11.25 1 98.56 166 ALA B C 1
ATOM 3315 O O . ALA B 1 166 ? 8.938 1.432 12.352 1 98.56 166 ALA B O 1
ATOM 3316 N N . ALA B 1 167 ? 9.766 1.027 10.344 1 98.62 167 ALA B N 1
ATOM 3317 C CA . ALA B 1 167 ? 10.945 1.869 10.562 1 98.62 167 ALA B CA 1
ATOM 3318 C C . ALA B 1 167 ? 10.539 3.326 10.766 1 98.62 167 ALA B C 1
ATOM 3320 O O . ALA B 1 167 ? 11.039 3.988 11.68 1 98.62 167 ALA B O 1
ATOM 3321 N N . LEU B 1 168 ? 9.617 3.803 9.969 1 98.25 168 LEU B N 1
ATOM 3322 C CA . LEU B 1 168 ? 9.172 5.188 10.07 1 98.25 168 LEU B CA 1
ATOM 3323 C C . LEU B 1 168 ? 8.391 5.414 11.359 1 98.25 168 LEU B C 1
ATOM 3325 O O . LEU B 1 168 ? 8.531 6.457 12 1 98.25 168 LEU B O 1
ATOM 3329 N N . ARG B 1 169 ? 7.59 4.43 11.734 1 98.19 169 ARG B N 1
ATOM 3330 C CA . ARG B 1 169 ? 6.883 4.52 13.008 1 98.19 169 ARG B CA 1
ATOM 3331 C C . ARG B 1 169 ? 7.863 4.57 14.172 1 98.19 169 ARG B C 1
ATOM 3333 O O . ARG B 1 169 ? 7.645 5.297 15.148 1 98.19 169 ARG B O 1
ATOM 3340 N N . GLY B 1 170 ? 8.883 3.738 14.062 1 97.81 170 GLY B N 1
ATOM 3341 C CA . GLY B 1 170 ? 9.938 3.793 15.062 1 97.81 170 GLY B CA 1
ATOM 3342 C C . GLY B 1 170 ? 10.625 5.141 15.133 1 97.81 170 GLY B C 1
ATOM 3343 O O . GLY B 1 170 ? 10.891 5.656 16.219 1 97.81 170 GLY B O 1
ATOM 3344 N N . PHE B 1 171 ? 10.906 5.703 14 1 97.38 171 PHE B N 1
ATOM 3345 C CA . PHE B 1 171 ? 11.523 7.02 13.922 1 97.38 171 PHE B CA 1
ATOM 3346 C C . PHE B 1 171 ? 10.656 8.07 14.602 1 97.38 171 PHE B C 1
ATOM 3348 O O . PHE B 1 171 ? 11.164 8.922 15.344 1 97.38 171 PHE B O 1
ATOM 3355 N N . ASP B 1 172 ? 9.359 7.977 14.383 1 96.75 172 ASP B N 1
ATOM 3356 C CA . ASP B 1 172 ? 8.391 8.922 14.938 1 96.75 172 ASP B CA 1
ATOM 3357 C C . ASP B 1 172 ? 8.109 8.609 16.406 1 96.75 172 ASP B C 1
ATOM 3359 O O . ASP B 1 172 ? 7.352 9.336 17.062 1 96.75 172 ASP B O 1
ATOM 3363 N N . LYS B 1 173 ? 8.617 7.457 16.891 1 96.88 173 LYS B N 1
ATOM 3364 C CA . LYS B 1 173 ? 8.484 7.012 18.281 1 96.88 173 LYS B CA 1
ATOM 3365 C C . LYS B 1 173 ? 7.027 6.699 18.609 1 96.88 173 LYS B C 1
ATOM 3367 O O . LYS B 1 173 ? 6.566 6.973 19.719 1 96.88 173 LYS B O 1
ATOM 3372 N N . ILE B 1 174 ? 6.277 6.254 17.641 1 96.31 174 ILE B N 1
ATOM 3373 C CA . ILE B 1 174 ? 4.918 5.797 17.906 1 96.31 174 ILE B CA 1
ATOM 3374 C C . ILE B 1 174 ? 4.895 4.273 18 1 96.31 174 ILE B C 1
ATOM 3376 O O . ILE B 1 174 ? 3.863 3.682 18.328 1 96.31 174 ILE B O 1
ATOM 3380 N N . ALA B 1 175 ? 5.98 3.621 17.641 1 97.06 175 ALA B N 1
ATOM 3381 C CA . ALA B 1 175 ? 6.242 2.191 17.766 1 97.06 175 ALA B CA 1
ATOM 3382 C C . ALA B 1 175 ? 7.699 1.934 18.156 1 97.06 175 ALA B C 1
ATOM 3384 O O . ALA B 1 175 ? 8.523 2.85 18.141 1 97.06 175 ALA B O 1
ATOM 3385 N N . PRO B 1 176 ? 8.055 0.76 18.562 1 96.81 176 PRO B N 1
ATOM 3386 C CA . PRO B 1 176 ? 9.422 0.489 19.016 1 96.81 176 PRO B CA 1
ATOM 3387 C C . PRO B 1 176 ? 10.469 0.767 17.953 1 96.81 176 PRO B C 1
ATOM 3389 O O . PRO B 1 176 ? 10.25 0.458 16.766 1 96.81 176 PRO B O 1
ATOM 3392 N N . ALA B 1 177 ? 11.539 1.438 18.375 1 97.44 177 ALA B N 1
ATOM 3393 C CA . ALA B 1 177 ? 12.75 1.563 17.562 1 97.44 177 ALA B CA 1
ATOM 3394 C C . ALA B 1 177 ? 13.781 0.512 17.938 1 97.44 177 ALA B C 1
ATOM 3396 O O . ALA B 1 177 ? 14.125 0.37 19.125 1 97.44 177 ALA B O 1
ATOM 3397 N N . THR B 1 178 ? 14.211 -0.243 17.047 1 98.31 178 THR B N 1
ATOM 3398 C CA . THR B 1 178 ? 15.219 -1.278 17.266 1 98.31 178 THR B CA 1
ATOM 3399 C C . THR B 1 178 ? 16.406 -1.088 16.312 1 98.31 178 THR B C 1
ATOM 3401 O O . THR B 1 178 ? 16.406 -0.161 15.5 1 98.31 178 THR B O 1
ATOM 3404 N N . ASP B 1 179 ? 17.422 -1.939 16.469 1 98 179 ASP B N 1
ATOM 3405 C CA . ASP B 1 179 ? 18.547 -1.903 15.547 1 98 179 ASP B CA 1
ATOM 3406 C C . ASP B 1 179 ? 18.094 -2.123 14.109 1 98 179 ASP B C 1
ATOM 3408 O O . ASP B 1 179 ? 18.609 -1.491 13.18 1 98 179 ASP B O 1
ATOM 3412 N N . PHE B 1 180 ? 17.141 -2.941 14 1 98.56 180 PHE B N 1
ATOM 3413 C CA . PHE B 1 180 ? 16.578 -3.248 12.688 1 98.56 180 PHE B CA 1
ATOM 3414 C C . PHE B 1 180 ? 15.93 -2.016 12.07 1 98.56 180 PHE B C 1
ATOM 3416 O O . PHE B 1 180 ? 16.266 -1.625 10.953 1 98.56 180 PHE B O 1
ATOM 3423 N N . THR B 1 181 ? 14.977 -1.383 12.836 1 98.56 181 THR B N 1
ATOM 3424 C CA . THR B 1 181 ? 14.258 -0.241 12.281 1 98.56 181 THR B CA 1
ATOM 3425 C C . THR B 1 181 ? 15.219 0.906 11.977 1 98.56 181 THR B C 1
ATOM 3427 O O . THR B 1 181 ? 15.047 1.62 10.984 1 98.56 181 THR B O 1
ATOM 3430 N N . ARG B 1 182 ? 16.281 1.113 12.797 1 98.25 182 ARG B N 1
ATOM 3431 C CA . ARG B 1 182 ? 17.281 2.148 12.555 1 98.25 182 ARG B CA 1
ATOM 3432 C C . ARG B 1 182 ? 18.094 1.836 11.305 1 98.25 182 ARG B C 1
ATOM 3434 O O . ARG B 1 182 ? 18.375 2.727 10.492 1 98.25 182 ARG B O 1
ATOM 3441 N N . GLU B 1 183 ? 18.406 0.55 11.117 1 97.75 183 GLU B N 1
ATOM 3442 C CA . GLU B 1 183 ? 19.172 0.136 9.945 1 97.75 183 GLU B CA 1
ATOM 3443 C C . GLU B 1 183 ? 18.359 0.332 8.664 1 97.75 183 GLU B C 1
ATOM 3445 O O . GLU B 1 183 ? 18.922 0.69 7.625 1 97.75 183 GLU B O 1
ATOM 3450 N N . MET B 1 184 ? 17.078 0.067 8.719 1 97.94 184 MET B N 1
ATOM 3451 C CA . MET B 1 184 ? 16.219 0.241 7.555 1 97.94 184 MET B CA 1
ATOM 3452 C C . MET B 1 184 ? 16.266 1.681 7.055 1 97.94 184 MET B C 1
ATOM 3454 O O . MET B 1 184 ? 16.359 1.92 5.848 1 97.94 184 MET B O 1
ATOM 3458 N N . ILE B 1 185 ? 16.25 2.66 7.973 1 97.88 185 ILE B N 1
ATOM 3459 C CA . ILE B 1 185 ? 16.312 4.066 7.594 1 97.88 185 ILE B CA 1
ATOM 3460 C C . ILE B 1 185 ? 17.734 4.414 7.133 1 97.88 185 ILE B C 1
ATOM 3462 O O . ILE B 1 185 ? 17.922 5.066 6.102 1 97.88 185 ILE B O 1
ATOM 3466 N N . ALA B 1 186 ? 18.734 3.938 7.84 1 97.56 186 ALA B N 1
ATOM 3467 C CA . ALA B 1 186 ? 20.141 4.23 7.551 1 97.56 186 ALA B CA 1
ATOM 3468 C C . ALA B 1 186 ? 20.531 3.736 6.16 1 97.56 186 ALA B C 1
ATOM 3470 O O . ALA B 1 186 ? 21.328 4.367 5.477 1 97.56 186 ALA B O 1
ATOM 3471 N N . SER B 1 187 ? 19.953 2.621 5.754 1 96.88 187 SER B N 1
ATOM 3472 C CA . SER B 1 187 ? 20.328 2.002 4.484 1 96.88 187 SER B CA 1
ATOM 3473 C C . SER B 1 187 ? 19.906 2.873 3.303 1 96.88 187 SER B C 1
ATOM 3475 O O . SER B 1 187 ? 20.406 2.693 2.188 1 96.88 187 SER B O 1
ATOM 3477 N N . PHE B 1 188 ? 19.031 3.812 3.508 1 97 188 PHE B N 1
ATOM 3478 C CA . PHE B 1 188 ? 18.594 4.672 2.42 1 97 188 PHE B CA 1
ATOM 3479 C C . PHE B 1 188 ? 19.25 6.043 2.508 1 97 188 PHE B C 1
ATOM 3481 O O . PHE B 1 188 ? 19.094 6.875 1.61 1 97 188 PHE B O 1
ATOM 3488 N N . GLY B 1 189 ? 19.938 6.387 3.566 1 95.62 189 GLY B N 1
ATOM 3489 C CA . GLY B 1 189 ? 20.578 7.68 3.703 1 95.62 189 GLY B CA 1
ATOM 3490 C C . GLY B 1 189 ? 20.453 8.266 5.094 1 95.62 189 GLY B C 1
ATOM 3491 O O . GLY B 1 189 ? 21.047 9.312 5.391 1 95.62 189 GLY B O 1
ATOM 3492 N N . GLY B 1 190 ? 19.609 7.684 5.941 1 95.62 190 GLY B N 1
ATOM 3493 C CA . GLY B 1 190 ? 19.625 8 7.359 1 95.62 190 GLY B CA 1
ATOM 3494 C C . GLY B 1 190 ? 18.5 8.93 7.773 1 95.62 190 GLY B C 1
ATOM 3495 O O . GLY B 1 190 ? 18.312 9.195 8.961 1 95.62 190 GLY B O 1
ATOM 3496 N N . GLN B 1 191 ? 17.75 9.406 6.805 1 95.5 191 GLN B N 1
ATOM 3497 C CA . GLN B 1 191 ? 16.625 10.281 7.121 1 95.5 191 GLN B CA 1
ATOM 3498 C C . GLN B 1 191 ? 15.344 9.773 6.465 1 95.5 191 GLN B C 1
ATOM 3500 O O . GLN B 1 191 ? 15.391 9.133 5.414 1 95.5 191 GLN B O 1
ATOM 3505 N N . PRO B 1 192 ? 14.18 10.07 7.074 1 95.12 192 PRO B N 1
ATOM 3506 C CA . PRO B 1 192 ? 12.906 9.664 6.477 1 95.12 192 PRO B CA 1
ATOM 3507 C C . PRO B 1 192 ? 12.742 10.156 5.039 1 95.12 192 PRO B C 1
ATOM 3509 O O . PRO B 1 192 ? 12.172 9.453 4.203 1 95.12 192 PRO B O 1
ATOM 3512 N N . ALA B 1 193 ? 13.258 11.359 4.789 1 92.12 193 ALA B N 1
ATOM 3513 C CA . ALA B 1 193 ? 13.164 11.906 3.436 1 92.12 193 ALA B CA 1
ATOM 3514 C C . ALA B 1 193 ? 13.828 10.977 2.422 1 92.12 193 ALA B C 1
ATOM 3516 O O . ALA B 1 193 ? 13.375 10.875 1.279 1 92.12 193 ALA B O 1
ATOM 3517 N N . ASP B 1 194 ? 14.914 10.328 2.842 1 96.62 194 ASP B N 1
ATOM 3518 C CA . ASP B 1 194 ? 15.609 9.375 1.974 1 96.62 194 ASP B CA 1
ATOM 3519 C C . ASP B 1 194 ? 14.742 8.148 1.697 1 96.62 194 ASP B C 1
ATOM 3521 O O . ASP B 1 194 ? 14.711 7.648 0.572 1 96.62 194 ASP B O 1
ATOM 3525 N N . VAL B 1 195 ? 14.008 7.66 2.699 1 97.69 195 VAL B N 1
ATOM 3526 C CA . VAL B 1 195 ? 13.086 6.535 2.568 1 97.69 195 VAL B CA 1
ATOM 3527 C C . VAL B 1 195 ? 11.953 6.898 1.607 1 97.69 195 VAL B C 1
ATOM 3529 O O . VAL B 1 195 ? 11.602 6.109 0.727 1 97.69 195 VAL B O 1
ATOM 3532 N N . ILE B 1 196 ? 11.461 8.117 1.714 1 95.69 196 ILE B N 1
ATOM 3533 C CA . ILE B 1 196 ? 10.344 8.555 0.893 1 95.69 196 ILE B CA 1
ATOM 3534 C C . ILE B 1 196 ? 10.797 8.727 -0.555 1 95.69 196 ILE B C 1
ATOM 3536 O O . ILE B 1 196 ? 10.039 8.438 -1.487 1 95.69 196 ILE B O 1
ATOM 3540 N N . ALA B 1 197 ? 12.039 9.188 -0.706 1 95.62 197 ALA B N 1
ATOM 3541 C CA . ALA B 1 197 ? 12.594 9.266 -2.057 1 95.62 197 ALA B CA 1
ATOM 3542 C C . ALA B 1 197 ? 12.586 7.898 -2.73 1 95.62 197 ALA B C 1
ATOM 3544 O O . ALA B 1 197 ? 12.203 7.773 -3.895 1 95.62 197 ALA B O 1
ATOM 3545 N N . PHE B 1 198 ? 12.969 6.883 -2.027 1 97.31 198 PHE B N 1
ATOM 3546 C CA . PHE B 1 198 ? 12.922 5.512 -2.527 1 97.31 198 PHE B CA 1
ATOM 3547 C C . PHE B 1 198 ? 11.492 5.094 -2.83 1 97.31 198 PHE B C 1
ATOM 3549 O O . PHE B 1 198 ? 11.203 4.59 -3.918 1 97.31 198 PHE B O 1
ATOM 3556 N N . VAL B 1 199 ? 10.539 5.344 -1.905 1 97.62 199 VAL B N 1
ATOM 3557 C CA . VAL B 1 199 ? 9.156 4.895 -1.98 1 97.62 199 VAL B CA 1
ATOM 3558 C C . VAL B 1 199 ? 8.477 5.516 -3.199 1 97.62 199 VAL B C 1
ATOM 3560 O O . VAL B 1 199 ? 7.656 4.871 -3.854 1 97.62 199 VAL B O 1
ATOM 3563 N N . THR B 1 200 ? 8.82 6.66 -3.5 1 94.19 200 THR B N 1
ATOM 3564 C CA . THR B 1 200 ? 8.188 7.438 -4.559 1 94.19 200 THR B CA 1
ATOM 3565 C C . THR B 1 200 ? 8.336 6.734 -5.906 1 94.19 200 THR B C 1
ATOM 3567 O O . THR B 1 200 ? 7.457 6.844 -6.766 1 94.19 200 THR B O 1
ATOM 3570 N N . THR B 1 201 ? 9.375 5.941 -6.059 1 95.44 201 THR B N 1
ATOM 3571 C CA . THR B 1 201 ? 9.617 5.336 -7.363 1 95.44 201 THR B CA 1
ATOM 3572 C C . THR B 1 201 ? 9.734 3.818 -7.238 1 95.44 201 THR B C 1
ATOM 3574 O O . THR B 1 201 ? 9.906 3.121 -8.242 1 95.44 201 THR B O 1
ATOM 3577 N N . ALA B 1 202 ? 9.633 3.344 -6.105 1 96.75 202 ALA B N 1
ATOM 3578 C CA . ALA B 1 202 ? 9.914 1.934 -5.84 1 96.75 202 ALA B CA 1
ATOM 3579 C C . ALA B 1 202 ? 8.875 1.035 -6.512 1 96.75 202 ALA B C 1
ATOM 3581 O O . ALA B 1 202 ? 7.688 1.359 -6.539 1 96.75 202 ALA B O 1
ATOM 3582 N N . THR B 1 203 ? 9.328 -0.09 -7.043 1 93.62 203 THR B N 1
ATOM 3583 C CA . THR B 1 203 ? 8.484 -1.162 -7.562 1 93.62 203 THR B CA 1
ATOM 3584 C C . THR B 1 203 ? 8.336 -2.277 -6.531 1 93.62 203 THR B C 1
ATOM 3586 O O . THR B 1 203 ? 9.07 -2.322 -5.547 1 93.62 203 THR B O 1
ATOM 3589 N N . PRO B 1 204 ? 7.363 -3.203 -6.781 1 93.81 204 PRO B N 1
ATOM 3590 C CA . PRO B 1 204 ? 7.262 -4.34 -5.863 1 93.81 204 PRO B CA 1
ATOM 3591 C C . PRO B 1 204 ? 8.57 -5.109 -5.73 1 93.81 204 PRO B C 1
ATOM 3593 O O . PRO B 1 204 ? 8.922 -5.555 -4.633 1 93.81 204 PRO B O 1
ATOM 3596 N N . SER B 1 205 ? 9.305 -5.223 -6.793 1 92.62 205 SER B N 1
ATOM 3597 C CA . SER B 1 205 ? 10.586 -5.918 -6.754 1 92.62 205 SER B CA 1
ATOM 3598 C C . SER B 1 205 ? 11.578 -5.199 -5.844 1 92.62 205 SER B C 1
ATOM 3600 O O . SER B 1 205 ? 12.359 -5.844 -5.141 1 92.62 205 SER B O 1
ATOM 3602 N N . ASP B 1 206 ? 11.523 -3.871 -5.848 1 96.25 206 ASP B N 1
ATOM 3603 C CA . ASP B 1 206 ? 12.398 -3.088 -4.98 1 96.25 206 ASP B CA 1
ATOM 3604 C C . ASP B 1 206 ? 12.094 -3.35 -3.51 1 96.25 206 ASP B C 1
ATOM 3606 O O . ASP B 1 206 ? 13.008 -3.545 -2.705 1 96.25 206 ASP B O 1
ATOM 3610 N N . TYR B 1 207 ? 10.836 -3.375 -3.135 1 97.75 207 TYR B N 1
ATOM 3611 C CA . TYR B 1 207 ? 10.43 -3.695 -1.77 1 97.75 207 TYR B CA 1
ATOM 3612 C C . TYR B 1 207 ? 10.859 -5.109 -1.393 1 97.75 207 TYR B C 1
ATOM 3614 O O . TYR B 1 207 ? 11.398 -5.332 -0.306 1 97.75 207 TYR B O 1
ATOM 3622 N N . GLY B 1 208 ? 10.609 -6.035 -2.342 1 97.25 208 GLY B N 1
ATOM 3623 C CA . GLY B 1 208 ? 10.906 -7.438 -2.084 1 97.25 208 GLY B CA 1
ATOM 3624 C C . GLY B 1 208 ? 12.383 -7.703 -1.846 1 97.25 208 GLY B C 1
ATOM 3625 O O . GLY B 1 208 ? 12.734 -8.633 -1.117 1 97.25 208 GLY B O 1
ATOM 3626 N N . ALA B 1 209 ? 13.203 -6.898 -2.42 1 96.56 209 ALA B N 1
ATOM 3627 C CA . ALA B 1 209 ? 14.656 -7.066 -2.328 1 96.56 209 ALA B CA 1
ATOM 3628 C C . ALA B 1 209 ? 15.141 -6.867 -0.895 1 96.56 209 ALA B C 1
ATOM 3630 O O . ALA B 1 209 ? 16.266 -7.246 -0.556 1 96.56 209 ALA B O 1
ATOM 3631 N N . MET B 1 210 ? 14.305 -6.383 -0.062 1 98 210 MET B N 1
ATOM 3632 C CA . MET B 1 210 ? 14.695 -6.125 1.321 1 98 210 MET B CA 1
ATOM 3633 C C . MET B 1 210 ? 14.453 -7.355 2.189 1 98 210 MET B C 1
ATOM 3635 O O . MET B 1 210 ? 14.914 -7.414 3.33 1 98 210 MET B O 1
ATOM 3639 N N . ALA B 1 211 ? 13.758 -8.352 1.685 1 98.19 211 ALA B N 1
ATOM 3640 C CA . ALA B 1 211 ? 13.297 -9.492 2.471 1 98.19 211 ALA B CA 1
ATOM 3641 C C . ALA B 1 211 ? 14.469 -10.219 3.129 1 98.19 211 ALA B C 1
ATOM 3643 O O . ALA B 1 211 ? 14.422 -10.531 4.324 1 98.19 211 ALA B O 1
ATOM 3644 N N . PRO B 1 212 ? 15.609 -10.445 2.434 1 97.88 212 PRO B N 1
ATOM 3645 C CA . PRO B 1 212 ? 16.703 -11.156 3.082 1 97.88 212 PRO B CA 1
ATOM 3646 C C . PRO B 1 212 ? 17.234 -10.43 4.316 1 97.88 212 PRO B C 1
ATOM 3648 O O . PRO B 1 212 ? 17.516 -11.062 5.34 1 97.88 212 PRO B O 1
ATOM 3651 N N . THR B 1 213 ? 17.344 -9.102 4.199 1 98.25 213 THR B N 1
ATOM 3652 C CA . THR B 1 213 ? 17.812 -8.305 5.336 1 98.25 213 THR B CA 1
ATOM 3653 C C . THR B 1 213 ? 16.828 -8.414 6.5 1 98.25 213 THR B C 1
ATOM 3655 O O . THR B 1 213 ? 17.25 -8.586 7.648 1 98.25 213 THR B O 1
ATOM 3658 N N . ILE B 1 214 ? 15.562 -8.328 6.219 1 98.75 214 ILE B N 1
ATOM 3659 C CA . ILE B 1 214 ? 14.531 -8.414 7.25 1 98.75 214 ILE B CA 1
ATOM 3660 C C . ILE B 1 214 ? 14.586 -9.781 7.926 1 98.75 214 ILE B C 1
ATOM 3662 O O . ILE B 1 214 ? 14.57 -9.875 9.156 1 98.75 214 ILE B O 1
ATOM 3666 N N . MET B 1 215 ? 14.703 -10.844 7.113 1 98.56 215 MET B N 1
ATOM 3667 C CA . MET B 1 215 ? 14.773 -12.211 7.625 1 98.56 215 MET B CA 1
ATOM 3668 C C . MET B 1 215 ? 15.984 -12.391 8.531 1 98.56 215 MET B C 1
ATOM 3670 O O . MET B 1 215 ? 15.898 -13.047 9.57 1 98.56 215 MET B O 1
ATOM 3674 N N . ALA B 1 216 ? 17.078 -11.812 8.133 1 98.38 216 ALA B N 1
ATOM 3675 C CA . ALA B 1 216 ? 18.297 -11.938 8.914 1 98.38 216 ALA B CA 1
ATOM 3676 C C . ALA B 1 216 ? 18.125 -11.328 10.305 1 98.38 216 ALA B C 1
ATOM 3678 O O . ALA B 1 216 ? 18.562 -11.914 11.305 1 98.38 216 ALA B O 1
ATOM 3679 N N . TYR B 1 217 ? 17.5 -10.164 10.422 1 98.69 217 TYR B N 1
ATOM 3680 C CA . TYR B 1 217 ? 17.266 -9.531 11.711 1 98.69 217 TYR B CA 1
ATOM 3681 C C . TYR B 1 217 ? 16.281 -10.336 12.547 1 98.69 217 TYR B C 1
ATOM 3683 O O . TYR B 1 217 ? 16.422 -10.422 13.773 1 98.69 217 TYR B O 1
ATOM 3691 N N . ALA B 1 218 ? 15.25 -10.875 11.891 1 98.69 218 ALA B N 1
ATOM 3692 C CA . ALA B 1 218 ? 14.297 -11.727 12.602 1 98.69 218 ALA B CA 1
ATOM 3693 C C . ALA B 1 218 ? 14.992 -12.945 13.195 1 98.69 218 ALA B C 1
ATOM 3695 O O . ALA B 1 218 ? 14.75 -13.305 14.352 1 98.69 218 ALA B O 1
ATOM 3696 N N . GLU B 1 219 ? 15.891 -13.555 12.43 1 98.12 219 GLU B N 1
ATOM 3697 C CA . GLU B 1 219 ? 16.625 -14.734 12.875 1 98.12 219 GLU B CA 1
ATOM 3698 C C . GLU B 1 219 ? 17.531 -14.398 14.062 1 98.12 219 GLU B C 1
ATOM 3700 O O . GLU B 1 219 ? 17.781 -15.25 14.922 1 98.12 219 GLU B O 1
ATOM 3705 N N . LYS B 1 220 ? 17.953 -13.148 14.117 1 98.25 220 LYS B N 1
ATOM 3706 C CA . LYS B 1 220 ? 18.812 -12.703 15.211 1 98.25 220 LYS B CA 1
ATOM 3707 C C . LYS B 1 220 ? 17.984 -12.258 16.422 1 98.25 220 LYS B C 1
ATOM 3709 O O . LYS B 1 220 ? 18.531 -11.789 17.422 1 98.25 220 LYS B O 1
ATOM 3714 N N . GLY B 1 221 ? 16.656 -12.258 16.281 1 98.25 221 GLY B N 1
ATOM 3715 C CA . GLY B 1 221 ? 15.789 -12.047 17.422 1 98.25 221 GLY B CA 1
ATOM 3716 C C . GLY B 1 221 ? 15.32 -10.609 17.562 1 98.25 221 GLY B C 1
ATOM 3717 O O . GLY B 1 221 ? 14.805 -10.211 18.609 1 98.25 221 GLY B O 1
ATOM 3718 N N . ASP B 1 222 ? 15.523 -9.781 16.547 1 98.69 222 ASP B N 1
ATOM 3719 C CA . ASP B 1 222 ? 14.992 -8.43 16.609 1 98.69 222 ASP B CA 1
ATOM 3720 C C . ASP B 1 222 ? 13.477 -8.438 16.766 1 98.69 222 ASP B C 1
ATOM 3722 O O . ASP B 1 222 ? 12.773 -9.062 15.969 1 98.69 222 ASP B O 1
ATOM 3726 N N . LEU B 1 223 ? 13.016 -7.727 17.688 1 98.5 223 LEU B N 1
ATOM 3727 C CA . LEU B 1 223 ? 11.609 -7.785 18.078 1 98.5 223 LEU B CA 1
ATOM 3728 C C . LEU B 1 223 ? 10.711 -7.352 16.922 1 98.5 223 LEU B C 1
ATOM 3730 O O . LEU B 1 223 ? 9.703 -8.008 16.641 1 98.5 223 LEU B O 1
ATOM 3734 N N . VAL B 1 224 ? 11.016 -6.262 16.266 1 98.75 224 VAL B N 1
ATOM 3735 C CA . VAL B 1 224 ? 10.172 -5.715 15.211 1 98.75 224 VAL B CA 1
ATOM 3736 C C . VAL B 1 224 ? 10.242 -6.617 13.977 1 98.75 224 VAL B C 1
ATOM 3738 O O . VAL B 1 224 ? 9.203 -6.984 13.414 1 98.75 224 VAL B O 1
ATOM 3741 N N . ALA B 1 225 ? 11.422 -7.016 13.555 1 98.88 225 ALA B N 1
ATOM 3742 C CA . ALA B 1 225 ? 11.586 -7.895 12.406 1 98.88 225 ALA B CA 1
ATOM 3743 C C . ALA B 1 225 ? 10.875 -9.227 12.625 1 98.88 225 ALA B C 1
ATOM 3745 O O . ALA B 1 225 ? 10.227 -9.75 11.719 1 98.88 225 ALA B O 1
ATOM 3746 N N . THR B 1 226 ? 11 -9.75 13.844 1 98.81 226 THR B N 1
ATOM 3747 C CA . THR B 1 226 ? 10.352 -11.008 14.188 1 98.81 226 THR B CA 1
ATOM 3748 C C . THR B 1 226 ? 8.836 -10.906 14.023 1 98.81 226 THR B C 1
ATOM 3750 O O . THR B 1 226 ? 8.211 -11.789 13.438 1 98.81 226 THR B O 1
ATOM 3753 N N . ALA B 1 227 ? 8.297 -9.828 14.516 1 98.75 227 ALA B N 1
ATOM 3754 C CA . ALA B 1 227 ? 6.855 -9.633 14.398 1 98.75 227 ALA B CA 1
ATOM 3755 C C . ALA B 1 227 ? 6.426 -9.555 12.938 1 98.75 227 ALA B C 1
ATOM 3757 O O . ALA B 1 227 ? 5.387 -10.094 12.562 1 98.75 227 ALA B O 1
ATOM 3758 N N . LEU B 1 228 ? 7.188 -8.875 12.109 1 98.81 228 LEU B N 1
ATOM 3759 C CA . LEU B 1 228 ? 6.879 -8.75 10.695 1 98.81 228 LEU B CA 1
ATOM 3760 C C . LEU B 1 228 ? 6.91 -10.102 10 1 98.81 228 LEU B C 1
ATOM 3762 O O . LEU B 1 228 ? 5.996 -10.445 9.25 1 98.81 228 LEU B O 1
ATOM 3766 N N . VAL B 1 229 ? 7.965 -10.875 10.273 1 98.81 229 VAL B N 1
ATOM 3767 C CA . VAL B 1 229 ? 8.133 -12.172 9.633 1 98.81 229 VAL B CA 1
ATOM 3768 C C . VAL B 1 229 ? 7.043 -13.125 10.102 1 98.81 229 VAL B C 1
ATOM 3770 O O . VAL B 1 229 ? 6.488 -13.891 9.305 1 98.81 229 VAL B O 1
ATOM 3773 N N . ARG B 1 230 ? 6.672 -13.078 11.352 1 98.69 230 ARG B N 1
ATOM 3774 C CA . ARG B 1 230 ? 5.578 -13.898 11.867 1 98.69 230 ARG B CA 1
ATOM 3775 C C . ARG B 1 230 ? 4.262 -13.547 11.188 1 98.69 230 ARG B C 1
ATOM 3777 O O . ARG B 1 230 ? 3.443 -14.422 10.914 1 98.69 230 ARG B O 1
ATOM 3784 N N . GLY B 1 231 ? 4.09 -12.266 10.961 1 98.31 231 GLY B N 1
ATOM 3785 C CA . GLY B 1 231 ? 2.9 -11.852 10.234 1 98.31 231 GLY B CA 1
ATOM 3786 C C . GLY B 1 231 ? 2.818 -12.43 8.836 1 98.31 231 GLY B C 1
ATOM 3787 O O . GLY B 1 231 ? 1.757 -12.898 8.414 1 98.31 231 GLY B O 1
ATOM 3788 N N . VAL B 1 232 ? 3.865 -12.422 8.148 1 98.5 232 VAL B N 1
ATOM 3789 C CA . VAL B 1 232 ? 3.939 -12.992 6.809 1 98.5 232 VAL B CA 1
ATOM 3790 C C . VAL B 1 232 ? 3.654 -14.492 6.871 1 98.5 232 VAL B C 1
ATOM 3792 O O . VAL B 1 232 ? 2.895 -15.023 6.055 1 98.5 232 VAL B O 1
ATOM 3795 N N . ALA B 1 233 ? 4.277 -15.148 7.844 1 98.62 233 ALA B N 1
ATOM 3796 C CA . ALA B 1 233 ? 4.062 -16.578 8.023 1 98.62 233 ALA B CA 1
ATOM 3797 C C . ALA B 1 233 ? 2.596 -16.891 8.297 1 98.62 233 ALA B C 1
ATOM 3799 O O . ALA B 1 233 ? 2.057 -17.875 7.793 1 98.62 233 ALA B O 1
ATOM 3800 N N . GLU B 1 234 ? 2.006 -16.078 9.07 1 98.31 234 GLU B N 1
ATOM 3801 C CA . GLU B 1 234 ? 0.59 -16.266 9.375 1 98.31 234 GLU B CA 1
ATOM 3802 C C . GLU B 1 234 ? -0.267 -16.109 8.125 1 98.31 234 GLU B C 1
ATOM 3804 O O . GLU B 1 234 ? -1.2 -16.875 7.902 1 98.31 234 GLU B O 1
ATOM 3809 N N . ASP B 1 235 ? 0.007 -15.094 7.344 1 98.12 235 ASP B N 1
ATOM 3810 C CA . ASP B 1 235 ? -0.715 -14.891 6.09 1 98.12 235 ASP B CA 1
ATOM 3811 C C . ASP B 1 235 ? -0.567 -16.109 5.176 1 98.12 235 ASP B C 1
ATOM 3813 O O . ASP B 1 235 ? -1.553 -16.594 4.617 1 98.12 235 ASP B O 1
ATOM 3817 N N . ILE B 1 236 ? 0.654 -16.578 5.047 1 98.44 236 ILE B N 1
ATOM 3818 C CA . ILE B 1 236 ? 0.907 -17.75 4.219 1 98.44 236 ILE B CA 1
ATOM 3819 C C . ILE B 1 236 ? 0.121 -18.938 4.758 1 98.44 236 ILE B C 1
ATOM 3821 O O . ILE B 1 236 ? -0.468 -19.703 3.988 1 98.44 236 ILE B O 1
ATOM 3825 N N . GLY B 1 237 ? 0.099 -19.062 6.105 1 98.44 237 GLY B N 1
ATOM 3826 C CA . GLY B 1 237 ? -0.667 -20.141 6.727 1 98.44 237 GLY B CA 1
ATOM 3827 C C . GLY B 1 237 ? -2.137 -20.109 6.355 1 98.44 237 GLY B C 1
ATOM 3828 O O . GLY B 1 237 ? -2.742 -21.156 6.129 1 98.44 237 GLY B O 1
ATOM 3829 N N . LEU B 1 238 ? -2.721 -18.953 6.258 1 98.06 238 LEU B N 1
ATOM 3830 C CA . LEU B 1 238 ? -4.121 -18.828 5.871 1 98.06 238 LEU B CA 1
ATOM 3831 C C . LEU B 1 238 ? -4.355 -19.406 4.48 1 98.06 238 LEU B C 1
ATOM 3833 O O . LEU B 1 238 ? -5.34 -20.109 4.254 1 98.06 238 LEU B O 1
ATOM 3837 N N . TYR B 1 239 ? -3.496 -19.156 3.566 1 98.31 239 TYR B N 1
ATOM 3838 C CA . TYR B 1 239 ? -3.646 -19.625 2.195 1 98.31 239 TYR B CA 1
ATOM 3839 C C . TYR B 1 239 ? -3.402 -21.125 2.111 1 98.31 239 TYR B C 1
ATOM 3841 O O . TYR B 1 239 ? -4.094 -21.844 1.373 1 98.31 239 TYR B O 1
ATOM 3849 N N . LEU B 1 240 ? -2.391 -21.625 2.891 1 98.38 240 LEU B N 1
ATOM 3850 C CA . LEU B 1 240 ? -2.156 -23.062 2.926 1 98.38 240 LEU B CA 1
ATOM 3851 C C . LEU B 1 240 ? -3.396 -23.812 3.412 1 98.38 240 LEU B C 1
ATOM 3853 O O . LEU B 1 240 ? -3.801 -24.812 2.812 1 98.38 240 LEU B O 1
ATOM 3857 N N . ARG B 1 241 ? -4.004 -23.312 4.426 1 98.31 241 ARG B N 1
ATOM 3858 C CA . ARG B 1 241 ? -5.207 -23.938 4.973 1 98.31 241 ARG B CA 1
ATOM 3859 C C . ARG B 1 241 ? -6.359 -23.875 3.975 1 98.31 241 ARG B C 1
ATOM 3861 O O . ARG B 1 241 ? -7.129 -24.828 3.846 1 98.31 241 ARG B O 1
ATOM 3868 N N . ARG B 1 242 ? -6.484 -22.781 3.295 1 98.19 242 ARG B N 1
ATOM 3869 C CA . ARG B 1 242 ? -7.523 -22.641 2.277 1 98.19 242 ARG B CA 1
ATOM 3870 C C . ARG B 1 242 ? -7.316 -23.656 1.15 1 98.19 242 ARG B C 1
ATOM 3872 O O . ARG B 1 242 ? -8.266 -24.297 0.714 1 98.19 242 ARG B O 1
ATOM 3879 N N . LEU B 1 243 ? -6.078 -23.766 0.658 1 98.31 243 LEU B N 1
ATOM 3880 C CA . LEU B 1 243 ? -5.762 -24.734 -0.384 1 98.31 243 LEU B CA 1
ATOM 3881 C C . LEU B 1 243 ? -6.074 -26.156 0.078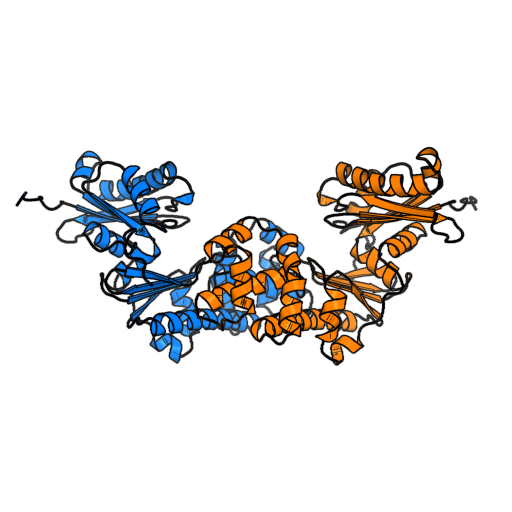 1 98.31 243 LEU B C 1
ATOM 3883 O O . LEU B 1 243 ? -6.629 -26.953 -0.683 1 98.31 243 LEU B O 1
ATOM 3887 N N . HIS B 1 244 ? -5.742 -26.406 1.321 1 97.94 244 HIS B N 1
ATOM 3888 C CA . HIS B 1 244 ? -6.062 -27.703 1.895 1 97.94 244 HIS B CA 1
ATOM 3889 C C . HIS B 1 244 ? -7.566 -27.938 1.936 1 97.94 244 HIS B C 1
ATOM 3891 O O . HIS B 1 244 ? -8.039 -29.031 1.612 1 97.94 244 HIS B O 1
ATOM 3897 N N . HIS B 1 245 ? -8.281 -26.953 2.324 1 97.19 245 HIS B N 1
ATOM 3898 C CA . HIS B 1 245 ? -9.734 -27.031 2.395 1 97.19 245 HIS B CA 1
ATOM 3899 C C . HIS B 1 245 ? -10.344 -27.281 1.019 1 97.19 245 HIS B C 1
ATOM 3901 O O . HIS B 1 245 ? -11.375 -27.953 0.902 1 97.19 245 HIS B O 1
ATOM 3907 N N . LEU B 1 246 ? -9.68 -26.844 0.013 1 96.69 246 LEU B N 1
ATOM 3908 C CA . LEU B 1 246 ? -10.156 -27.016 -1.354 1 96.69 246 LEU B CA 1
ATOM 3909 C C . LEU B 1 246 ? -9.836 -28.406 -1.871 1 96.69 246 LEU B C 1
ATOM 3911 O O . LEU B 1 246 ? -10.25 -28.766 -2.977 1 96.69 246 LEU B O 1
ATOM 3915 N N . GLY B 1 247 ? -9 -29.141 -1.094 1 96.31 247 GLY B N 1
ATOM 3916 C CA . GLY B 1 247 ? -8.82 -30.547 -1.43 1 96.31 247 GLY B CA 1
ATOM 3917 C C . GLY B 1 247 ? -7.379 -30.906 -1.753 1 96.31 247 GLY B C 1
ATOM 3918 O O . GLY B 1 247 ? -7.082 -32.031 -2.115 1 96.31 247 GLY B O 1
ATOM 3919 N N . ALA B 1 248 ? -6.484 -29.953 -1.611 1 97.19 248 ALA B N 1
ATOM 3920 C CA . ALA B 1 248 ? -5.09 -30.25 -1.923 1 97.19 248 ALA B CA 1
ATOM 3921 C C . ALA B 1 248 ? -4.484 -31.188 -0.888 1 97.19 248 ALA B C 1
ATOM 3923 O O . ALA B 1 248 ? -4.457 -30.875 0.305 1 97.19 248 ALA B O 1
ATOM 3924 N N . LYS B 1 249 ? -3.988 -32.281 -1.343 1 94.88 249 LYS B N 1
ATOM 3925 C CA . LYS B 1 249 ? -3.332 -33.219 -0.46 1 94.88 249 LYS B CA 1
ATOM 3926 C C . LYS B 1 249 ? -1.831 -32.969 -0.376 1 94.88 249 LYS B C 1
ATOM 3928 O O . LYS B 1 249 ? -1.171 -33.375 0.573 1 94.88 249 LYS B O 1
ATOM 3933 N N . ARG B 1 250 ? -1.365 -32.344 -1.386 1 96.75 250 ARG B N 1
ATOM 3934 C CA . ARG B 1 250 ? 0.029 -31.906 -1.455 1 96.75 250 ARG B CA 1
ATOM 3935 C C . ARG B 1 250 ? 0.132 -30.422 -1.797 1 96.75 250 ARG B C 1
ATOM 3937 O O . ARG B 1 250 ? -0.492 -29.953 -2.752 1 96.75 250 ARG B O 1
ATOM 3944 N N . ILE B 1 251 ? 0.864 -29.688 -0.996 1 98.5 251 ILE B N 1
ATOM 3945 C CA . ILE B 1 251 ? 1.059 -28.266 -1.23 1 98.5 251 ILE B CA 1
ATOM 3946 C C . ILE B 1 251 ? 2.551 -27.938 -1.205 1 98.5 251 ILE B C 1
ATOM 3948 O O . ILE B 1 251 ? 3.246 -28.266 -0.239 1 98.5 251 ILE B O 1
ATOM 3952 N N . ALA B 1 252 ? 3.039 -27.359 -2.256 1 98.19 252 ALA B N 1
ATOM 3953 C CA . ALA B 1 252 ? 4.441 -26.953 -2.297 1 98.19 252 ALA B CA 1
ATOM 3954 C C . ALA B 1 252 ? 4.57 -25.438 -2.131 1 98.19 252 ALA B C 1
ATOM 3956 O O . ALA B 1 252 ? 3.775 -24.672 -2.68 1 98.19 252 ALA B O 1
ATOM 3957 N N . LEU B 1 253 ? 5.512 -25.031 -1.34 1 96.75 253 LEU B N 1
ATOM 3958 C CA . LEU B 1 253 ? 5.898 -23.625 -1.28 1 96.75 253 LEU B CA 1
ATOM 3959 C C . LEU B 1 253 ? 6.91 -23.297 -2.373 1 96.75 253 LEU B C 1
ATOM 3961 O O . LEU B 1 253 ? 7.934 -23.969 -2.504 1 96.75 253 LEU B O 1
ATOM 3965 N N . VAL B 1 254 ? 6.559 -22.266 -3.141 1 93.44 254 VAL B N 1
ATOM 3966 C CA . VAL B 1 254 ? 7.488 -21.891 -4.199 1 93.44 254 VAL B CA 1
ATOM 3967 C C . VAL B 1 254 ?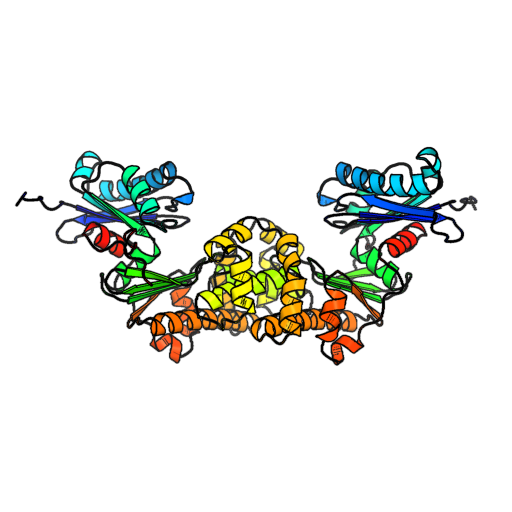 7.738 -20.391 -4.148 1 93.44 254 VAL B C 1
ATOM 3969 O O . VAL B 1 254 ? 7 -19.641 -3.488 1 93.44 254 VAL B O 1
ATOM 3972 N N . GLY B 1 255 ? 8.891 -19.969 -4.777 1 91.56 255 GLY B N 1
ATOM 3973 C CA . GLY B 1 255 ? 9.273 -18.562 -4.758 1 91.56 255 GLY B CA 1
ATOM 3974 C C . GLY B 1 255 ? 10.43 -18.281 -3.822 1 91.56 255 GLY B C 1
ATOM 3975 O O . GLY B 1 255 ? 10.711 -19.062 -2.91 1 91.56 255 GLY B O 1
ATOM 3976 N N . GLY B 1 256 ? 10.977 -17.141 -3.961 1 91.69 256 GLY B N 1
ATOM 3977 C CA . GLY B 1 256 ? 12.203 -16.781 -3.271 1 91.69 256 GLY B CA 1
ATOM 3978 C C . GLY B 1 256 ? 12.039 -16.688 -1.766 1 91.69 256 GLY B C 1
ATOM 3979 O O . GLY B 1 256 ? 13 -16.891 -1.019 1 91.69 256 GLY B O 1
ATOM 3980 N N . LEU B 1 257 ? 10.852 -16.422 -1.315 1 95.88 257 LEU B N 1
ATOM 3981 C CA . LEU B 1 257 ? 10.602 -16.312 0.117 1 95.88 257 LEU B CA 1
ATOM 3982 C C . LEU B 1 257 ? 10.133 -17.641 0.695 1 95.88 257 LEU B C 1
ATOM 3984 O O . LEU B 1 257 ? 10.047 -17.797 1.915 1 95.88 257 LEU B O 1
ATOM 3988 N N . GLY B 1 258 ? 9.836 -18.641 -0.111 1 95.06 258 GLY B N 1
ATOM 3989 C CA . GLY B 1 258 ? 9.266 -19.922 0.303 1 95.06 258 GLY B CA 1
ATOM 3990 C C . GLY B 1 258 ? 10.117 -20.641 1.325 1 95.06 258 GLY B C 1
ATOM 3991 O O . GLY B 1 258 ? 9.664 -20.906 2.439 1 95.06 258 GLY B O 1
ATOM 3992 N N . GLU B 1 259 ? 11.344 -20.859 1.01 1 94.12 259 GLU B N 1
ATOM 3993 C CA . GLU B 1 259 ? 12.219 -21.625 1.895 1 94.12 259 GLU B CA 1
ATOM 3994 C C . GLU B 1 259 ? 12.562 -20.828 3.15 1 94.12 259 GLU B C 1
ATOM 3996 O O . GLU B 1 259 ? 12.469 -21.344 4.266 1 94.12 259 GLU B O 1
ATOM 4001 N N . PRO B 1 260 ? 12.867 -19.547 3.025 1 96.75 260 PRO B N 1
ATOM 4002 C CA . PRO B 1 260 ? 13.227 -18.766 4.219 1 96.75 260 PRO B CA 1
ATOM 4003 C C . PRO B 1 260 ? 12.078 -18.672 5.223 1 96.75 260 PRO B C 1
ATOM 4005 O O . PRO B 1 260 ? 12.312 -18.578 6.43 1 96.75 260 PRO B O 1
ATOM 4008 N N . ILE B 1 261 ? 10.867 -18.766 4.762 1 97.94 261 ILE B N 1
ATOM 4009 C CA . ILE B 1 261 ? 9.734 -18.516 5.645 1 97.94 261 ILE B CA 1
ATOM 4010 C C . ILE B 1 261 ? 9.289 -19.812 6.301 1 97.94 261 ILE B C 1
ATOM 4012 O O . ILE B 1 261 ? 8.539 -19.797 7.277 1 97.94 261 ILE B O 1
ATOM 4016 N N . ARG B 1 262 ? 9.695 -20.969 5.754 1 97.19 262 ARG B N 1
ATOM 4017 C CA . ARG B 1 262 ? 9.219 -22.297 6.16 1 97.19 262 ARG B CA 1
ATOM 4018 C C . ARG B 1 262 ? 9.383 -22.5 7.664 1 97.19 262 ARG B C 1
ATOM 4020 O O . ARG B 1 262 ? 8.453 -22.922 8.344 1 97.19 262 ARG B O 1
ATOM 4027 N N . PRO B 1 263 ? 10.547 -22.094 8.242 1 97.38 263 PRO B N 1
ATOM 4028 C CA . PRO B 1 263 ? 10.734 -22.328 9.68 1 97.38 263 PRO B CA 1
ATOM 4029 C C . PRO B 1 263 ? 9.812 -21.453 10.539 1 97.38 263 PRO B C 1
ATOM 4031 O O . PRO B 1 263 ? 9.672 -21.703 11.742 1 97.38 263 PRO B O 1
ATOM 4034 N N . TRP B 1 264 ? 9.242 -20.484 10 1 98.56 264 TRP B N 1
ATOM 4035 C CA . TRP B 1 264 ? 8.422 -19.547 10.75 1 98.56 264 TRP B CA 1
ATOM 4036 C C . TRP B 1 264 ? 6.953 -19.938 10.711 1 98.56 264 TRP B C 1
ATOM 4038 O O . TRP B 1 264 ? 6.125 -19.359 11.422 1 98.56 264 TRP B O 1
ATOM 4048 N N . LEU B 1 265 ? 6.633 -20.922 9.883 1 98.56 265 LEU B N 1
ATOM 4049 C CA . LEU B 1 265 ? 5.262 -21.422 9.828 1 98.56 265 LEU B CA 1
ATOM 4050 C C . LEU B 1 265 ? 4.902 -22.156 11.117 1 98.56 265 LEU B C 1
ATOM 4052 O O . LEU B 1 265 ? 5.766 -22.766 11.75 1 98.56 265 LEU B O 1
ATOM 4056 N N . SER B 1 266 ? 3.607 -22.031 11.531 1 98.06 266 SER B N 1
ATOM 4057 C CA . SER B 1 266 ? 3.154 -22.875 12.625 1 98.06 266 SER B CA 1
ATOM 4058 C C . SER B 1 266 ? 3.336 -24.359 12.297 1 98.06 266 SER B C 1
ATOM 4060 O O . SER B 1 266 ? 3.383 -24.734 11.125 1 98.06 266 SER B O 1
ATOM 4062 N N . THR B 1 267 ? 3.406 -25.156 13.289 1 97.69 267 THR B N 1
ATOM 4063 C CA . THR B 1 267 ? 3.566 -26.594 13.094 1 97.69 267 THR B CA 1
ATOM 4064 C C . THR B 1 267 ? 2.428 -27.156 12.242 1 97.69 267 THR B C 1
ATOM 4066 O O . THR B 1 267 ? 2.658 -27.984 11.352 1 97.69 267 THR B O 1
ATOM 4069 N N . ARG B 1 268 ? 1.277 -26.672 12.523 1 97.19 268 ARG B N 1
ATOM 4070 C CA . ARG B 1 268 ? 0.098 -27.125 11.797 1 97.19 268 ARG B CA 1
ATOM 4071 C C . ARG B 1 268 ? 0.198 -26.766 10.312 1 97.19 268 ARG B C 1
ATOM 4073 O O . ARG B 1 268 ? -0.107 -27.594 9.445 1 97.19 268 ARG B O 1
ATOM 4080 N N . ASP B 1 269 ? 0.648 -25.578 10.016 1 97.88 269 ASP B N 1
ATOM 4081 C CA . ASP B 1 269 ? 0.741 -25.125 8.633 1 97.88 269 ASP B CA 1
ATOM 4082 C C . ASP B 1 269 ? 1.89 -25.812 7.902 1 97.88 269 ASP B C 1
ATOM 4084 O O . ASP B 1 269 ? 1.751 -26.203 6.738 1 97.88 269 ASP B O 1
ATOM 4088 N N . ALA B 1 270 ? 3.002 -26.031 8.562 1 97.62 270 ALA B N 1
ATOM 4089 C CA . ALA B 1 270 ? 4.164 -26.688 7.977 1 97.62 270 ALA B CA 1
ATOM 4090 C C . ALA B 1 270 ? 3.844 -28.141 7.617 1 97.62 270 ALA B C 1
ATOM 4092 O O . ALA B 1 270 ? 4.383 -28.672 6.645 1 97.62 270 ALA B O 1
ATOM 4093 N N . ALA B 1 271 ? 2.951 -28.75 8.352 1 97.44 271 ALA B N 1
ATOM 4094 C CA . ALA B 1 271 ? 2.596 -30.156 8.133 1 97.44 271 ALA B CA 1
ATOM 4095 C C . ALA B 1 271 ? 1.836 -30.328 6.824 1 97.44 271 ALA B C 1
ATOM 4097 O O . ALA B 1 271 ? 1.737 -31.438 6.301 1 97.44 271 ALA B O 1
ATOM 4098 N N . LEU B 1 272 ? 1.315 -29.219 6.281 1 97.75 272 LEU B N 1
ATOM 4099 C CA . LEU B 1 272 ? 0.552 -29.281 5.039 1 97.75 272 LEU B CA 1
ATOM 4100 C C . LEU B 1 272 ? 1.482 -29.312 3.83 1 97.75 272 LEU B C 1
ATOM 4102 O O . LEU B 1 272 ? 1.046 -29.609 2.713 1 97.75 272 LEU B O 1
ATOM 4106 N N . LEU B 1 273 ? 2.734 -29.094 4.043 1 98.06 273 LEU B N 1
ATOM 4107 C CA . LEU B 1 273 ? 3.656 -28.844 2.938 1 98.06 273 LEU B CA 1
ATOM 4108 C C . LEU B 1 273 ? 4.254 -30.156 2.436 1 98.06 273 LEU B C 1
ATOM 4110 O O . LEU B 1 273 ? 4.477 -31.078 3.217 1 98.06 273 LEU B O 1
ATOM 4114 N N . SER B 1 274 ? 4.453 -30.219 1.166 1 97.25 274 SER B N 1
ATOM 4115 C CA . SER B 1 274 ? 5.227 -31.25 0.485 1 97.25 274 SER B CA 1
ATOM 4116 C C . SER B 1 274 ? 6.348 -30.641 -0.35 1 97.25 274 SER B C 1
ATOM 4118 O O . SER B 1 274 ? 6.242 -29.5 -0.8 1 97.25 274 SER B O 1
ATOM 4120 N N . GLU B 1 275 ? 7.375 -31.406 -0.517 1 96.25 275 GLU B N 1
ATOM 4121 C CA . GLU B 1 275 ? 8.469 -30.938 -1.356 1 96.25 275 GLU B CA 1
ATOM 4122 C C . GLU B 1 275 ? 8.109 -31.016 -2.836 1 96.25 275 GLU B C 1
ATOM 4124 O O . GLU B 1 275 ? 7.543 -32 -3.287 1 96.25 275 GLU B O 1
ATOM 4129 N N . PRO B 1 276 ? 8.367 -29.969 -3.535 1 96.5 276 PRO B N 1
ATOM 4130 C CA . PRO B 1 276 ? 8.156 -30.062 -4.98 1 96.5 276 PRO B CA 1
ATOM 4131 C C . PRO B 1 276 ? 9.086 -31.078 -5.648 1 96.5 276 PRO B C 1
ATOM 4133 O O . PRO B 1 276 ? 10.242 -31.203 -5.254 1 96.5 276 PRO B O 1
ATOM 4136 N N . GLU B 1 277 ? 8.562 -31.719 -6.613 1 96.94 277 GLU B N 1
ATOM 4137 C CA . GLU B 1 277 ? 9.328 -32.75 -7.309 1 96.94 277 GLU B CA 1
ATOM 4138 C C . GLU B 1 277 ? 10.203 -32.156 -8.398 1 96.94 277 GLU B C 1
ATOM 4140 O O . GLU B 1 277 ? 11.344 -32.594 -8.609 1 96.94 277 GLU B O 1
ATOM 4145 N N . GLN B 1 278 ? 9.688 -31.188 -9.102 1 96.19 278 GLN B N 1
ATOM 4146 C CA . GLN B 1 278 ? 10.398 -30.516 -10.195 1 96.19 278 GLN B CA 1
ATOM 4147 C C . GLN B 1 278 ? 10.078 -29.031 -10.219 1 96.19 278 GLN B C 1
ATOM 4149 O O . GLN B 1 278 ? 9.289 -28.531 -9.406 1 96.19 278 GLN B O 1
ATOM 4154 N N . ASP B 1 279 ? 10.773 -28.266 -11.156 1 95.56 279 ASP B N 1
ATOM 4155 C CA . ASP B 1 279 ? 10.586 -26.812 -11.211 1 95.56 279 ASP B CA 1
ATOM 4156 C C . ASP B 1 279 ? 9.562 -26.438 -12.281 1 95.56 279 ASP B C 1
ATOM 4158 O O . ASP B 1 279 ? 8.977 -27.312 -12.922 1 95.56 279 ASP B O 1
ATOM 4162 N N . ALA B 1 280 ? 9.305 -25.203 -12.375 1 96.44 280 ALA B N 1
ATOM 4163 C CA . ALA B 1 280 ? 8.266 -24.688 -13.266 1 96.44 280 ALA B CA 1
ATOM 4164 C C . ALA B 1 280 ? 8.594 -24.984 -14.727 1 96.44 280 ALA B C 1
ATOM 4166 O O . ALA B 1 280 ? 7.695 -25.188 -15.539 1 96.44 280 ALA B O 1
ATOM 4167 N N . VAL B 1 281 ? 9.883 -25 -15.109 1 98.06 281 VAL B N 1
ATOM 4168 C CA . VAL B 1 281 ? 10.281 -25.297 -16.484 1 98.06 281 VAL B CA 1
ATOM 4169 C C . VAL B 1 281 ? 9.898 -26.734 -16.828 1 98.06 281 VAL B C 1
ATOM 4171 O O . VAL B 1 281 ? 9.422 -27 -17.938 1 98.06 281 VAL B O 1
ATOM 4174 N N . GLU B 1 282 ? 10.07 -27.594 -15.875 1 98 282 GLU B N 1
ATOM 4175 C CA . GLU B 1 282 ? 9.648 -28.969 -16.094 1 98 282 GLU B CA 1
ATOM 4176 C C . GLU B 1 282 ? 8.133 -29.062 -16.234 1 98 282 GLU B C 1
ATOM 4178 O O . GLU B 1 282 ? 7.625 -29.891 -16.984 1 98 282 GLU B O 1
ATOM 4183 N N . GLY B 1 283 ? 7.426 -28.266 -15.422 1 97.94 283 GLY B N 1
ATOM 4184 C CA . GLY B 1 283 ? 5.988 -28.172 -15.617 1 97.94 283 GLY B CA 1
ATOM 4185 C C . GLY B 1 283 ? 5.598 -27.766 -17.031 1 97.94 283 GLY B C 1
ATOM 4186 O O . GLY B 1 283 ? 4.664 -28.312 -17.609 1 97.94 283 GLY B O 1
ATOM 4187 N N . ALA B 1 284 ? 6.328 -26.828 -17.531 1 98.25 284 ALA B N 1
ATOM 4188 C CA . ALA B 1 284 ? 6.082 -26.375 -18.891 1 98.25 284 ALA B CA 1
ATOM 4189 C C . ALA B 1 284 ? 6.391 -27.469 -19.906 1 98.25 284 ALA B C 1
ATOM 4191 O O . ALA B 1 284 ? 5.73 -27.562 -20.953 1 98.25 284 ALA B O 1
ATOM 4192 N N . ILE B 1 285 ? 7.383 -28.281 -19.656 1 98.38 285 ILE B N 1
ATOM 4193 C CA . ILE B 1 285 ? 7.6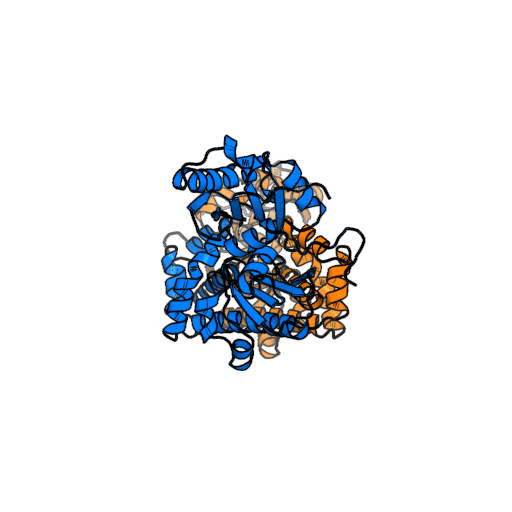76 -29.422 -20.516 1 98.38 285 ILE B CA 1
ATOM 4194 C C . ILE B 1 285 ? 6.512 -30.406 -20.5 1 98.38 285 ILE B C 1
ATOM 4196 O O . ILE B 1 285 ? 6.152 -30.984 -21.531 1 98.38 285 ILE B O 1
ATOM 4200 N N . LEU B 1 286 ? 5.91 -30.578 -19.359 1 97.31 286 LEU B N 1
ATOM 4201 C CA . LEU B 1 286 ? 4.73 -31.438 -19.281 1 97.31 286 LEU B CA 1
ATOM 4202 C C . LEU B 1 286 ? 3.602 -30.891 -20.141 1 97.31 286 LEU B C 1
ATOM 4204 O O . LEU B 1 286 ? 2.873 -31.656 -20.781 1 97.31 286 LEU B O 1
ATOM 4208 N N . LEU B 1 287 ? 3.451 -29.594 -20.141 1 96.5 287 LEU B N 1
ATOM 4209 C CA . LEU B 1 287 ? 2.492 -28.969 -21.047 1 96.5 287 LEU B CA 1
ATOM 4210 C C . LEU B 1 287 ? 2.795 -29.328 -22.5 1 96.5 287 LEU B C 1
ATOM 4212 O O . LEU B 1 287 ? 1.892 -29.688 -23.25 1 96.5 287 LEU B O 1
ATOM 4216 N N . ALA B 1 288 ? 4.062 -29.219 -22.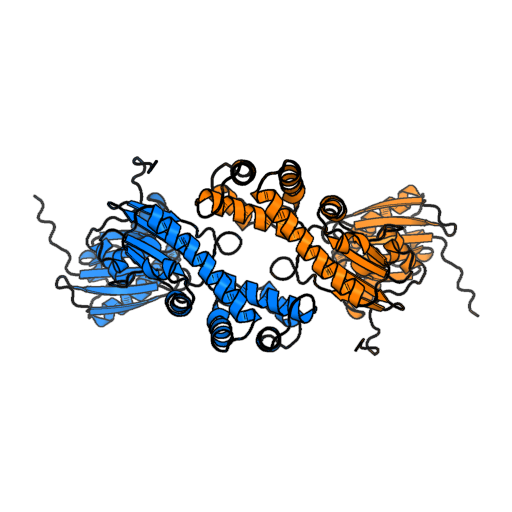859 1 97 288 ALA B N 1
ATOM 4217 C CA . ALA B 1 288 ? 4.5 -29.547 -24.219 1 97 288 ALA B CA 1
ATOM 4218 C C . ALA B 1 288 ? 4.207 -31 -24.562 1 97 288 ALA B C 1
ATOM 4220 O O . ALA B 1 288 ? 4 -31.344 -25.734 1 97 288 ALA B O 1
ATOM 4221 N N . ARG B 1 289 ? 4.133 -31.781 -23.547 1 96 289 ARG B N 1
ATOM 4222 C CA . ARG B 1 289 ? 3.896 -33.219 -23.734 1 96 289 ARG B CA 1
ATOM 4223 C C . ARG B 1 289 ? 2.404 -33.531 -23.688 1 96 289 ARG B C 1
ATOM 4225 O O . ARG B 1 289 ? 2.01 -34.688 -23.781 1 96 289 ARG B O 1
ATOM 4232 N N . GLY B 1 290 ? 1.586 -32.531 -23.422 1 93.69 290 GLY B N 1
ATOM 4233 C CA . GLY B 1 290 ? 0.157 -32.75 -23.594 1 93.69 290 GLY B CA 1
ATOM 4234 C C . GLY B 1 290 ? -0.626 -32.594 -22.312 1 93.69 290 GLY B C 1
ATOM 4235 O O . GLY B 1 290 ? -1.832 -32.844 -22.281 1 93.69 290 GLY B O 1
ATOM 4236 N N . ALA B 1 291 ? 0.057 -32.25 -21.234 1 93.88 291 ALA B N 1
ATOM 4237 C CA . ALA B 1 291 ? -0.688 -32 -20 1 93.88 291 ALA B CA 1
ATOM 4238 C C . ALA B 1 291 ? -1.692 -30.875 -20.188 1 93.88 291 ALA B C 1
ATOM 4240 O O . ALA B 1 291 ? -1.501 -30 -21.031 1 93.88 291 ALA B O 1
ATOM 4241 N N . SER B 1 292 ? -2.752 -30.906 -19.359 1 92.06 292 SER B N 1
ATOM 4242 C CA . SER B 1 292 ? -3.76 -29.844 -19.422 1 92.06 292 SER B CA 1
ATOM 4243 C C . SER B 1 292 ? -3.154 -28.484 -19.078 1 92.06 292 SER B C 1
ATOM 4245 O O . SER B 1 292 ? -2.229 -28.391 -18.281 1 92.06 292 SER B O 1
ATOM 4247 N N . ASN B 1 293 ? -3.762 -27.453 -19.703 1 93.38 293 ASN B N 1
ATOM 4248 C CA . ASN B 1 293 ? -3.248 -26.125 -19.391 1 93.38 293 ASN B CA 1
ATOM 4249 C C . ASN B 1 293 ? -4.055 -25.438 -18.297 1 93.38 293 ASN B C 1
ATOM 4251 O O . ASN B 1 293 ? -3.811 -24.281 -17.953 1 93.38 293 ASN B O 1
ATOM 4255 N N . GLY B 1 294 ? -5.004 -26.203 -17.75 1 91.69 294 GLY B N 1
ATOM 4256 C CA . GLY B 1 294 ? -5.707 -25.766 -16.562 1 91.69 294 GLY B CA 1
ATOM 4257 C C . GLY B 1 294 ? -6.766 -24.719 -16.844 1 91.69 294 GLY B C 1
ATOM 4258 O O . GLY B 1 294 ? -7.453 -24.266 -15.922 1 91.69 294 GLY B O 1
ATOM 4259 N N . LEU B 1 295 ? -6.852 -24.188 -18.078 1 88.12 295 LEU B N 1
ATOM 4260 C CA . LEU B 1 295 ? -7.785 -23.125 -18.438 1 88.12 295 LEU B CA 1
ATOM 4261 C C . LEU B 1 295 ? -9.133 -23.703 -18.859 1 88.12 295 LEU B C 1
ATOM 4263 O O . LEU B 1 295 ? -9.188 -24.75 -19.5 1 88.12 295 LEU B O 1
ATOM 4267 N N . ALA B 1 296 ? -10.227 -23.297 -18.016 1 69.06 296 ALA B N 1
ATOM 4268 C CA . ALA B 1 296 ? -11.555 -23.812 -18.328 1 69.06 296 ALA B CA 1
ATOM 4269 C C . ALA B 1 296 ? -11.93 -23.547 -19.781 1 69.06 296 ALA B C 1
ATOM 4271 O O . ALA B 1 296 ? -11.531 -22.531 -20.359 1 69.06 296 ALA B O 1
ATOM 4272 N N . SER B 1 297 ? -12.195 -24.594 -20.469 1 55.25 297 SER B N 1
ATOM 4273 C CA . SER B 1 297 ? -12.781 -24.406 -21.797 1 55.25 297 SER B CA 1
ATOM 4274 C C . SER B 1 297 ? -14.016 -23.5 -21.734 1 55.25 297 SER B C 1
ATOM 4276 O O . SER B 1 297 ? -14.695 -23.453 -20.703 1 55.25 297 SER B O 1
ATOM 4278 N N . PRO B 1 298 ? -14.18 -22.406 -22.531 1 47.22 298 PRO B N 1
ATOM 4279 C CA . PRO B 1 298 ? -15.32 -21.484 -22.484 1 47.22 298 PRO B CA 1
ATOM 4280 C C . PRO B 1 298 ? -16.562 -22.125 -21.875 1 47.22 298 PRO B C 1
ATOM 4282 O O . PRO B 1 298 ? -17.344 -21.453 -21.203 1 47.22 298 PRO B O 1
ATOM 4285 N N . GLY B 1 299 ? -16.969 -23.328 -22.109 1 37.38 299 GLY B N 1
ATOM 4286 C CA . GLY B 1 299 ? -18.203 -23.984 -21.703 1 37.38 299 GLY B CA 1
ATOM 4287 C C . GLY B 1 299 ? -18.172 -24.453 -20.266 1 37.38 299 GLY B C 1
ATOM 4288 O O . GLY B 1 299 ? -19.188 -24.891 -19.734 1 37.38 299 GLY B O 1
ATOM 4289 N N . LYS B 1 300 ? -17.156 -24.938 -19.641 1 37.69 300 LYS B N 1
ATOM 4290 C CA . LYS B 1 300 ? -17.156 -25.609 -18.344 1 37.69 300 LYS B CA 1
ATOM 4291 C C . LYS B 1 300 ? -16.859 -24.625 -17.219 1 37.69 300 LYS B C 1
ATOM 4293 O O . LYS B 1 300 ? -15.719 -24.156 -17.078 1 37.69 300 LYS B O 1
ATOM 4298 N N . ILE B 1 301 ? -17.641 -23.734 -16.828 1 33.22 301 ILE B N 1
ATOM 4299 C CA . ILE B 1 301 ? -17.641 -22.812 -15.703 1 33.22 301 ILE B CA 1
ATOM 4300 C C . ILE B 1 301 ? -17.438 -23.578 -14.406 1 33.22 301 ILE B C 1
ATOM 4302 O O . ILE B 1 301 ? -18.234 -24.484 -14.078 1 33.22 301 ILE B O 1
ATOM 4306 N N . LEU B 1 302 ? -16.297 -23.766 -13.898 1 32.72 302 LEU B N 1
ATOM 4307 C CA . LEU B 1 302 ? -16.172 -24.375 -12.57 1 32.72 302 LEU B CA 1
ATOM 4308 C C . LEU B 1 302 ? -17.078 -23.656 -11.562 1 32.72 302 LEU B C 1
ATOM 4310 O O . LEU B 1 302 ? -16.922 -22.453 -11.344 1 32.72 302 LEU B O 1
ATOM 4314 N N . VAL B 1 303 ? -18.281 -24.078 -11.469 1 28.36 303 VAL B N 1
ATOM 4315 C CA . VAL B 1 303 ? -19.188 -23.609 -10.438 1 28.36 303 VAL B CA 1
ATOM 4316 C C . VAL B 1 303 ? -18.641 -23.953 -9.055 1 28.36 303 VAL B C 1
ATOM 4318 O O . VAL B 1 303 ? -18.156 -25.062 -8.836 1 28.36 303 VAL B O 1
#

pLDDT: mean 94.11, std 11.05, range [28.36, 98.88]

Foldseek 3Di:
DPPPPAFQKEKFWQFAQFKIKIWIAGPVGDTQFMFIFGHQACVVPLVVNQVRVVRGVVRSCVSNVHDPVSQLSYQFFYAHHNADAPVSQVVSQVSHDNHVYYHYAHSLQLQQCQQAVLDWAKEWEAALFTWIWTDDPLAIDIDFPPDDPPTRQLYLLVLLVVLQVQLVCCVVVVHPDDPSSQVNCVVQPRDVVSVVVCVVDDDSVNSSVCNVVLLVVLVVPIPSSVVSLLRSLVRSLVSLVVRVVVPGQEYAYDYDCRVSSLVSHPPVSNVSYDGGPGGSSVSRSVSSVPRRSNHPDPPCPPD/DPPPPAFQKEKFWQFAQFKIKIWIAGPVGDTQFMFIFGHQACVVPLVVNQVRVVRGVVRSCVSNVHDPVSQLSYQFFYAHHNADAPVSQVVSQVSHDNHVYYHYAHSLQLQQCQQAVLDWAKEWEAALFTWIWTDDPLAIDIDFPPDDPPTRQLYLLVLLVVLQVQLVCCVVVVHPDDPSSQVNCVVQPRDVVSVVVCVVDDDSVNSSVCNVVLLVCLVVPIPSSVVSLLRSLVRSLVSLVVRVVVPGQEYAYDYDCRVSSLVSHDPVSNVSYDGGPGGSSVSRSVSSVPRRSNHDDPPCPPD

Sequence (606 aa):
MSDIIPPLYYIGVDGGGTRCRARLRNRAGQVLGEGFGGAGNIRLGLGLVWRNIMAAVDEALSQAQLTHADLPDIHIGLGLAGVTSATSAQVTVDAGPDFGAISVASDAHAACLGAFSGKDGAIQICGTGSAGYILSDGVGHGIGGWGFEVGDDGSAAGLGRAALRAALRGFDKIAPATDFTREMIASFGGQPADVIAFVTTATPSDYGAMAPTIMAYAEKGDLVATALVRGVAEDIGLYLRRLHHLGAKRIALVGGLGEPIRPWLSTRDAALLSEPEQDAVEGAILLARGASNGLASPGKILVMSDIIPPLYYIGVDGGGTRCRARLRNRAGQVLGEGFGGAGNIRLGLGLVWRNIMAAVDEALSQAQLTHADLPDIHIGLGLAGVTSATSAQVTVDAGPDFGAISVASDAHAACLGAFSGKDGAIQICGTGSAGYILSDGVGHGIGGWGFEVGDDGSAAGLGRAALRAALRGFDKIAPATDFTREMIASFGGQPADVIAFVTTATPSDYGAMAPTIMAYAEKGDLVATALVRGVAEDIGLYLRRLHHLGAKRIALVGGLGEPIRPWLSTRDAALLSEPEQDAVEGAILLARGASNGLASPGKILV

Organism: Asticcacaulis excentricus (strain ATCC 15261 / DSM 4724 / KCTC 12464 / NCIMB 9791 / VKM B-1370 / CB 48) (NCBI:txid573065)

Nearest PDB structures (foldseek):
  1zc6-assembly1_A  TM=9.280E-01  e=3.491E-26  Chromobacterium violaceum ATCC 12472
  2e2o-assembly1_A  TM=8.055E-01  e=1.398E-20  Sulfurisphaera tokodaii
  8oqx-assembly1_B  TM=7.170E-01  e=3.227E-11  Tannerella forsythia
  1zbs-assembly1_A-2  TM=7.714E-01  e=1.302E-10  Porphyromonas gingivalis W83
  6k78-assembly1_D-2  TM=5.018E-01  e=7.230E-06  Thermococcus kodakarensis KOD1

InterPro domains:
  IPR002731 ATPase, BadF/BadG/BcrA/BcrD type [PF01869] (11-288)
  IPR043129 ATPase, nucleotide binding domain [SSF53067] (8-116)
  IPR043129 ATPase, nucleotide binding domain [SSF53067] (119-288)
  IPR052519 Eukaryotic-type N-acetylglucosamine Kinase [PTHR43190] (9-237)

Secondary structure (DSSP, 8-state):
----PPPSEEEEEEE-SS-EEEEEEETT--EEEEEEES---GGG-HHHHHHHHHHHHHHHHHHTT--GGGGGGEEEEEEETT--SHHHHHHHHHTS---SEEEEEEHHHHHHHHHTTTSSEEEEEESSSEEEEEEETTEEEEE----TTTT-TT-HHHHHHHHHHHHHHHHTTSS---HHHHHHHHTTTSSHHHHHHHHHH--HHHHHTTHHHHHHHHHTT-HHHHHHHHHHHHHHHHHHHHHHHTT-S-EEEESTTHHHHGGGS-HHHHTTB---SS-HHHHHHHHHTT----PPPTT----/----PPPSEEEEEEE-SS-EEEEEEETT--EEEEEEES---GGG-HHHHHHHHHHHHHHHHHHTT--GGGGGGEEEEEEETT--SHHHHHHHHHTS---SEEEEEEHHHHHHHHHTTTSSEEEEEESSSEEEEEEETTEEEEE----TTTT-TT-HHHHHHHHHHHHHHHHTTSS---HHHHHHHHTTTSSHHHHHHHHHH--HHHHHTTHHHHHHHHHTT-HHHHHHHHHHHHHHHHHHHHHHHTT-S-EEEESTTHHHHGGGS-HHHHTTB---SS-HHHHHHHHHTT----PPPTT----

Radius of gyration: 29.45 Å; Cα contacts (8 Å, |Δi|>4): 1471; chains: 2; bounding box: 48×98×66 Å

Solvent-accessible surface area (backbone atoms only — not comparable to full-atom values): 29412 Å² total; per-residue (Å²): 127,84,77,74,73,75,55,56,30,34,28,7,26,30,14,34,78,69,35,23,38,22,39,29,23,40,75,88,65,50,78,49,25,54,21,60,30,41,33,23,24,48,84,74,33,60,69,58,20,50,52,19,50,46,46,4,43,48,43,12,29,51,63,56,73,47,58,80,88,50,29,56,38,22,20,32,5,36,7,19,27,76,39,82,42,55,64,52,28,48,55,51,49,71,71,46,77,74,44,54,37,73,35,52,26,21,32,66,51,13,30,35,25,7,26,44,75,68,42,69,25,24,30,39,39,15,20,50,50,16,33,36,37,37,38,52,92,59,37,51,47,78,36,71,44,65,36,82,90,50,26,19,64,37,10,25,16,50,50,23,46,50,48,52,24,46,19,52,34,15,72,61,57,62,40,79,67,46,74,62,33,52,45,61,38,43,74,50,69,57,38,71,69,36,48,43,58,49,59,74,70,54,47,57,62,59,29,19,67,42,34,66,61,43,50,52,38,24,73,72,61,36,68,68,38,34,53,53,53,45,48,33,24,49,43,43,37,40,52,52,52,42,46,40,72,75,64,37,82,35,28,22,68,34,52,80,43,23,71,78,41,50,82,59,32,53,70,75,50,50,68,51,51,38,81,56,73,44,49,34,35,56,11,5,31,41,28,32,72,63,47,70,52,26,56,56,57,96,82,55,71,87,123,128,82,76,74,74,74,55,55,29,36,28,7,26,31,13,33,78,68,34,24,37,23,39,29,25,40,75,89,62,50,77,48,24,55,23,58,28,40,30,24,23,47,85,74,33,60,69,57,20,51,52,17,51,45,48,4,44,49,43,10,30,51,63,55,74,48,56,79,88,48,30,55,38,24,18,32,5,36,6,20,28,76,40,82,43,55,64,55,27,48,55,52,50,72,70,47,76,73,43,53,37,72,35,52,27,21,33,63,51,14,32,36,23,7,25,42,75,67,43,68,22,24,30,38,39,15,19,49,50,17,34,38,39,36,38,51,93,62,38,50,47,77,36,72,43,64,36,81,89,50,25,18,63,38,10,23,16,50,49,23,46,51,49,52,26,48,18,50,34,16,74,60,57,62,41,80,67,45,74,62,32,52,46,60,37,44,74,51,70,57,38,70,68,37,47,44,60,48,59,75,70,54,49,57,62,59,29,19,68,41,35,65,62,43,49,52,39,25,76,72,61,37,68,67,38,34,52,54,52,45,50,33,24,50,42,43,37,39,52,52,52,41,46,40,72,74,64,37,83,36,29,22,70,33,53,81,41,25,69,78,41,50,83,58,33,53,71,74,50,50,68,51,52,39,80,56,72,44,50,32,34,55,10,4,31,42,28,32,71,64,46,70,54,28,54,58,55,93,81,55,70,88,122